Protein AF-A0A1R3S180-F1 (afdb_monomer)

pLDDT: mean 70.43, std 17.18, range [28.05, 94.25]

Nearest PDB structures (foldseek):
  7a0g-assembly1_EEE  TM=6.124E-01  e=9.458E-06  Serratia marcescens
  7a0g-assembly1_GGG  TM=5.508E-01  e=1.408E-05  Serratia marcescens
  6grj-assembly1_E  TM=5.014E-01  e=1.226E-04  Aeromonas hydrophila
  6grj-assembly1_C  TM=5.129E-01  e=2.486E-04  Aeromonas hydrophila
  5nnv-assembly4_D  TM=2.803E-01  e=6.187E-01  Bacillus subtilis subsp. subtilis str. 168

Solvent-accessible surface area (backbone atoms only — not comparable to full-atom values): 34962 Å² total; per-residue (Å²): 113,78,68,57,56,55,50,51,54,50,49,51,54,49,52,55,48,56,52,49,52,58,48,51,60,72,50,44,40,82,42,82,39,64,67,33,96,86,46,73,86,72,43,68,42,78,45,75,38,27,62,73,67,42,72,40,52,51,38,44,54,50,34,35,54,56,28,59,71,38,36,85,36,71,64,51,33,41,73,66,52,42,60,87,65,44,54,91,54,39,55,73,69,58,47,54,48,46,45,52,50,44,26,48,45,13,50,56,25,45,52,42,53,77,67,41,54,62,49,56,40,48,46,28,42,46,45,15,52,34,21,43,47,40,19,54,43,34,54,53,38,46,54,27,48,50,63,65,51,60,70,80,92,77,67,57,76,65,60,42,54,49,30,47,53,50,39,46,52,44,48,54,48,45,40,55,41,39,50,53,44,31,54,54,39,50,54,52,36,52,52,51,54,49,49,49,53,52,49,54,52,44,49,62,53,44,52,58,45,48,60,52,44,70,72,46,53,76,51,74,68,53,49,42,51,50,51,41,54,52,38,50,48,48,48,51,54,51,52,50,52,51,55,50,50,52,50,52,49,53,48,48,54,48,52,53,57,45,69,79,62,60,84,83,69,58,69,70,63,50,56,59,46,45,73,66,49,44,59,57,54,54,48,50,51,52,46,54,54,46,51,53,49,54,50,48,54,50,51,48,50,52,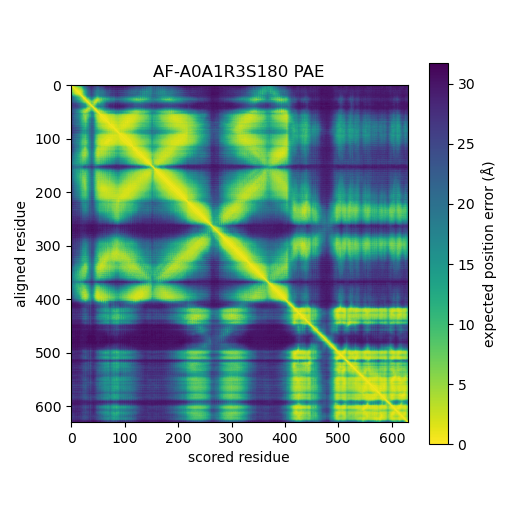47,38,56,49,51,52,51,52,50,52,39,50,52,43,49,51,54,50,50,49,51,51,49,54,48,62,70,26,55,64,54,28,50,61,20,46,54,52,49,45,50,50,39,51,49,46,34,51,51,35,54,49,46,43,55,44,50,58,54,54,56,65,51,76,78,66,91,59,65,75,55,51,57,54,52,44,61,45,37,55,50,28,19,56,43,22,44,55,46,18,55,34,17,42,50,35,45,77,63,65,68,86,64,80,90,77,61,83,79,84,72,73,86,69,34,62,42,77,56,37,27,37,44,77,54,40,85,39,35,55,59,52,50,50,66,22,59,59,68,51,30,38,45,44,74,33,51,74,78,73,55,67,65,48,59,74,65,73,66,64,74,100,71,78,94,78,80,80,85,85,89,85,86,76,83,90,83,86,80,93,68,80,84,68,70,76,75,77,76,73,61,99,58,74,28,48,36,34,37,29,30,47,74,95,45,40,37,33,40,35,44,77,63,77,65,59,71,45,75,36,39,72,90,50,35,85,75,37,93,49,38,44,79,50,75,49,74,92,73,68,95,84,45,70,54,49,66,49,46,38,34,49,40,62,40,77,53,83,55,66,65,28,53,50,50,60,50,54,28,65,70,39,96,81,19,54,42,70,36,41,55,75,65,46,66,51,76,80,40,93,85,78,49,82,52,60,28,32,38,35,34,29,25,45,64,96,54,89,59,53,43,79,48,50,39,36,59,82,40,73,40,67,62,91,73,79,85,125

Sequence (630 aa):
MATNEATDDTVTRIEELLGSLDLADGFRTAVTVPVSLTDPDQGTEQKFYFILKSVEFVFLQSYVRTGLLLPTSKEAFEDTYPRKVLEKYVDELLYNRMRDVLVDIQNHCHELHSKTLNHIILLGGSIGNFARTASQTSQELLDDLQIISSPSTSRSSEELESAIKDAQMLIDEIKRHAVKANDECLQVTSQLSKFQSDTTVDDNQFQKVKTKLEGVLPTSGQIQQTTYATMQKYQEEMKALLQSYEMERMQSEAREAKRWRGGGFDQICADTMMEVAHPFVTLATKQVLKDLKDDYQSQLKEGADTLSSLQLLRQHLECLTSAITNINSTITRVHDALDTLVKRFNSLKTNLDGLKTNLEDARGWTEGETASFRSRAKTRLERASTNWSNIKDLAFEFQETGMITPETAPLVRPSRRLEILAATFNTEDVTDHVGIMFYKGASLEVETSPFIFPTIWKSILPNPVDDDDDASIFTYLPGFNRLIPKMPAQKLHRFDALSFIFADGDKRGLFVSRCPGRNATLGPDDWQSCENVSECIPPKQPDDAPIHIQAIVYGTLVISDPEAFEYAYETSKTPSKELKWDPDLFKCPQGSAGRDYGFACIYYIIEGEKRVRNLTGKSGTTTKWPLLGL

Foldseek 3Di:
DVVVVVVVVVVVVVVVLLVLLVCLVLQKDWDWAQPDPVDNVNGTDTDIFGPLLDVLLVLLQLLLVLLLVFQQALVSNCVLFPCVLCVVQAPPVLSVLLSVLSNLSNVLSVCCVVPANLLVLVLLVLLLVLLLLLLVLLVVLLVLLVQCQDDPVPDDPVSLVVSLVSNLVSLVVSLVSLVVSLVSLVVNLVSLVVSLVSLVVSVVSLVVSVVSCVVRPDDLVRLLVVLQVLLVVLLVVLVVLQVVLVVLVVVVVVVVVCLVVVPDDDPVVSVVCCVPVVVVVVVVSVVVNVVSLVVSVVSLVVNLVVNVSSVSSSQSVLVVVVSSVSNVVSSVSNNVSSVSVSVSSVSSSVSSVSNSVSSVVVSVPSPDDDNVSSVVSSVSSNVSSVSSNVSSVSSVVCSVPVDDDPVPDDDPDRDWAKDWQWKDWLFDTCRSVLRSNQDDRRKGKDQLAPPPPPVRPVPSDDDPDPPPDDDDPDDDDDDDDDDDPPDPPPPPPLQTKMKTWIDGDVWIKIFIDNGRDDIDMAHSVCNCVTPRMDTFDAPDDDPPFQKAWRWKDFGRDTQRDVQLVVLLRVLCVDPQQKDAQACVSSVNPQPDPNDGSFKIKIWIAGPPGPGIDIDMDTHRDMDHDPPPDD

Radius of gyration: 42.11 Å; Cα contacts (8 Å, |Δi|>4): 731; chains: 1; bounding box: 110×57×133 Å

Mean predicted aligned error: 17.23 Å

Secondary structure (DSSP, 8-state):
-HHHHHHHHHHHHHHHHHHGGGGGGGGEEEEEEES-SS-GGG-EEEEEEETTSSHHHHHHHHHHHHHHTS-SSHHHHHHHS-HHHHTTTS-HHHHHHHHHHHHHHHHHHHHHIIIIIHHHHHHHHHHHHHHHHHHHHHHHHHHHHHHHHS-GGG--HHHHHHHHHHHHHHHHHHHHHHHHHHHHHHHHHHHHHHHHHHHHHHHHHHHHHHHHHHHHSPPHHHHHHHHHHHHHHHHHHHHHHHHHHHHHHHHHHHHHHHHTT-TTS-HHHHHHHHHHHHHHHHHHHHHHHHHHHHHHHHHHHHHHHHHHHHHHHHHHHHHHHHHHHHHHHHHHHHHHHHHHHHHHHHHHHHHHHHHHHHHHHHHHGGGS--HHHHHHHHHHHHHHHHHHHHHHHHHHHHHHH-SPPGGGS--------EEEEEEEETTEE-HHHHHHHTEETTEEEE---TTTSHHHHHHH-S-S--------S--------------------TT--EEEEEEETTEEEEEE--STT--EEE-TTTGGG-TTEEE--PPPPPTT-SEEEEEEEETTEEE--HHHHHHHHHHHHSTT-EEE--TTTTTPPPPTTS-----EEEEEEETT---EEEEEE-TT-EEE------

Organism: Aspergillus carbonarius (strain ITEM 5010) (NCBI:txid602072)

Structure (mmCIF, N/CA/C/O backbone):
data_AF-A0A1R3S180-F1
#
_entry.id   AF-A0A1R3S180-F1
#
loop_
_atom_site.group_PDB
_atom_site.id
_atom_site.type_symbol
_atom_site.label_atom_id
_atom_site.label_alt_id
_atom_site.label_comp_id
_atom_site.label_asym_id
_atom_site.label_entity_id
_atom_site.label_seq_id
_atom_site.pdbx_PDB_ins_code
_atom_site.Cartn_x
_atom_site.Cartn_y
_atom_site.Cartn_z
_atom_site.occupancy
_atom_site.B_iso_or_equiv
_atom_site.auth_seq_id
_atom_site.auth_comp_id
_atom_site.auth_asym_id
_atom_site.auth_atom_id
_atom_site.pdbx_PDB_model_num
ATOM 1 N N . MET A 1 1 ? 40.066 17.088 -62.219 1.00 37.88 1 MET A N 1
ATOM 2 C CA . MET A 1 1 ? 39.102 17.843 -61.388 1.00 37.88 1 MET A CA 1
ATOM 3 C C . MET A 1 1 ? 37.949 16.952 -60.938 1.00 37.88 1 MET A C 1
ATOM 5 O O . MET A 1 1 ? 37.805 16.822 -59.737 1.00 37.88 1 MET A O 1
ATOM 9 N N . ALA A 1 2 ? 37.263 16.221 -61.828 1.00 31.69 2 ALA A N 1
ATOM 10 C CA . ALA A 1 2 ? 36.207 15.262 -61.446 1.00 31.69 2 ALA A CA 1
ATOM 11 C C . ALA A 1 2 ? 36.654 14.090 -60.536 1.00 31.69 2 ALA A C 1
ATOM 13 O O . ALA A 1 2 ? 35.847 13.546 -59.796 1.00 31.69 2 ALA A O 1
ATOM 14 N N . THR A 1 3 ? 37.935 13.704 -60.558 1.00 35.00 3 THR A N 1
ATOM 15 C CA . THR A 1 3 ? 38.467 12.668 -59.661 1.00 35.00 3 THR A CA 1
ATOM 16 C C . THR A 1 3 ? 38.674 13.149 -58.230 1.00 35.00 3 THR A C 1
ATOM 18 O O . THR A 1 3 ? 38.547 12.325 -57.348 1.00 35.00 3 THR A O 1
ATOM 21 N N . ASN A 1 4 ? 38.945 14.438 -57.982 1.00 33.44 4 ASN A N 1
ATOM 22 C CA . ASN A 1 4 ? 39.206 14.942 -56.625 1.00 33.44 4 ASN A CA 1
ATOM 23 C C . ASN A 1 4 ? 37.917 15.219 -55.835 1.00 33.44 4 ASN A C 1
ATOM 25 O O . ASN A 1 4 ? 37.915 15.007 -54.632 1.00 33.44 4 ASN A O 1
ATOM 29 N N . GLU A 1 5 ? 36.826 15.627 -56.495 1.00 37.19 5 GLU A N 1
ATOM 30 C CA . GLU A 1 5 ? 35.509 15.774 -55.844 1.00 37.19 5 GLU A CA 1
ATOM 31 C C . GLU A 1 5 ? 34.942 14.427 -55.385 1.00 37.19 5 GLU A C 1
ATOM 33 O O . GLU A 1 5 ? 34.396 14.336 -54.293 1.00 37.19 5 GLU A O 1
ATOM 38 N N . ALA A 1 6 ? 35.118 13.363 -56.178 1.00 38.44 6 ALA A N 1
ATOM 39 C CA . ALA A 1 6 ? 34.703 12.019 -55.785 1.00 38.44 6 ALA A CA 1
ATOM 40 C C . ALA A 1 6 ? 35.524 11.494 -54.596 1.00 38.44 6 ALA A C 1
ATOM 42 O O . ALA A 1 6 ? 34.965 10.859 -53.704 1.00 38.44 6 ALA A O 1
ATOM 43 N N . THR A 1 7 ? 36.832 11.781 -54.542 1.00 39.75 7 THR A N 1
ATOM 44 C CA . THR A 1 7 ? 37.659 11.435 -53.378 1.00 39.75 7 THR A CA 1
ATOM 45 C C . THR A 1 7 ? 37.262 12.244 -52.146 1.00 39.75 7 THR A C 1
ATOM 47 O O . THR A 1 7 ? 37.151 11.650 -51.083 1.00 39.75 7 THR A O 1
ATOM 50 N N . ASP A 1 8 ? 36.999 13.549 -52.266 1.00 39.22 8 ASP A N 1
ATOM 51 C CA . ASP A 1 8 ? 36.609 14.403 -51.130 1.00 39.22 8 ASP A CA 1
ATOM 52 C C . ASP A 1 8 ? 35.206 14.071 -50.584 1.00 39.22 8 ASP A C 1
ATOM 54 O O . ASP A 1 8 ? 35.015 14.045 -49.367 1.00 39.22 8 ASP A O 1
ATOM 58 N N . ASP A 1 9 ? 34.237 13.733 -51.440 1.00 42.09 9 ASP A N 1
ATOM 59 C CA . ASP A 1 9 ? 32.896 13.283 -51.017 1.00 42.09 9 ASP A CA 1
ATOM 60 C C . ASP A 1 9 ? 32.956 11.907 -50.321 1.00 42.09 9 ASP A C 1
ATOM 62 O O . ASP A 1 9 ? 32.307 11.663 -49.301 1.00 42.09 9 ASP A O 1
ATOM 66 N N . THR A 1 10 ? 33.840 11.026 -50.803 1.00 40.56 10 THR A N 1
ATOM 67 C CA . THR A 1 10 ? 34.123 9.728 -50.170 1.00 40.56 10 THR A CA 1
ATOM 68 C C . THR A 1 10 ? 34.853 9.901 -48.829 1.00 40.56 10 THR A C 1
ATOM 70 O O . THR A 1 10 ? 34.506 9.234 -47.858 1.00 40.56 10 THR A O 1
ATOM 73 N N . VAL A 1 11 ? 35.814 10.831 -48.727 1.00 39.75 11 VAL A N 1
ATOM 74 C CA . VAL A 1 11 ? 36.500 11.198 -47.469 1.00 39.75 11 VAL A CA 1
ATOM 75 C C . VAL A 1 11 ? 35.508 11.748 -46.448 1.00 39.75 11 VAL A C 1
ATOM 77 O O . VAL A 1 11 ? 35.538 11.322 -45.298 1.00 39.75 11 VAL A O 1
ATOM 80 N N . THR A 1 12 ? 34.604 12.636 -46.864 1.00 43.00 12 THR A N 1
ATOM 81 C CA . THR A 1 12 ? 33.604 13.265 -45.985 1.00 43.00 12 THR A CA 1
ATOM 82 C C . THR A 1 12 ? 32.622 12.231 -45.431 1.00 43.00 12 THR A C 1
ATOM 84 O O . THR A 1 12 ? 32.428 12.162 -44.217 1.00 43.00 12 THR A O 1
ATOM 87 N N . ARG A 1 13 ? 32.096 11.338 -46.285 1.00 44.31 13 ARG A N 1
ATOM 88 C CA . ARG A 1 13 ? 31.222 10.230 -45.854 1.00 44.31 13 ARG A CA 1
ATOM 89 C C . ARG A 1 13 ? 31.927 9.262 -44.909 1.00 44.31 13 ARG A C 1
ATOM 91 O O . ARG A 1 13 ? 31.361 8.869 -43.898 1.00 44.31 13 ARG A O 1
ATOM 98 N N . ILE A 1 14 ? 33.182 8.909 -45.184 1.00 42.44 14 ILE A N 1
ATOM 99 C CA . ILE A 1 14 ? 33.978 8.028 -44.316 1.00 42.44 14 ILE A CA 1
ATOM 100 C C . ILE A 1 14 ? 34.319 8.715 -42.982 1.00 42.44 14 ILE A C 1
ATOM 102 O O . ILE A 1 14 ? 34.363 8.056 -41.943 1.00 42.44 14 ILE A O 1
ATOM 106 N N . GLU A 1 15 ? 34.537 10.032 -42.968 1.00 42.44 15 GLU A N 1
ATOM 107 C CA . GLU A 1 15 ? 34.763 10.795 -41.738 1.00 42.44 15 GLU A CA 1
ATOM 108 C C . GLU A 1 15 ? 33.502 10.911 -40.872 1.00 42.44 15 GLU A C 1
ATOM 110 O O . GLU A 1 15 ? 33.629 10.811 -39.647 1.00 42.44 15 GLU A O 1
ATOM 115 N N . GLU A 1 16 ? 32.319 11.026 -41.481 1.00 47.16 16 GLU A N 1
ATOM 116 C CA . GLU A 1 16 ? 31.011 10.934 -40.815 1.00 47.16 16 GLU A CA 1
ATOM 117 C C . GLU A 1 16 ? 30.750 9.514 -40.270 1.00 47.16 16 GLU A C 1
ATOM 119 O O . GLU A 1 16 ? 30.403 9.345 -39.099 1.00 47.16 16 GLU A O 1
ATOM 124 N N . LEU A 1 17 ? 31.026 8.475 -41.065 1.00 46.22 17 LEU A N 1
ATOM 125 C CA . LEU A 1 17 ? 30.868 7.064 -40.689 1.00 46.22 17 LEU A CA 1
ATOM 126 C C . LEU A 1 17 ? 31.828 6.623 -39.576 1.00 46.22 17 LEU A C 1
ATOM 128 O O . LEU A 1 17 ? 31.414 5.988 -38.611 1.00 46.22 17 LEU A O 1
ATOM 132 N N . LEU A 1 18 ? 33.111 6.977 -39.642 1.00 44.97 18 LEU A N 1
ATOM 133 C CA . LEU A 1 18 ? 34.068 6.650 -38.582 1.00 44.97 18 LEU A CA 1
ATOM 134 C C . LEU A 1 18 ? 33.886 7.542 -37.338 1.00 44.97 18 LEU A C 1
ATOM 136 O O . LEU A 1 18 ? 34.355 7.181 -36.263 1.00 44.97 18 LEU A O 1
ATOM 140 N N . GLY A 1 19 ? 33.239 8.707 -37.470 1.00 45.94 19 GLY A N 1
ATOM 141 C CA . GLY A 1 19 ? 32.788 9.527 -36.339 1.00 45.94 19 GLY A CA 1
ATOM 142 C C . GLY A 1 19 ? 31.623 8.884 -35.578 1.00 45.94 19 GLY A C 1
ATOM 143 O O . GLY A 1 19 ? 31.453 9.122 -34.389 1.00 45.94 19 GLY A O 1
ATOM 144 N N . SER A 1 20 ? 30.878 7.987 -36.227 1.00 44.12 20 SER A N 1
ATOM 145 C CA . SER A 1 20 ? 29.804 7.216 -35.596 1.00 44.12 20 SER A CA 1
ATOM 146 C C . SER A 1 20 ? 30.295 6.038 -34.737 1.00 44.12 20 SER A C 1
ATOM 148 O O . SER A 1 20 ? 29.571 5.553 -33.881 1.00 44.12 20 SER A O 1
ATOM 150 N N . LEU A 1 21 ? 31.538 5.573 -34.886 1.00 46.00 21 LEU A N 1
ATOM 151 C CA . LEU A 1 21 ? 32.122 4.607 -33.939 1.00 46.00 21 LEU A CA 1
ATOM 152 C C . LEU A 1 21 ? 32.399 5.247 -32.559 1.00 46.00 21 LEU A C 1
ATOM 154 O O . LEU A 1 21 ? 32.523 4.529 -31.568 1.00 46.00 21 LEU A O 1
ATOM 158 N N . ASP A 1 22 ? 32.402 6.586 -32.481 1.00 49.72 22 ASP A N 1
ATOM 159 C CA . ASP A 1 22 ? 32.355 7.379 -31.240 1.00 49.72 22 ASP A CA 1
ATOM 160 C C . ASP A 1 22 ? 30.912 7.521 -30.675 1.00 49.72 22 ASP A C 1
ATOM 162 O O . ASP A 1 22 ? 30.716 8.158 -29.641 1.00 49.72 22 ASP A O 1
ATOM 166 N N . LEU A 1 23 ? 29.891 6.849 -31.251 1.00 55.47 23 LEU A N 1
ATOM 167 C CA . LEU A 1 23 ? 28.522 6.743 -30.684 1.00 55.47 23 LEU A CA 1
ATOM 168 C C . LEU A 1 23 ? 28.480 6.097 -29.289 1.00 55.47 23 LEU A C 1
ATOM 170 O O . LEU A 1 23 ? 27.436 6.091 -28.635 1.00 55.47 23 LEU A O 1
ATOM 174 N N . ALA A 1 24 ? 29.612 5.578 -28.818 1.00 55.81 24 ALA A N 1
ATOM 175 C CA . ALA A 1 24 ? 29.828 5.145 -27.450 1.00 55.81 24 ALA A CA 1
ATOM 176 C C . ALA A 1 24 ? 29.432 6.201 -26.397 1.00 55.81 24 ALA A C 1
ATOM 178 O O . ALA A 1 24 ? 28.934 5.846 -25.326 1.00 55.81 24 ALA A O 1
ATOM 179 N N . ASP A 1 25 ? 29.577 7.491 -26.706 1.00 59.38 25 ASP A N 1
ATOM 180 C CA . ASP A 1 25 ? 29.129 8.563 -25.810 1.00 59.38 25 ASP A CA 1
ATOM 181 C C . ASP A 1 25 ? 27.608 8.536 -25.588 1.00 59.38 25 ASP A C 1
ATOM 183 O O . ASP A 1 25 ? 27.135 8.858 -24.499 1.00 59.38 25 ASP A O 1
ATOM 187 N N . GLY A 1 26 ? 26.836 8.032 -26.557 1.00 58.94 26 GLY A N 1
ATOM 188 C CA . GLY A 1 26 ? 25.392 7.821 -26.435 1.00 58.94 26 GLY A CA 1
ATOM 189 C C . GLY A 1 26 ? 24.984 6.715 -25.453 1.00 58.94 26 GLY A C 1
ATOM 190 O O . GLY A 1 26 ? 23.800 6.587 -25.155 1.00 58.94 26 GLY A O 1
ATOM 191 N N . PHE A 1 27 ? 25.932 5.925 -24.935 1.00 60.81 27 PHE A N 1
ATOM 192 C CA . PHE A 1 27 ? 25.696 4.874 -23.930 1.00 60.81 27 PHE A CA 1
ATOM 193 C C . PHE A 1 27 ? 26.114 5.295 -22.515 1.00 60.81 27 PHE A C 1
ATOM 195 O O . PHE A 1 27 ? 25.911 4.540 -21.556 1.00 60.81 27 PHE A O 1
ATOM 202 N N . ARG A 1 28 ? 26.692 6.493 -22.364 1.00 70.94 28 ARG A N 1
ATOM 203 C CA . ARG A 1 28 ? 27.176 7.021 -21.088 1.00 70.94 28 ARG A CA 1
ATOM 204 C C . ARG A 1 28 ? 26.431 8.293 -20.708 1.00 70.94 28 ARG A C 1
ATOM 206 O O . ARG A 1 28 ? 25.936 9.039 -21.543 1.00 70.94 28 ARG A O 1
ATOM 213 N N . THR A 1 29 ? 26.357 8.562 -19.415 1.00 60.72 29 THR A N 1
ATOM 214 C CA . THR A 1 29 ? 25.887 9.841 -18.883 1.00 60.72 29 THR A CA 1
ATOM 215 C C . THR A 1 29 ? 26.945 10.382 -17.941 1.00 60.72 29 THR A C 1
ATOM 217 O O . THR A 1 29 ? 27.374 9.692 -17.017 1.00 60.72 29 THR A O 1
ATOM 220 N N . ALA A 1 30 ? 27.390 11.606 -18.205 1.00 60.66 30 ALA A N 1
ATOM 221 C CA . ALA A 1 30 ? 28.371 12.282 -17.378 1.00 60.66 30 ALA A CA 1
ATOM 222 C C . ALA A 1 30 ? 27.681 12.952 -16.186 1.00 60.66 30 ALA A C 1
ATOM 224 O O . ALA A 1 30 ? 26.737 13.721 -16.362 1.00 60.66 30 ALA A O 1
ATOM 225 N N . VAL A 1 31 ? 28.167 12.677 -14.979 1.00 53.19 31 VAL A N 1
ATOM 226 C CA . VAL A 1 31 ? 27.688 13.293 -13.742 1.00 53.19 31 VAL A CA 1
ATOM 227 C C . VAL A 1 31 ? 28.866 13.934 -13.033 1.00 53.19 31 VAL A C 1
ATOM 229 O O . VAL A 1 31 ? 29.885 13.297 -12.777 1.00 53.19 31 VAL A O 1
ATOM 232 N N . THR A 1 32 ? 28.712 15.209 -12.709 1.00 51.88 32 THR A N 1
ATOM 233 C CA . THR A 1 32 ? 29.695 15.970 -11.945 1.00 51.88 32 THR A CA 1
ATOM 234 C C . THR A 1 32 ? 29.536 15.634 -10.465 1.00 51.88 32 THR A C 1
ATOM 236 O O . THR A 1 32 ? 28.485 15.897 -9.880 1.00 51.88 32 THR A O 1
ATOM 239 N N . VAL A 1 33 ? 30.560 15.036 -9.863 1.00 41.41 33 VAL A N 1
ATOM 240 C CA . VAL A 1 33 ? 30.579 14.619 -8.454 1.00 41.41 33 VAL A CA 1
ATOM 241 C C . VAL A 1 33 ? 31.690 15.387 -7.733 1.00 41.41 33 VAL A C 1
ATOM 243 O O . VAL A 1 33 ? 32.777 15.526 -8.291 1.00 41.41 33 VAL A O 1
ATOM 246 N N . PRO A 1 34 ? 31.466 15.920 -6.521 1.00 35.47 34 PRO A N 1
ATOM 247 C CA . PRO A 1 34 ? 32.546 16.525 -5.748 1.00 35.47 34 PRO A CA 1
ATOM 248 C C . PRO A 1 34 ? 33.644 15.490 -5.466 1.00 35.47 34 PRO A C 1
ATOM 250 O O . PRO A 1 34 ? 33.343 14.356 -5.092 1.00 35.47 34 PRO A O 1
ATOM 253 N N . VAL A 1 35 ? 34.910 15.890 -5.645 1.00 45.53 35 VAL A N 1
ATOM 254 C CA . VAL A 1 35 ? 36.101 15.035 -5.443 1.00 45.53 35 VAL A CA 1
ATOM 255 C C . VAL A 1 35 ? 36.174 14.520 -3.999 1.00 45.53 35 VAL A C 1
ATOM 257 O O . VAL A 1 35 ? 36.682 13.432 -3.738 1.00 45.53 35 VAL A O 1
ATOM 260 N N . SER A 1 36 ? 35.602 15.273 -3.058 1.00 32.28 36 SER A N 1
ATOM 261 C CA . SER A 1 36 ? 35.462 14.891 -1.659 1.00 32.28 36 SER A CA 1
ATOM 262 C C . SER A 1 36 ? 34.122 15.370 -1.103 1.00 32.28 36 SER A C 1
ATOM 264 O O . SER A 1 36 ? 33.735 16.522 -1.288 1.00 32.28 36 SER A O 1
ATOM 266 N N . LEU A 1 37 ? 33.415 14.492 -0.383 1.00 37.66 37 LEU A N 1
ATOM 267 C CA . LEU A 1 37 ? 32.194 14.851 0.354 1.00 37.66 37 LEU A CA 1
ATOM 268 C C . LEU A 1 37 ? 32.495 15.661 1.627 1.00 37.66 37 LEU A C 1
ATOM 270 O O . LEU A 1 37 ? 31.584 16.266 2.188 1.00 37.66 37 LEU A O 1
ATOM 274 N N . THR A 1 38 ? 33.748 15.662 2.090 1.00 33.38 38 THR A N 1
ATOM 275 C CA . THR A 1 38 ? 34.178 16.332 3.326 1.00 33.38 38 THR A CA 1
ATOM 276 C C . THR A 1 38 ? 34.973 17.614 3.086 1.00 33.38 38 THR A C 1
ATOM 278 O O . THR A 1 38 ? 35.050 18.424 3.999 1.00 33.38 38 THR A O 1
ATOM 281 N N . ASP A 1 39 ? 35.504 17.826 1.877 1.00 37.19 39 ASP A N 1
ATOM 282 C CA . ASP A 1 39 ? 36.214 19.050 1.477 1.00 37.19 39 ASP A CA 1
ATOM 283 C C . ASP A 1 39 ? 35.727 19.524 0.090 1.00 37.19 39 ASP A C 1
ATOM 285 O O . ASP A 1 39 ? 36.289 19.127 -0.936 1.00 37.19 39 ASP A O 1
ATOM 289 N N . PRO A 1 40 ? 34.675 20.365 0.028 1.00 41.00 40 PRO A N 1
ATOM 290 C CA . PRO A 1 40 ? 34.048 20.790 -1.230 1.00 41.00 40 PRO A CA 1
ATOM 291 C C . PRO A 1 40 ? 34.944 21.669 -2.124 1.00 41.00 40 PRO A C 1
ATOM 293 O O . PRO A 1 40 ? 34.638 21.846 -3.302 1.00 41.00 40 PRO A O 1
ATOM 296 N N . ASP A 1 41 ? 36.071 22.166 -1.606 1.00 45.91 41 ASP A N 1
ATOM 297 C CA . ASP A 1 41 ? 37.021 23.011 -2.341 1.00 45.91 41 ASP A CA 1
ATOM 298 C C . ASP A 1 41 ? 38.013 22.214 -3.215 1.00 45.91 41 ASP A C 1
ATOM 300 O O . ASP A 1 41 ? 38.752 22.806 -4.002 1.00 45.91 41 ASP A O 1
ATOM 304 N N . GLN A 1 42 ? 38.026 20.873 -3.141 1.00 45.78 42 GLN A N 1
ATOM 305 C CA . GLN A 1 42 ? 38.903 20.030 -3.978 1.00 45.78 42 GLN A CA 1
ATOM 306 C C . GLN A 1 42 ? 38.421 19.855 -5.428 1.00 45.78 42 GLN A C 1
ATOM 308 O O . GLN A 1 42 ? 39.011 19.101 -6.202 1.00 45.78 42 GLN A O 1
ATOM 313 N N . GLY A 1 43 ? 37.378 20.585 -5.819 1.00 45.91 43 GLY A N 1
ATOM 314 C CA . GLY A 1 43 ? 36.832 20.560 -7.167 1.00 45.91 43 GLY A CA 1
ATOM 315 C C . GLY A 1 43 ? 35.859 19.407 -7.395 1.00 45.91 43 GLY A C 1
ATOM 316 O O . GLY A 1 43 ? 35.465 18.672 -6.487 1.00 45.91 43 GLY A O 1
ATOM 317 N N . THR A 1 44 ? 35.426 19.278 -8.644 1.00 46.84 44 THR A N 1
ATOM 318 C CA . THR A 1 44 ? 34.466 18.262 -9.074 1.00 46.84 44 THR A CA 1
ATOM 319 C C . THR A 1 44 ? 35.087 17.358 -10.127 1.00 46.84 44 THR A C 1
ATOM 321 O O . THR A 1 44 ? 35.654 17.856 -11.099 1.00 46.84 44 THR A O 1
ATOM 324 N N . GLU A 1 45 ? 34.929 16.048 -9.976 1.00 56.00 45 GLU A N 1
ATOM 325 C CA . GLU A 1 45 ? 35.302 15.063 -10.984 1.00 56.00 45 GLU A CA 1
ATOM 326 C C . GLU A 1 45 ? 34.075 14.677 -11.814 1.00 56.00 45 GLU A C 1
ATOM 328 O O . GLU A 1 45 ? 32.959 14.552 -11.302 1.00 56.00 45 GLU A O 1
ATOM 333 N N . GLN A 1 46 ? 34.267 14.499 -13.118 1.00 59.88 46 GLN A N 1
ATOM 334 C CA . GLN A 1 46 ? 33.211 14.038 -14.006 1.00 59.88 46 GLN A CA 1
ATOM 335 C C . GLN A 1 46 ? 33.248 12.510 -14.063 1.00 59.88 46 GLN A C 1
ATOM 337 O O . GLN A 1 46 ? 34.169 11.920 -14.624 1.00 59.88 46 GLN A O 1
ATOM 342 N N . LYS A 1 47 ? 32.246 11.863 -13.468 1.00 68.38 47 LYS A N 1
ATOM 343 C CA . LYS A 1 47 ? 32.123 10.404 -13.438 1.00 68.38 47 LYS A CA 1
ATOM 344 C C . LYS A 1 47 ? 31.092 9.957 -14.469 1.00 68.38 47 LYS A C 1
ATOM 346 O O . LYS A 1 47 ? 30.031 10.570 -14.596 1.00 68.38 47 LYS A O 1
ATOM 351 N N . PHE A 1 48 ? 31.396 8.902 -15.216 1.00 67.62 48 PHE A N 1
ATOM 352 C CA . PHE A 1 48 ? 30.489 8.358 -16.224 1.00 67.62 48 PHE A CA 1
ATOM 353 C C . PHE A 1 48 ? 29.704 7.186 -15.650 1.00 67.62 48 PHE A C 1
ATOM 355 O O . PHE A 1 48 ? 30.283 6.287 -15.048 1.00 67.62 48 PHE A O 1
ATOM 362 N N . TYR A 1 49 ? 28.395 7.191 -15.872 1.00 70.81 49 TYR A N 1
ATOM 363 C CA . TYR A 1 49 ? 27.512 6.074 -15.561 1.00 70.81 49 TYR A CA 1
ATOM 364 C C . TYR A 1 49 ? 26.896 5.522 -16.840 1.00 70.81 49 TYR A C 1
ATOM 366 O O . TYR A 1 49 ? 26.809 6.218 -17.855 1.00 70.81 49 TYR A O 1
ATOM 374 N N . PHE A 1 50 ? 26.444 4.272 -16.789 1.00 73.56 50 PHE A N 1
ATOM 375 C CA . PHE A 1 50 ? 25.639 3.707 -17.864 1.00 73.56 50 PHE A CA 1
ATOM 376 C C . PHE A 1 50 ? 24.344 4.509 -18.042 1.00 73.56 50 PHE A C 1
ATOM 378 O O . PHE A 1 50 ? 23.726 4.902 -17.052 1.00 73.56 50 PHE A O 1
ATOM 385 N N . ILE A 1 51 ? 23.898 4.713 -19.284 1.00 69.75 51 ILE A N 1
ATOM 386 C CA . ILE A 1 51 ? 22.722 5.544 -19.614 1.00 69.75 51 ILE A CA 1
ATOM 387 C C . ILE A 1 51 ? 21.431 5.147 -18.867 1.00 69.75 51 ILE A C 1
ATOM 389 O O . ILE A 1 51 ? 20.554 5.992 -18.663 1.00 69.75 51 ILE A O 1
ATOM 393 N N . LEU A 1 52 ? 21.318 3.890 -18.419 1.00 70.38 52 LEU A N 1
ATOM 394 C CA . LEU A 1 52 ? 20.170 3.384 -17.653 1.00 70.38 52 LEU A CA 1
ATOM 395 C C . LEU A 1 52 ? 20.330 3.491 -16.125 1.00 70.38 52 LEU A C 1
ATOM 397 O O . LEU A 1 52 ? 19.328 3.437 -15.409 1.00 70.38 52 LEU A O 1
ATOM 401 N N . LYS A 1 53 ? 21.550 3.710 -15.609 1.00 70.31 53 LYS A N 1
ATOM 402 C CA . LYS A 1 53 ? 21.819 3.950 -14.181 1.00 70.31 53 LYS A CA 1
ATOM 403 C C . LYS A 1 53 ? 21.433 5.388 -13.830 1.00 70.31 53 LYS A C 1
ATOM 405 O O . LYS A 1 53 ? 22.263 6.290 -13.776 1.00 70.31 53 LYS A O 1
ATOM 410 N N . SER A 1 54 ? 20.131 5.598 -13.671 1.00 70.00 54 SER A N 1
ATOM 411 C CA . SER A 1 54 ? 19.504 6.917 -13.687 1.00 70.00 54 SER A CA 1
ATOM 412 C C . SER A 1 54 ? 18.469 7.077 -12.574 1.00 70.00 54 SER A C 1
ATOM 414 O O . SER A 1 54 ? 17.859 6.102 -12.128 1.00 70.00 54 SER A O 1
ATOM 416 N N . VAL A 1 55 ? 18.260 8.318 -12.128 1.00 67.81 55 VAL A N 1
ATOM 417 C CA . VAL A 1 55 ? 17.236 8.645 -11.120 1.00 67.81 55 VAL A CA 1
ATOM 418 C C . VAL A 1 55 ? 15.836 8.336 -11.664 1.00 67.81 55 VAL A C 1
ATOM 420 O O . VAL A 1 55 ? 14.955 7.899 -10.926 1.00 67.81 55 VAL A O 1
ATOM 423 N N . GLU A 1 56 ? 15.643 8.465 -12.974 1.00 75.44 56 GLU A N 1
ATOM 424 C CA . GLU A 1 56 ? 14.401 8.130 -13.664 1.00 75.44 56 GLU A CA 1
ATOM 425 C C . GLU A 1 56 ? 14.056 6.641 -13.528 1.00 75.44 56 GLU A C 1
ATOM 427 O O . GLU A 1 56 ? 12.921 6.284 -13.209 1.00 75.44 56 GLU A O 1
ATOM 432 N N . PHE A 1 57 ? 15.043 5.755 -13.688 1.00 75.75 57 PHE A N 1
ATOM 433 C CA . PHE A 1 57 ? 14.829 4.319 -13.502 1.00 75.75 57 PHE A CA 1
ATOM 434 C C . PHE A 1 57 ? 14.508 3.963 -12.041 1.00 75.75 57 PHE A C 1
ATOM 436 O O . PHE A 1 57 ? 13.703 3.067 -11.782 1.00 75.75 57 PHE A O 1
ATOM 443 N N . VAL A 1 58 ? 15.061 4.711 -11.080 1.00 73.62 58 VAL A N 1
ATOM 444 C CA . VAL A 1 58 ? 14.712 4.590 -9.655 1.00 73.62 58 VAL A CA 1
ATOM 445 C C . VAL A 1 58 ? 13.259 5.004 -9.401 1.00 73.62 58 VAL A C 1
ATOM 447 O O . VAL A 1 58 ? 12.532 4.306 -8.690 1.00 73.62 58 VAL A O 1
ATOM 450 N N . PHE A 1 59 ? 12.796 6.101 -10.007 1.00 74.38 59 PHE A N 1
ATOM 451 C CA . PHE A 1 59 ? 11.400 6.532 -9.897 1.00 74.38 59 PHE A CA 1
ATOM 452 C C . PHE A 1 59 ? 10.425 5.527 -10.512 1.00 74.38 59 PHE A C 1
ATOM 454 O O . PHE A 1 59 ? 9.397 5.245 -9.895 1.00 74.38 59 PHE A O 1
ATOM 461 N N . LEU A 1 60 ? 10.774 4.924 -11.652 1.00 81.50 60 LEU A N 1
ATOM 462 C CA . LEU A 1 60 ? 9.989 3.845 -12.252 1.00 81.50 60 LEU A CA 1
ATOM 463 C C . LEU A 1 60 ? 9.843 2.651 -11.303 1.00 81.50 60 LEU A C 1
ATOM 465 O O . LEU A 1 60 ? 8.730 2.196 -11.050 1.00 81.50 60 LEU A O 1
ATOM 469 N N . GLN A 1 61 ? 10.948 2.179 -10.722 1.00 81.44 61 GLN A N 1
ATOM 470 C CA . GLN A 1 61 ? 10.918 1.071 -9.764 1.00 81.44 61 GLN A CA 1
ATOM 471 C C . GLN A 1 61 ? 10.097 1.404 -8.507 1.00 81.44 61 GLN A C 1
ATOM 473 O O . GLN A 1 61 ? 9.367 0.549 -8.004 1.00 81.44 61 GLN A O 1
ATOM 478 N N . SER A 1 62 ? 10.182 2.642 -8.011 1.00 76.00 62 SER A N 1
ATOM 479 C CA . SER A 1 62 ? 9.412 3.102 -6.848 1.00 76.00 62 SER A CA 1
ATOM 480 C C . SER A 1 62 ? 7.902 3.134 -7.115 1.00 76.00 62 SER A C 1
ATOM 482 O O . SER A 1 62 ? 7.114 2.643 -6.300 1.00 76.00 62 SER A O 1
ATOM 484 N N . TYR A 1 63 ? 7.496 3.651 -8.281 1.00 80.88 63 TYR A N 1
ATOM 485 C CA . TYR A 1 63 ? 6.096 3.658 -8.709 1.00 80.88 63 TYR A CA 1
ATOM 486 C C . TYR A 1 63 ? 5.545 2.237 -8.828 1.00 80.88 63 TYR A C 1
ATOM 488 O O . TYR A 1 63 ? 4.526 1.927 -8.218 1.00 80.88 63 TYR A O 1
ATOM 496 N N . VAL A 1 64 ? 6.266 1.343 -9.513 1.00 85.25 64 VAL A N 1
ATOM 497 C CA . VAL A 1 64 ? 5.857 -0.061 -9.675 1.00 85.25 64 VAL A CA 1
ATOM 498 C C . VAL A 1 64 ? 5.697 -0.751 -8.324 1.00 85.25 64 VAL A C 1
ATOM 500 O O . VAL A 1 64 ? 4.703 -1.431 -8.100 1.00 85.25 64 VAL A O 1
ATOM 503 N N . ARG A 1 65 ? 6.630 -0.546 -7.387 1.00 82.00 65 ARG A N 1
ATOM 504 C CA . ARG A 1 65 ? 6.516 -1.093 -6.026 1.00 82.00 65 ARG A CA 1
ATOM 505 C C . ARG A 1 65 ? 5.281 -0.592 -5.298 1.00 82.00 65 ARG A C 1
ATOM 507 O O . ARG A 1 65 ? 4.608 -1.380 -4.648 1.00 82.00 65 ARG A O 1
ATOM 514 N N . THR A 1 66 ? 4.985 0.696 -5.419 1.00 76.81 66 THR A N 1
ATOM 515 C CA . THR A 1 66 ? 3.802 1.299 -4.799 1.00 76.81 66 THR A CA 1
ATOM 516 C C . THR A 1 66 ? 2.520 0.759 -5.431 1.00 76.81 66 THR A C 1
ATOM 518 O O . THR A 1 66 ? 1.601 0.390 -4.707 1.00 76.81 66 THR A O 1
ATOM 521 N N . GLY A 1 67 ? 2.473 0.639 -6.760 1.00 79.81 67 GLY A N 1
ATOM 522 C CA . GLY A 1 67 ? 1.348 0.044 -7.480 1.00 79.81 67 GLY A CA 1
ATOM 523 C C . GLY A 1 67 ? 1.119 -1.424 -7.120 1.00 79.81 67 GLY A C 1
ATOM 524 O O . GLY A 1 67 ? -0.020 -1.849 -6.987 1.00 79.81 67 GLY A O 1
ATOM 525 N N . LEU A 1 68 ? 2.184 -2.192 -6.870 1.00 83.75 68 LEU A N 1
ATOM 526 C CA . LEU A 1 68 ? 2.091 -3.593 -6.443 1.00 83.75 68 LEU A CA 1
ATOM 527 C C . LEU A 1 68 ? 1.521 -3.787 -5.027 1.00 83.75 68 LEU A C 1
ATOM 529 O O . LEU A 1 68 ? 1.107 -4.899 -4.712 1.00 83.75 68 LEU A O 1
ATOM 533 N N . LEU A 1 69 ? 1.490 -2.745 -4.186 1.00 79.56 69 LEU A N 1
ATOM 534 C CA . LEU A 1 69 ? 0.840 -2.785 -2.867 1.00 79.56 69 LEU A CA 1
ATOM 535 C C . LEU A 1 69 ? -0.683 -2.600 -2.947 1.00 79.56 69 LEU A C 1
ATOM 537 O O . LEU A 1 69 ? -1.369 -2.745 -1.936 1.00 79.56 69 LEU A O 1
ATOM 541 N N . LEU A 1 70 ? -1.211 -2.240 -4.118 1.00 81.75 70 LEU A N 1
ATOM 542 C CA . LEU A 1 70 ? -2.644 -2.082 -4.331 1.00 81.75 70 LEU A CA 1
ATOM 543 C C . LEU A 1 70 ? -3.340 -3.446 -4.460 1.00 81.75 70 LEU A C 1
ATOM 545 O O . LEU A 1 70 ? -2.679 -4.462 -4.693 1.00 81.75 70 LEU A O 1
ATOM 549 N N . PRO A 1 71 ? -4.676 -3.494 -4.318 1.00 80.69 71 PRO A N 1
ATOM 550 C CA . PRO A 1 71 ? -5.419 -4.739 -4.453 1.00 80.69 71 PRO A CA 1
ATOM 551 C C . PRO A 1 71 ? -5.264 -5.368 -5.840 1.00 80.69 71 PRO A C 1
ATOM 553 O O . PRO A 1 71 ? -5.435 -4.704 -6.859 1.00 80.69 71 PRO A O 1
ATOM 556 N N . THR A 1 72 ? -4.974 -6.668 -5.866 1.00 83.81 72 THR A N 1
ATOM 557 C CA . THR A 1 72 ? -4.711 -7.446 -7.090 1.00 83.81 72 THR A CA 1
ATOM 558 C C . THR A 1 72 ? -5.972 -7.809 -7.871 1.00 83.81 72 THR A C 1
ATOM 560 O O . THR A 1 72 ? -5.898 -8.210 -9.030 1.00 83.81 72 THR A O 1
ATOM 563 N N . SER A 1 73 ? -7.140 -7.718 -7.240 1.00 88.31 73 SER A N 1
ATOM 564 C CA . SER A 1 73 ? -8.421 -8.029 -7.860 1.00 88.31 73 SER A CA 1
ATOM 565 C C . SER A 1 73 ? -9.545 -7.203 -7.248 1.00 88.31 73 SER A C 1
ATOM 567 O O . SER A 1 73 ? -9.384 -6.550 -6.212 1.00 88.31 73 SER A O 1
ATOM 569 N N . LYS A 1 74 ? -10.711 -7.244 -7.897 1.00 91.50 74 LYS A N 1
ATOM 570 C CA . LYS A 1 74 ? -11.924 -6.582 -7.410 1.00 91.50 74 LYS A CA 1
ATOM 571 C C . LYS A 1 74 ? -12.366 -7.160 -6.067 1.00 91.50 74 LYS A C 1
ATOM 573 O O . LYS A 1 74 ? -12.769 -6.404 -5.193 1.00 91.50 74 LYS A O 1
ATOM 578 N N . GLU A 1 75 ? -12.217 -8.467 -5.891 1.00 86.88 75 GLU A N 1
ATOM 579 C CA . GLU A 1 75 ? -12.494 -9.176 -4.642 1.00 86.88 75 GLU A CA 1
ATOM 580 C C . GLU A 1 75 ? -11.509 -8.754 -3.547 1.00 86.88 75 GLU A C 1
ATOM 582 O O . GLU A 1 75 ? -11.934 -8.329 -2.480 1.00 86.88 75 GLU A O 1
ATOM 587 N N . ALA A 1 76 ? -10.201 -8.745 -3.837 1.00 76.94 76 ALA A N 1
ATOM 588 C CA . ALA A 1 76 ? -9.188 -8.295 -2.880 1.00 76.94 76 ALA A CA 1
ATOM 589 C C . ALA A 1 76 ? -9.388 -6.826 -2.467 1.00 76.94 76 ALA A C 1
ATOM 591 O O . ALA A 1 76 ? -9.112 -6.444 -1.327 1.00 76.94 76 ALA A O 1
ATOM 592 N N . PHE A 1 77 ? -9.881 -5.988 -3.385 1.00 85.62 77 PHE A N 1
ATOM 5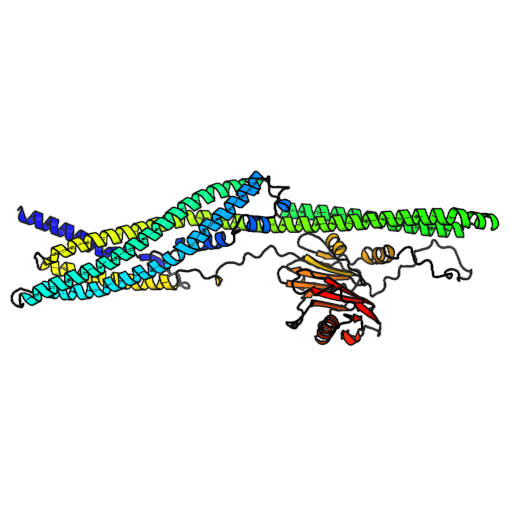93 C CA . PHE A 1 77 ? -10.264 -4.617 -3.072 1.00 85.62 77 PHE A CA 1
ATOM 594 C C . PHE A 1 77 ? -11.464 -4.578 -2.127 1.00 85.62 77 PHE A C 1
ATOM 596 O O . PHE A 1 77 ? -11.442 -3.813 -1.171 1.00 85.62 77 PHE A O 1
ATOM 603 N N . GLU A 1 78 ? -12.504 -5.373 -2.379 1.00 84.06 78 GLU A N 1
ATOM 604 C CA . GLU A 1 78 ? -13.703 -5.419 -1.536 1.00 84.06 78 GLU A CA 1
ATOM 605 C C . GLU A 1 78 ? -13.406 -5.992 -0.142 1.00 84.06 78 GLU A C 1
ATOM 607 O O . GLU A 1 78 ? -13.979 -5.515 0.836 1.00 84.06 78 GLU A O 1
ATOM 612 N N . ASP A 1 79 ? -12.446 -6.911 -0.028 1.00 75.00 79 ASP A N 1
ATOM 613 C CA . ASP A 1 79 ? -11.932 -7.398 1.257 1.00 75.00 79 ASP A CA 1
ATOM 614 C C . ASP A 1 79 ? -11.145 -6.310 2.006 1.00 75.00 79 ASP A C 1
ATOM 616 O O . ASP A 1 79 ? -11.284 -6.142 3.219 1.00 75.00 79 ASP A O 1
ATOM 620 N N . THR A 1 80 ? -10.329 -5.537 1.279 1.00 73.25 80 THR A N 1
ATOM 621 C CA . THR A 1 80 ? -9.489 -4.472 1.853 1.00 73.25 80 THR A CA 1
ATOM 622 C C . THR A 1 80 ? -10.280 -3.202 2.158 1.00 73.25 80 THR A C 1
ATOM 624 O O . THR A 1 80 ? -9.920 -2.468 3.074 1.00 73.25 80 THR A O 1
ATOM 627 N N . TYR A 1 81 ? -11.348 -2.918 1.412 1.00 81.38 81 TYR A N 1
ATOM 628 C CA . TYR A 1 81 ? -12.186 -1.722 1.528 1.00 81.38 81 TYR A CA 1
ATOM 629 C C . TYR A 1 81 ? -13.673 -2.094 1.407 1.00 81.38 81 TYR A C 1
ATOM 631 O O . TYR A 1 81 ? -14.309 -1.792 0.390 1.00 81.38 81 TYR A O 1
ATOM 639 N N . PRO A 1 82 ? -14.272 -2.732 2.428 1.00 79.94 82 PRO A N 1
ATOM 640 C CA . PRO A 1 82 ? -15.632 -3.249 2.328 1.00 79.94 82 PRO A CA 1
ATOM 641 C C . PRO A 1 82 ? -16.661 -2.155 2.046 1.00 79.94 82 PRO A C 1
ATOM 643 O O . PRO A 1 82 ? -16.701 -1.121 2.716 1.00 79.94 82 PRO A O 1
ATOM 646 N N . ARG A 1 83 ? -17.560 -2.403 1.084 1.00 83.94 83 ARG A N 1
ATOM 647 C CA . ARG A 1 83 ? -18.586 -1.430 0.668 1.00 83.94 83 ARG A CA 1
ATOM 648 C C . ARG A 1 83 ? -19.425 -0.918 1.839 1.00 83.94 83 ARG A C 1
ATOM 650 O O . ARG A 1 83 ? -19.620 0.285 1.959 1.00 83.94 83 ARG A O 1
ATOM 657 N N . LYS A 1 84 ? -19.836 -1.819 2.737 1.00 80.81 84 LYS A N 1
ATOM 658 C CA . LYS A 1 84 ? -20.630 -1.496 3.938 1.00 80.81 84 LYS A CA 1
ATOM 659 C C . LYS A 1 84 ? -19.974 -0.447 4.840 1.00 80.81 84 LYS A C 1
ATOM 661 O O . LYS A 1 84 ? -20.657 0.242 5.585 1.00 80.81 84 LYS A O 1
ATOM 666 N N . VAL A 1 85 ? -18.646 -0.341 4.798 1.00 75.62 85 VAL A N 1
ATOM 667 C CA . VAL A 1 85 ? -17.897 0.634 5.592 1.00 75.62 85 VAL A CA 1
ATOM 668 C C . VAL A 1 85 ? -17.927 2.011 4.922 1.00 75.62 85 VAL A C 1
ATOM 670 O O . VAL A 1 85 ? -18.084 3.023 5.598 1.00 75.62 85 VAL A O 1
ATOM 673 N N . LEU A 1 86 ? -17.815 2.064 3.592 1.00 82.06 86 LEU A N 1
ATOM 674 C CA . LEU A 1 86 ? -17.671 3.314 2.835 1.00 82.06 86 LEU A CA 1
ATOM 675 C C . LEU A 1 86 ? -18.990 3.889 2.297 1.00 82.06 86 LEU A C 1
ATOM 677 O O . LEU A 1 86 ? -19.019 5.061 1.925 1.00 82.06 86 LEU A O 1
ATOM 681 N N . GLU A 1 87 ? -20.080 3.118 2.290 1.00 84.00 87 GLU A N 1
ATOM 682 C CA . GLU A 1 87 ? -21.372 3.489 1.681 1.00 84.00 87 GLU A CA 1
ATOM 683 C C . GLU A 1 87 ? -21.991 4.786 2.228 1.00 84.00 87 GLU A C 1
ATOM 685 O O . GLU A 1 87 ? -22.764 5.443 1.535 1.00 84.00 87 GLU A O 1
ATOM 690 N N . LYS A 1 88 ? -21.629 5.197 3.452 1.00 81.06 88 LYS A N 1
ATOM 691 C CA . LYS A 1 88 ? -22.080 6.466 4.050 1.00 81.06 88 LYS A CA 1
ATOM 692 C C . LYS A 1 88 ? -21.446 7.706 3.411 1.00 81.06 88 LYS A C 1
ATOM 694 O O . LYS A 1 88 ? -21.990 8.797 3.553 1.00 81.06 88 LYS A O 1
ATOM 699 N N . TYR A 1 89 ? -20.302 7.548 2.751 1.00 81.69 89 TYR A N 1
ATOM 700 C CA . TYR A 1 89 ? -19.500 8.651 2.207 1.00 81.69 89 TYR A CA 1
ATOM 701 C C . TYR A 1 89 ? -19.329 8.553 0.695 1.00 81.69 89 TYR A C 1
ATOM 703 O O . TYR A 1 89 ? -19.181 9.564 0.016 1.00 81.69 89 TYR A O 1
ATOM 711 N N . VAL A 1 90 ? -19.334 7.335 0.162 1.00 85.25 90 VAL A N 1
ATOM 712 C CA . VAL A 1 90 ? -19.019 7.051 -1.231 1.00 85.25 90 VAL A CA 1
ATOM 713 C C . VAL A 1 90 ? -20.236 6.408 -1.880 1.00 85.25 90 VAL A C 1
ATOM 715 O O . VAL A 1 90 ? -20.666 5.330 -1.470 1.00 85.25 90 VAL A O 1
ATOM 718 N N . ASP A 1 91 ? -20.784 7.065 -2.903 1.00 89.12 91 ASP A N 1
ATOM 719 C CA . ASP A 1 91 ? -21.854 6.479 -3.707 1.00 89.12 91 ASP A CA 1
ATOM 720 C C . ASP A 1 91 ? -21.366 5.240 -4.482 1.00 89.12 91 ASP A C 1
ATOM 722 O O . ASP A 1 91 ? -20.167 5.017 -4.677 1.00 89.12 91 ASP A O 1
ATOM 726 N N . GLU A 1 92 ? -22.305 4.409 -4.941 1.00 89.56 92 GLU A N 1
ATOM 727 C CA . GLU A 1 92 ? -21.974 3.159 -5.632 1.00 89.56 92 GLU A CA 1
ATOM 728 C C . GLU A 1 92 ? -21.104 3.381 -6.881 1.00 89.56 92 GLU A C 1
ATOM 730 O O . GLU A 1 92 ? -20.219 2.577 -7.189 1.00 89.56 92 GLU A O 1
ATOM 735 N N . LEU A 1 93 ? -21.318 4.485 -7.595 1.00 91.50 93 LEU A N 1
ATOM 736 C CA . LEU A 1 93 ? -20.600 4.780 -8.827 1.00 91.50 93 LEU A CA 1
ATOM 737 C C . LEU A 1 93 ? -19.142 5.163 -8.544 1.00 91.50 93 LEU A C 1
ATOM 739 O O . LEU A 1 93 ? -18.240 4.707 -9.249 1.00 91.50 93 LEU A O 1
ATOM 743 N N . LEU A 1 94 ? -18.894 5.967 -7.511 1.00 90.50 94 LEU A N 1
ATOM 744 C CA . LEU A 1 94 ? -17.560 6.350 -7.066 1.00 90.50 94 LEU A CA 1
ATOM 745 C C . LEU A 1 94 ? -16.822 5.163 -6.439 1.00 90.50 94 LEU A C 1
ATOM 747 O O . LEU A 1 94 ? -15.639 4.990 -6.725 1.00 90.50 94 LEU A O 1
ATOM 751 N N . TYR A 1 95 ? -17.513 4.315 -5.671 1.00 92.12 95 TYR A N 1
ATOM 752 C CA . TYR A 1 95 ? -16.932 3.107 -5.081 1.00 92.12 95 TYR A CA 1
ATOM 753 C C . TYR A 1 95 ? -16.449 2.134 -6.161 1.00 92.12 95 TYR A C 1
ATOM 755 O O . TYR A 1 95 ? -15.288 1.726 -6.160 1.00 92.12 95 TYR A O 1
ATOM 763 N N . ASN A 1 96 ? -17.310 1.818 -7.134 1.00 93.06 96 ASN A N 1
ATOM 764 C CA . ASN A 1 96 ? -16.954 0.929 -8.241 1.00 93.06 96 ASN A CA 1
ATOM 765 C C . ASN A 1 96 ? -15.813 1.506 -9.084 1.00 93.06 96 ASN A C 1
ATOM 767 O O . ASN A 1 96 ? -14.904 0.777 -9.470 1.00 93.06 96 ASN A O 1
ATOM 771 N N . ARG A 1 97 ? -15.820 2.822 -9.325 1.00 92.31 97 ARG A N 1
ATOM 772 C CA . ARG A 1 97 ? -14.751 3.480 -10.081 1.00 92.31 97 ARG A CA 1
ATOM 773 C C . ARG A 1 97 ? -13.423 3.480 -9.332 1.00 92.31 97 ARG A C 1
ATOM 775 O O . ARG A 1 97 ? -12.391 3.283 -9.955 1.00 92.31 97 ARG A O 1
ATOM 782 N N . MET A 1 98 ? -13.442 3.688 -8.018 1.00 91.62 98 MET A N 1
ATOM 783 C CA . MET A 1 98 ? -12.253 3.582 -7.172 1.00 91.62 98 MET A CA 1
ATOM 784 C C . MET A 1 98 ? -11.668 2.169 -7.219 1.00 91.62 98 MET A C 1
ATOM 786 O O . MET A 1 98 ? -10.470 2.025 -7.445 1.00 91.62 98 MET A O 1
ATOM 790 N N . ARG A 1 99 ? -12.518 1.146 -7.069 1.00 93.75 99 ARG A N 1
ATOM 791 C CA . ARG A 1 99 ? -12.125 -0.263 -7.190 1.00 93.75 99 ARG A CA 1
ATOM 792 C C . ARG A 1 99 ? -11.442 -0.537 -8.518 1.00 93.75 99 ARG A C 1
ATOM 794 O O . ARG A 1 99 ? -10.335 -1.059 -8.536 1.00 93.75 99 ARG A O 1
ATOM 801 N N . ASP A 1 100 ? -12.108 -0.181 -9.610 1.00 94.25 100 ASP A N 1
ATOM 802 C CA . ASP A 1 100 ? -11.621 -0.488 -10.949 1.00 94.25 100 ASP A CA 1
ATOM 803 C C . ASP A 1 100 ? -10.281 0.230 -11.213 1.00 94.25 100 ASP A C 1
ATOM 805 O O . ASP A 1 100 ? -9.320 -0.418 -11.601 1.00 94.25 100 ASP A O 1
ATOM 809 N N . VAL A 1 101 ? -10.153 1.517 -10.860 1.00 92.75 101 VAL A N 1
ATOM 810 C CA . VAL A 1 101 ? -8.908 2.284 -11.067 1.00 92.75 101 VAL A CA 1
ATOM 811 C C . VAL A 1 101 ? -7.724 1.743 -10.263 1.00 92.75 101 VAL A C 1
ATOM 813 O O . VAL A 1 101 ? -6.627 1.638 -10.804 1.00 92.75 101 VAL A O 1
ATOM 816 N N . LEU A 1 102 ? -7.899 1.416 -8.976 1.00 89.75 102 LEU A N 1
ATOM 817 C CA . LEU A 1 102 ? -6.775 0.910 -8.174 1.00 89.75 102 LEU A CA 1
ATOM 818 C C . LEU A 1 102 ? -6.325 -0.482 -8.633 1.00 89.75 102 LEU A C 1
ATOM 820 O O . LEU A 1 102 ? -5.126 -0.758 -8.630 1.00 89.75 102 LEU A O 1
ATOM 824 N N . VAL A 1 103 ? -7.270 -1.330 -9.045 1.00 92.31 103 VAL A N 1
ATOM 825 C CA . VAL A 1 103 ? -6.977 -2.660 -9.595 1.00 92.31 103 VAL A CA 1
ATOM 826 C C . VAL A 1 103 ? -6.300 -2.547 -10.964 1.00 92.31 103 VAL A C 1
ATOM 828 O O . VAL A 1 103 ? -5.341 -3.269 -11.226 1.00 92.31 103 VAL A O 1
ATOM 831 N N . ASP A 1 104 ? -6.727 -1.620 -11.822 1.00 93.62 104 ASP A N 1
ATOM 832 C CA . ASP A 1 104 ? -6.103 -1.392 -13.132 1.00 93.62 104 ASP A CA 1
ATOM 833 C C . ASP A 1 104 ? -4.644 -0.919 -12.984 1.00 93.62 104 ASP A C 1
ATOM 835 O O . ASP A 1 104 ? -3.748 -1.515 -13.586 1.00 93.62 104 ASP A O 1
ATOM 839 N N . ILE A 1 105 ? -4.373 0.042 -12.088 1.00 90.62 105 ILE A N 1
ATOM 840 C CA . ILE A 1 105 ? -3.001 0.485 -11.765 1.00 90.62 105 ILE A CA 1
ATOM 841 C C . ILE A 1 105 ? -2.144 -0.692 -11.289 1.00 90.62 105 ILE A C 1
ATOM 843 O O . ILE A 1 105 ? -0.994 -0.847 -11.717 1.00 90.62 105 ILE A O 1
ATOM 847 N N . GLN A 1 106 ? -2.688 -1.528 -10.399 1.00 93.25 106 GLN A N 1
ATOM 848 C CA . GLN A 1 106 ? -1.999 -2.715 -9.897 1.00 93.25 106 GLN A CA 1
ATOM 849 C C . GLN A 1 106 ? -1.644 -3.665 -11.044 1.00 93.25 106 GLN A C 1
ATOM 851 O O . GLN A 1 106 ? -0.491 -4.092 -11.147 1.00 93.25 106 GLN A O 1
ATOM 856 N N . ASN A 1 107 ? -2.602 -3.945 -11.931 1.00 93.56 107 ASN A N 1
ATOM 857 C CA . ASN A 1 107 ? -2.434 -4.848 -13.065 1.00 93.56 107 ASN A CA 1
ATOM 858 C C . ASN A 1 107 ? -1.369 -4.343 -14.043 1.00 93.56 107 ASN A C 1
ATOM 860 O O . ASN A 1 107 ? -0.485 -5.110 -14.436 1.00 93.56 107 ASN A O 1
ATOM 864 N N . HIS A 1 108 ? -1.400 -3.056 -14.404 1.00 93.06 108 HIS A N 1
ATOM 865 C CA . HIS A 1 108 ? -0.384 -2.454 -15.267 1.00 93.06 108 HIS A CA 1
ATOM 866 C C . HIS A 1 108 ? 1.005 -2.516 -14.613 1.00 93.06 108 HIS A C 1
ATOM 868 O O . HIS A 1 108 ? 1.983 -2.908 -15.258 1.00 93.06 108 HIS A O 1
ATOM 874 N N . CYS A 1 109 ? 1.108 -2.204 -13.314 1.00 89.62 109 CYS A N 1
ATOM 875 C CA . CYS A 1 109 ? 2.365 -2.298 -12.563 1.00 89.62 109 CYS A CA 1
ATOM 876 C C . CYS A 1 109 ? 2.882 -3.744 -12.480 1.00 89.62 109 CYS A C 1
ATOM 878 O O . CYS A 1 109 ? 4.083 -3.983 -12.625 1.00 89.62 109 CYS A O 1
ATOM 880 N N . HIS A 1 110 ? 1.989 -4.717 -12.292 1.00 90.94 110 HIS A N 1
ATOM 881 C CA . HIS A 1 110 ? 2.323 -6.138 -12.279 1.00 90.94 110 HIS A CA 1
ATOM 882 C C . HIS A 1 110 ? 2.810 -6.630 -13.645 1.00 90.94 110 HIS A C 1
ATOM 884 O O . HIS A 1 110 ? 3.813 -7.348 -13.722 1.00 90.94 110 HIS A O 1
ATOM 890 N N . GLU A 1 111 ? 2.155 -6.217 -14.731 1.00 90.69 111 GLU A N 1
ATOM 891 C CA . GLU A 1 111 ? 2.582 -6.551 -16.089 1.00 90.69 111 GLU A CA 1
ATOM 892 C C . GLU A 1 111 ? 3.982 -5.989 -16.381 1.00 90.69 111 GLU A C 1
ATOM 894 O O . GLU A 1 111 ? 4.852 -6.720 -16.866 1.00 90.69 111 GLU A O 1
ATOM 899 N N . LEU A 1 112 ? 4.246 -4.728 -16.023 1.00 89.38 112 LEU A N 1
ATOM 900 C CA . LEU A 1 112 ? 5.569 -4.134 -16.210 1.00 89.38 112 LEU A CA 1
ATOM 901 C C . LEU A 1 112 ? 6.634 -4.835 -15.355 1.00 89.38 112 LEU A C 1
ATOM 903 O O . LEU A 1 112 ? 7.723 -5.135 -15.855 1.00 89.38 112 LEU A O 1
ATOM 907 N N . HIS A 1 113 ? 6.332 -5.125 -14.086 1.00 88.12 113 HIS A N 1
ATOM 908 C CA . HIS A 1 113 ? 7.262 -5.801 -13.184 1.00 88.12 113 HIS A CA 1
ATOM 909 C C . HIS A 1 113 ? 7.651 -7.188 -13.700 1.00 88.12 113 HIS A C 1
ATOM 911 O O . HIS A 1 113 ? 8.837 -7.499 -13.802 1.00 88.12 113 HIS A O 1
ATOM 917 N N . SER A 1 114 ? 6.655 -7.996 -14.066 1.00 85.50 114 SER A N 1
ATOM 918 C CA . SER A 1 114 ? 6.856 -9.382 -14.496 1.00 85.50 114 SER A CA 1
ATOM 919 C C . SER A 1 114 ? 7.515 -9.498 -15.871 1.00 85.50 114 SER A C 1
ATOM 921 O O . SER A 1 114 ? 8.316 -10.409 -16.080 1.00 85.50 114 SER A O 1
ATOM 923 N N . LYS A 1 115 ? 7.208 -8.587 -16.808 1.00 83.94 115 LYS A N 1
ATOM 924 C CA . LYS A 1 115 ? 7.636 -8.716 -18.213 1.00 83.94 115 LYS A CA 1
ATOM 925 C C . LYS A 1 115 ? 8.770 -7.784 -18.633 1.00 83.94 115 LYS A C 1
ATOM 927 O O . LYS A 1 115 ? 9.477 -8.123 -19.576 1.00 83.94 115 LYS A O 1
ATOM 932 N N . THR A 1 116 ? 8.939 -6.631 -17.979 1.00 85.25 116 THR A N 1
ATOM 933 C CA . THR A 1 116 ? 9.745 -5.519 -18.526 1.00 85.25 116 THR A CA 1
ATOM 934 C C . THR A 1 116 ? 10.904 -5.110 -17.620 1.00 85.25 116 THR A C 1
ATOM 936 O O . THR A 1 116 ? 12.017 -4.953 -18.113 1.00 85.25 116 THR A O 1
ATOM 939 N N . LEU A 1 117 ? 10.707 -4.980 -16.299 1.00 84.69 117 LEU A N 1
ATOM 940 C CA . LEU A 1 117 ? 11.776 -4.507 -15.397 1.00 84.69 117 LEU A CA 1
ATOM 941 C C . LEU A 1 117 ? 13.010 -5.418 -15.414 1.00 84.69 117 LEU A C 1
ATOM 943 O O . LEU A 1 117 ? 14.125 -4.936 -15.601 1.00 84.69 117 LEU A O 1
ATOM 947 N N . ASN A 1 118 ? 12.812 -6.734 -15.309 1.00 80.69 118 ASN A N 1
ATOM 948 C CA . ASN A 1 118 ? 13.911 -7.694 -15.442 1.00 80.69 118 ASN A CA 1
ATOM 949 C C . ASN A 1 118 ? 14.550 -7.631 -16.836 1.00 80.69 118 ASN A C 1
ATOM 951 O O . ASN A 1 118 ? 15.763 -7.757 -16.965 1.00 80.69 118 ASN A O 1
ATOM 955 N N . HIS A 1 119 ? 13.750 -7.388 -17.874 1.00 83.06 119 HIS A N 1
ATOM 956 C CA . HIS A 1 119 ? 14.241 -7.284 -19.245 1.00 83.06 119 HIS A CA 1
ATOM 957 C C . HIS A 1 119 ? 15.140 -6.053 -19.445 1.00 83.06 119 HIS A C 1
ATOM 959 O O . HIS A 1 119 ? 16.138 -6.143 -20.148 1.00 83.06 119 HIS A O 1
ATOM 965 N N . ILE A 1 120 ? 14.858 -4.933 -18.770 1.00 83.56 120 ILE A N 1
ATOM 966 C CA . ILE A 1 120 ? 15.714 -3.733 -18.772 1.00 83.56 120 ILE A CA 1
ATOM 967 C C . ILE A 1 120 ? 17.088 -4.026 -18.149 1.00 83.56 120 ILE A C 1
ATOM 969 O O . ILE A 1 120 ? 18.113 -3.606 -18.686 1.00 83.56 120 ILE A O 1
ATOM 973 N N . ILE A 1 121 ? 17.126 -4.769 -17.038 1.00 83.50 121 ILE A N 1
ATOM 974 C CA . ILE A 1 121 ? 18.382 -5.184 -16.391 1.00 83.50 121 ILE A CA 1
ATOM 975 C C . ILE A 1 121 ? 19.174 -6.130 -17.302 1.00 83.50 121 ILE A C 1
ATOM 977 O O . ILE A 1 121 ? 20.375 -5.943 -17.506 1.00 83.50 121 ILE A O 1
ATOM 981 N N . LEU A 1 122 ? 18.496 -7.118 -17.894 1.00 83.44 122 LEU A N 1
ATOM 982 C CA . LEU A 1 122 ? 19.110 -8.070 -18.820 1.00 83.44 122 LEU A CA 1
ATOM 983 C C . LEU A 1 122 ? 19.629 -7.392 -20.093 1.00 83.44 122 LEU A C 1
ATOM 985 O O . LEU A 1 122 ? 20.710 -7.747 -20.555 1.00 83.44 122 LEU A O 1
ATOM 989 N N . LEU A 1 123 ? 18.929 -6.375 -20.605 1.00 82.62 123 LEU A N 1
ATOM 990 C CA . LEU A 1 123 ? 19.380 -5.559 -21.732 1.00 82.62 123 LEU A CA 1
ATOM 991 C C . LEU A 1 123 ? 20.699 -4.837 -21.416 1.00 82.62 123 LEU A C 1
ATOM 993 O O . LEU A 1 123 ? 21.568 -4.757 -22.280 1.00 82.62 123 LEU A O 1
ATOM 997 N N . GLY A 1 124 ? 20.900 -4.387 -20.171 1.00 81.50 124 GLY A N 1
ATOM 998 C CA . GLY A 1 124 ? 22.208 -3.915 -19.702 1.00 81.50 124 GLY A CA 1
ATOM 999 C C . GLY A 1 124 ? 23.306 -4.963 -19.917 1.00 81.50 124 GLY A C 1
ATOM 1000 O O . GLY A 1 124 ? 24.335 -4.669 -20.522 1.00 81.50 124 GLY A O 1
ATOM 1001 N N . GLY A 1 125 ? 23.048 -6.216 -19.539 1.00 82.50 125 GLY A N 1
ATOM 1002 C CA . GLY A 1 125 ? 23.957 -7.339 -19.792 1.00 82.50 125 GLY A CA 1
ATOM 1003 C C . GLY A 1 125 ? 24.159 -7.655 -21.281 1.00 82.50 125 GLY A C 1
ATOM 1004 O O . GLY A 1 125 ? 25.280 -7.939 -21.707 1.00 82.50 125 GLY A O 1
ATOM 1005 N N . SER A 1 126 ? 23.112 -7.578 -22.105 1.00 82.12 126 SER A N 1
ATOM 1006 C CA . SER A 1 126 ? 23.212 -7.760 -23.562 1.00 82.12 126 SER A CA 1
ATOM 1007 C C . SER A 1 126 ? 24.056 -6.675 -24.226 1.00 82.12 126 SER A C 1
ATOM 1009 O O . SER A 1 126 ? 24.914 -6.992 -25.051 1.00 82.12 126 SER A O 1
ATOM 1011 N N . ILE A 1 127 ? 23.885 -5.414 -23.820 1.00 80.88 127 ILE A N 1
ATOM 1012 C CA . ILE A 1 127 ? 24.710 -4.287 -24.274 1.00 80.88 127 ILE A CA 1
ATOM 1013 C C . ILE A 1 127 ? 26.151 -4.458 -23.788 1.00 80.88 127 ILE A C 1
ATOM 1015 O O . ILE A 1 127 ? 27.073 -4.250 -24.570 1.00 80.88 127 ILE A O 1
ATOM 1019 N N . GLY A 1 128 ? 26.364 -4.909 -22.548 1.00 84.06 128 GLY A N 1
ATOM 1020 C CA . GLY A 1 128 ? 27.695 -5.237 -22.030 1.00 84.06 128 GLY A CA 1
ATOM 1021 C C . GLY A 1 128 ? 28.384 -6.347 -22.830 1.00 84.06 128 GLY A C 1
ATOM 1022 O O . GLY A 1 128 ? 29.557 -6.233 -23.183 1.00 84.06 128 GLY A O 1
ATOM 1023 N N . ASN A 1 129 ? 27.647 -7.395 -23.206 1.00 82.88 129 ASN A N 1
ATOM 1024 C CA . ASN A 1 129 ? 28.148 -8.472 -24.064 1.00 82.88 129 ASN A CA 1
ATOM 1025 C C . ASN A 1 129 ? 28.470 -8.001 -25.484 1.00 82.88 129 ASN A C 1
ATOM 1027 O O . ASN A 1 129 ? 29.506 -8.383 -26.033 1.00 82.88 129 ASN A O 1
ATOM 1031 N N . PHE A 1 130 ? 27.610 -7.169 -26.068 1.00 82.75 130 PHE A N 1
ATOM 1032 C CA . PHE A 1 130 ? 27.883 -6.523 -27.346 1.00 82.75 130 PHE A CA 1
ATOM 1033 C C . PHE A 1 130 ? 29.140 -5.651 -27.256 1.00 82.75 130 PHE A C 1
ATOM 1035 O O . PHE A 1 130 ? 30.041 -5.825 -28.063 1.00 82.75 130 PHE A O 1
ATOM 1042 N N . ALA A 1 131 ? 29.257 -4.799 -26.238 1.00 82.06 131 ALA A N 1
ATOM 1043 C CA . ALA A 1 131 ? 30.400 -3.915 -26.036 1.00 82.06 131 ALA A CA 1
ATOM 1044 C C . ALA A 1 131 ? 31.713 -4.693 -25.811 1.00 82.06 131 ALA A C 1
ATOM 1046 O O . ALA A 1 131 ? 32.757 -4.322 -26.345 1.00 82.06 131 ALA A O 1
ATOM 1047 N N . ARG A 1 132 ? 31.665 -5.825 -25.095 1.00 85.88 132 ARG A N 1
ATOM 1048 C CA . ARG A 1 132 ? 32.799 -6.758 -24.982 1.00 85.88 132 ARG A CA 1
ATOM 1049 C C . ARG A 1 132 ? 33.230 -7.286 -26.348 1.00 85.88 132 ARG A C 1
ATOM 1051 O O . ARG A 1 132 ? 34.408 -7.201 -26.673 1.00 85.88 132 ARG A O 1
ATOM 1058 N N . THR A 1 133 ? 32.273 -7.802 -27.119 1.00 80.62 133 THR A N 1
ATOM 1059 C CA . THR A 1 133 ? 32.519 -8.371 -28.453 1.00 80.62 133 THR A CA 1
ATOM 1060 C C . THR A 1 133 ? 33.062 -7.289 -29.382 1.00 80.62 133 THR A C 1
ATOM 1062 O O . THR A 1 133 ? 34.134 -7.443 -29.940 1.00 80.62 133 THR A O 1
ATOM 1065 N N . ALA A 1 134 ? 32.414 -6.125 -29.440 1.00 77.50 134 ALA A N 1
ATOM 1066 C CA . ALA A 1 134 ? 32.859 -4.983 -30.228 1.00 77.50 134 ALA A CA 1
ATOM 1067 C C . ALA A 1 134 ? 34.281 -4.535 -29.863 1.00 77.50 134 ALA A C 1
ATOM 1069 O O . ALA A 1 134 ? 35.063 -4.253 -30.763 1.00 77.50 134 ALA A O 1
ATOM 1070 N N . SER A 1 135 ? 34.648 -4.500 -28.578 1.00 79.56 135 SER A N 1
ATOM 1071 C CA . SER A 1 135 ? 36.007 -4.143 -28.148 1.00 79.56 135 SER A CA 1
ATOM 1072 C C . SER A 1 135 ? 37.053 -5.182 -28.577 1.00 79.56 135 SER A C 1
ATOM 1074 O O . SER A 1 135 ? 38.069 -4.809 -29.165 1.00 79.56 135 SER A O 1
ATOM 1076 N N . GLN A 1 136 ? 36.788 -6.472 -28.341 1.00 82.44 136 GLN A N 1
ATOM 1077 C CA . GLN A 1 136 ? 37.694 -7.572 -28.701 1.00 82.44 136 GLN A CA 1
ATOM 1078 C C . GLN A 1 136 ? 37.858 -7.685 -30.220 1.00 82.44 136 GLN A C 1
ATOM 1080 O O . GLN A 1 136 ? 38.967 -7.603 -30.738 1.00 82.44 136 GLN A O 1
ATOM 1085 N N . THR A 1 137 ? 36.741 -7.742 -30.939 1.00 77.12 137 THR A N 1
ATOM 1086 C CA . THR A 1 137 ? 36.696 -7.852 -32.396 1.00 77.12 137 THR A CA 1
ATOM 1087 C C . THR A 1 137 ? 37.252 -6.605 -33.090 1.00 77.12 137 THR A C 1
ATOM 1089 O O . THR A 1 137 ? 37.867 -6.723 -34.143 1.00 77.12 137 THR A O 1
ATOM 1092 N N . SER A 1 138 ? 37.124 -5.404 -32.504 1.00 73.31 138 SER A N 1
ATOM 1093 C CA . SER A 1 138 ? 37.796 -4.204 -33.038 1.00 7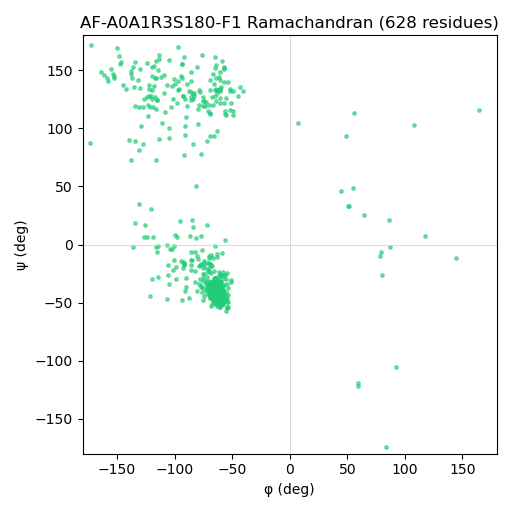3.31 138 SER A CA 1
ATOM 1094 C C . SER A 1 138 ? 39.319 -4.296 -32.932 1.00 73.31 138 SER A C 1
ATOM 1096 O O . SER A 1 138 ? 40.009 -3.742 -33.782 1.00 73.31 138 SER A O 1
ATOM 1098 N N . GLN A 1 139 ? 39.851 -4.974 -31.909 1.00 75.19 139 GLN A N 1
ATOM 1099 C CA . GLN A 1 139 ? 41.293 -5.181 -31.759 1.00 75.19 139 GLN A CA 1
ATOM 1100 C C . GLN A 1 139 ? 41.829 -6.202 -32.769 1.00 75.19 139 GLN A C 1
ATOM 1102 O O . GLN A 1 139 ? 42.886 -5.980 -33.346 1.00 75.19 139 GLN A O 1
ATOM 1107 N N . GLU A 1 140 ? 41.078 -7.268 -33.034 1.00 77.62 140 GLU A N 1
ATOM 1108 C CA . GLU A 1 140 ? 41.412 -8.256 -34.071 1.00 77.62 140 GLU A CA 1
ATOM 1109 C C . GLU A 1 140 ? 41.310 -7.637 -35.477 1.00 77.62 140 GLU A C 1
ATOM 1111 O O . GLU A 1 140 ? 42.217 -7.768 -36.296 1.00 77.62 140 GLU A O 1
ATOM 1116 N N . LEU A 1 141 ? 40.274 -6.826 -35.720 1.00 73.88 141 LEU A N 1
ATOM 1117 C CA . LEU A 1 141 ? 40.101 -6.085 -36.971 1.00 73.88 141 LEU A CA 1
ATOM 1118 C C . LEU A 1 141 ? 41.251 -5.095 -37.224 1.00 73.88 141 LEU A C 1
ATOM 1120 O O . LEU A 1 141 ? 41.612 -4.839 -38.372 1.00 73.88 141 LEU A O 1
ATOM 1124 N N . LEU A 1 142 ? 41.836 -4.522 -36.168 1.00 72.81 142 LEU A N 1
ATOM 1125 C CA . LEU A 1 142 ? 43.015 -3.661 -36.274 1.00 72.81 142 LEU A CA 1
ATOM 1126 C C . LEU A 1 142 ? 44.242 -4.415 -36.796 1.00 72.81 142 LEU A C 1
ATOM 1128 O O . LEU A 1 142 ? 44.991 -3.855 -37.605 1.00 72.81 142 LEU A O 1
ATOM 1132 N N . ASP A 1 143 ? 44.430 -5.661 -36.362 1.00 76.94 143 ASP A N 1
ATOM 1133 C CA . ASP A 1 143 ? 45.535 -6.517 -36.797 1.00 76.94 143 ASP A CA 1
ATOM 1134 C C . ASP A 1 143 ? 45.361 -6.906 -38.276 1.00 76.94 143 ASP A C 1
ATOM 1136 O O . ASP A 1 143 ? 46.286 -6.727 -39.079 1.00 76.94 143 ASP A O 1
ATOM 1140 N N . ASP A 1 144 ? 44.146 -7.285 -38.684 1.00 72.25 144 ASP A N 1
ATOM 1141 C CA . ASP A 1 144 ? 43.824 -7.593 -40.085 1.00 72.25 144 ASP A CA 1
ATOM 1142 C C . ASP A 1 144 ? 43.939 -6.360 -40.990 1.00 72.25 144 ASP A C 1
ATOM 1144 O O . ASP A 1 144 ? 44.520 -6.419 -42.075 1.00 72.25 144 ASP A O 1
ATOM 1148 N N . LEU A 1 145 ? 43.492 -5.185 -40.536 1.00 68.88 145 LEU A N 1
ATOM 1149 C CA . LEU A 1 145 ? 43.671 -3.931 -41.275 1.00 68.88 145 LEU A CA 1
ATOM 1150 C C . LEU A 1 145 ? 45.148 -3.538 -41.404 1.00 68.88 145 LEU A C 1
ATOM 1152 O O . LEU A 1 145 ? 45.540 -2.912 -42.396 1.00 68.88 145 LEU A O 1
ATOM 1156 N N . GLN A 1 146 ? 46.005 -3.926 -40.458 1.00 71.88 146 GLN A N 1
ATOM 1157 C CA . GLN A 1 146 ? 47.454 -3.773 -40.580 1.00 71.88 146 GLN A CA 1
ATOM 1158 C C . GLN A 1 146 ? 48.019 -4.694 -41.682 1.00 71.88 146 GLN A C 1
ATOM 1160 O O . GLN A 1 146 ? 48.837 -4.254 -42.504 1.00 71.88 146 GLN A O 1
ATOM 1165 N N . ILE A 1 147 ? 47.498 -5.924 -41.786 1.00 71.69 147 ILE A N 1
ATOM 1166 C CA . ILE A 1 147 ? 47.774 -6.908 -42.854 1.00 71.69 147 ILE A CA 1
ATOM 1167 C C . ILE A 1 147 ? 47.084 -6.558 -44.181 1.00 71.69 147 ILE A C 1
ATOM 1169 O O . ILE A 1 147 ? 47.521 -7.005 -45.228 1.00 71.69 147 ILE A O 1
ATOM 1173 N N . ILE A 1 148 ? 46.126 -5.642 -44.215 1.00 66.56 148 ILE A N 1
ATOM 1174 C CA . ILE A 1 148 ? 45.598 -5.088 -45.472 1.00 66.56 148 ILE A CA 1
ATOM 1175 C C . ILE A 1 148 ? 46.399 -3.840 -45.880 1.00 66.56 148 ILE A C 1
ATOM 1177 O O . ILE A 1 148 ? 46.614 -3.577 -47.062 1.00 66.56 148 ILE A O 1
ATOM 1181 N N . SER A 1 149 ? 46.970 -3.103 -44.920 1.00 62.09 149 SER A N 1
ATOM 1182 C CA . SER A 1 149 ? 47.540 -1.765 -45.154 1.00 62.09 149 SER A CA 1
ATOM 1183 C C . SER A 1 149 ? 49.027 -1.642 -45.493 1.00 62.09 149 SER A C 1
ATOM 1185 O O . SER A 1 149 ? 49.406 -0.622 -46.067 1.00 62.09 149 SER A O 1
ATOM 1187 N N . SER A 1 150 ? 49.860 -2.634 -45.187 1.00 64.62 150 SER A N 1
ATOM 1188 C CA . SER A 1 150 ? 51.297 -2.649 -45.522 1.00 64.62 150 SER A CA 1
ATOM 1189 C C . SER A 1 150 ? 51.549 -2.691 -47.047 1.00 64.62 150 SER A C 1
ATOM 1191 O O . SER A 1 150 ? 50.713 -3.190 -47.803 1.00 64.62 150 SER A O 1
ATOM 1193 N N . PRO A 1 151 ? 52.685 -2.148 -47.525 1.00 59.69 151 PRO A N 1
ATOM 1194 C CA . PRO A 1 151 ? 52.986 -2.023 -48.952 1.00 59.69 151 PRO A CA 1
ATOM 1195 C C . PRO A 1 151 ? 53.059 -3.371 -49.692 1.00 59.69 151 PRO A C 1
ATOM 1197 O O . PRO A 1 151 ? 53.549 -4.370 -49.174 1.00 59.69 151 PRO A O 1
ATOM 1200 N N . SER A 1 152 ? 52.601 -3.372 -50.945 1.00 57.56 152 SER A N 1
ATOM 1201 C CA . SER A 1 152 ? 52.407 -4.541 -51.820 1.00 57.56 152 SER A CA 1
ATOM 1202 C C . SER A 1 152 ? 53.676 -5.325 -52.184 1.00 57.56 152 SER A C 1
ATOM 1204 O O . SER A 1 152 ? 53.583 -6.431 -52.706 1.00 57.56 152 SER A O 1
ATOM 1206 N N . THR A 1 153 ? 54.867 -4.806 -51.887 1.00 51.22 153 THR A N 1
ATOM 1207 C CA . THR A 1 153 ? 56.153 -5.474 -52.144 1.00 51.22 153 THR A CA 1
ATOM 1208 C C . THR A 1 153 ? 56.495 -6.598 -51.157 1.00 51.22 153 THR A C 1
ATOM 1210 O O . THR A 1 153 ? 57.505 -7.268 -51.357 1.00 51.22 153 THR A O 1
ATOM 1213 N N . SER A 1 154 ? 55.688 -6.831 -50.114 1.00 53.25 154 SER A N 1
ATOM 1214 C CA . SER A 1 154 ? 56.003 -7.776 -49.030 1.00 53.25 154 SER A CA 1
ATOM 1215 C C . SER A 1 154 ? 54.945 -8.858 -48.751 1.00 53.25 154 SER A C 1
ATOM 1217 O O . SER A 1 154 ? 54.976 -9.418 -47.659 1.00 53.25 154 SER A O 1
ATOM 1219 N N . ARG A 1 155 ? 53.993 -9.137 -49.658 1.00 59.19 155 ARG A N 1
ATOM 1220 C CA . ARG A 1 155 ? 52.868 -10.065 -49.385 1.00 59.19 155 ARG A CA 1
ATOM 1221 C C . ARG A 1 155 ? 52.533 -11.016 -50.523 1.00 59.19 155 ARG A C 1
ATOM 1223 O O . ARG A 1 155 ? 52.654 -10.659 -51.694 1.00 59.19 155 ARG A O 1
ATOM 1230 N N . SER A 1 156 ? 52.040 -12.195 -50.157 1.00 66.19 156 SER A N 1
ATOM 1231 C CA . SER A 1 156 ? 51.366 -13.104 -51.084 1.00 66.19 156 SER A CA 1
ATOM 1232 C C . SER A 1 156 ? 49.904 -12.684 -51.317 1.00 66.19 156 SER A C 1
ATOM 1234 O O . SER A 1 156 ? 49.277 -12.065 -50.458 1.00 66.19 156 SER A O 1
ATOM 1236 N N . SER A 1 157 ? 49.348 -13.017 -52.488 1.00 67.50 157 SER A N 1
ATOM 1237 C CA . SER A 1 157 ? 47.931 -12.762 -52.810 1.00 67.50 157 SER A CA 1
ATOM 1238 C C . SER A 1 157 ? 46.979 -13.484 -51.844 1.00 67.50 157 SER A C 1
ATOM 1240 O O . SER A 1 157 ? 45.923 -12.952 -51.522 1.00 67.50 157 SER A O 1
ATOM 1242 N N . GLU A 1 158 ? 47.374 -14.662 -51.348 1.00 75.56 158 GLU A N 1
ATOM 1243 C CA . GLU A 1 158 ? 46.587 -15.473 -50.408 1.00 75.56 158 GLU A CA 1
ATOM 1244 C C . GLU A 1 158 ? 46.494 -14.839 -49.010 1.00 75.56 158 GLU A C 1
ATOM 1246 O O . GLU A 1 158 ? 45.423 -14.844 -48.409 1.00 75.56 158 GLU A O 1
ATOM 1251 N N . GLU A 1 159 ? 47.577 -14.242 -48.497 1.00 74.75 159 GLU A N 1
ATOM 1252 C CA . GLU A 1 159 ? 47.567 -13.547 -47.195 1.00 74.75 159 GLU A CA 1
ATOM 1253 C C . GLU A 1 159 ? 46.647 -12.320 -47.205 1.00 74.75 159 GLU A C 1
ATOM 1255 O O . GLU A 1 159 ? 45.959 -12.048 -46.222 1.00 74.75 159 GLU A O 1
ATOM 1260 N N . LEU A 1 160 ? 46.616 -11.585 -48.322 1.00 71.12 160 LEU A N 1
ATOM 1261 C CA . LEU A 1 160 ? 45.740 -10.426 -48.480 1.00 71.12 160 LEU A CA 1
ATOM 1262 C C . LEU A 1 160 ? 44.265 -10.841 -48.565 1.00 71.12 160 LEU A C 1
ATOM 1264 O O . LEU A 1 160 ? 43.423 -10.234 -47.906 1.00 71.12 160 LEU A O 1
ATOM 1268 N N . GLU A 1 161 ? 43.950 -11.875 -49.351 1.00 71.69 161 GLU A N 1
ATOM 1269 C CA . GLU A 1 161 ? 42.584 -12.401 -49.462 1.00 71.69 161 GLU A CA 1
ATOM 1270 C C . GLU A 1 161 ? 42.078 -12.992 -48.138 1.00 71.69 161 GLU A C 1
ATOM 1272 O O . GLU A 1 161 ? 40.914 -12.779 -47.788 1.00 71.69 161 GLU A O 1
ATOM 1277 N N . SER A 1 162 ? 42.939 -13.676 -47.372 1.00 79.38 162 SER A N 1
ATOM 1278 C CA . SER A 1 162 ? 42.584 -14.182 -46.039 1.00 79.38 162 SER A CA 1
ATOM 1279 C C . SER A 1 162 ? 42.255 -13.039 -45.083 1.00 79.38 162 SER A C 1
ATOM 1281 O O . SER A 1 162 ? 41.165 -13.029 -44.524 1.00 79.38 162 SER A O 1
ATOM 1283 N N . ALA A 1 163 ? 43.126 -12.029 -44.971 1.00 74.25 163 ALA A N 1
ATOM 1284 C CA . ALA A 1 163 ? 42.909 -10.898 -44.065 1.00 74.25 163 ALA A CA 1
ATOM 1285 C C . ALA A 1 163 ? 41.645 -10.090 -44.411 1.00 74.25 163 ALA A C 1
ATOM 1287 O O . ALA A 1 163 ? 40.944 -9.615 -43.521 1.00 74.25 163 ALA A O 1
ATOM 1288 N N . ILE A 1 164 ? 41.311 -9.953 -45.702 1.00 70.12 164 ILE A N 1
ATOM 1289 C CA . ILE A 1 164 ? 40.047 -9.335 -46.138 1.00 70.12 164 ILE A CA 1
ATOM 1290 C C . ILE A 1 164 ? 38.846 -10.161 -45.668 1.00 70.12 164 ILE A C 1
ATOM 1292 O O . ILE A 1 164 ? 37.882 -9.607 -45.138 1.00 70.12 164 ILE A O 1
ATOM 1296 N N .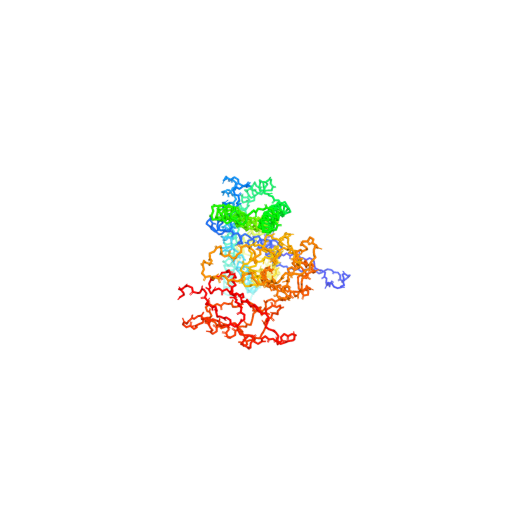 LYS A 1 165 ? 38.892 -11.483 -45.852 1.00 76.75 165 LYS A N 1
ATOM 1297 C CA . LYS A 1 165 ? 37.808 -12.383 -45.449 1.00 76.75 165 LYS A CA 1
ATOM 1298 C C . LYS A 1 165 ? 37.630 -12.415 -43.929 1.00 76.75 165 LYS A C 1
ATOM 1300 O O . LYS A 1 165 ? 36.492 -12.390 -43.461 1.00 76.75 165 LYS A O 1
ATOM 1305 N N . ASP A 1 166 ? 38.726 -12.432 -43.181 1.00 76.31 166 ASP A N 1
ATOM 1306 C CA . ASP A 1 166 ? 38.730 -12.429 -41.718 1.00 76.31 166 ASP A CA 1
ATOM 1307 C C . ASP A 1 166 ? 38.153 -11.107 -41.182 1.00 76.31 166 ASP A C 1
ATOM 1309 O O . ASP A 1 166 ? 37.164 -11.126 -40.444 1.00 76.31 166 ASP A O 1
ATOM 1313 N N . ALA A 1 167 ? 38.603 -9.961 -41.707 1.00 69.00 167 ALA A N 1
ATOM 1314 C CA . ALA A 1 167 ? 38.030 -8.650 -41.397 1.00 69.00 167 ALA A CA 1
ATOM 1315 C C . ALA A 1 167 ? 36.513 -8.570 -41.676 1.00 69.00 167 ALA A C 1
ATOM 1317 O O . ALA A 1 167 ? 35.755 -8.011 -40.879 1.00 69.00 167 ALA A O 1
ATOM 1318 N N . GLN A 1 168 ? 36.038 -9.150 -42.785 1.00 70.94 168 GLN A N 1
ATOM 1319 C CA . GLN A 1 168 ? 34.605 -9.202 -43.106 1.00 70.94 168 GLN A CA 1
ATOM 1320 C C . GLN A 1 168 ? 33.810 -10.070 -42.119 1.00 70.94 168 GLN A C 1
ATOM 1322 O O . GLN A 1 168 ? 32.702 -9.690 -41.733 1.00 70.94 168 GLN A O 1
ATOM 1327 N N . MET A 1 169 ? 34.359 -11.209 -41.681 1.00 78.12 169 MET A N 1
ATOM 1328 C CA . MET A 1 169 ? 33.717 -12.062 -40.672 1.00 78.12 169 MET A CA 1
ATOM 1329 C C . MET A 1 169 ? 33.597 -11.352 -39.320 1.00 78.12 169 MET A C 1
ATOM 1331 O O . MET A 1 169 ? 32.537 -11.419 -38.692 1.00 78.12 169 MET A O 1
ATOM 1335 N N . LEU A 1 170 ? 34.642 -10.629 -38.909 1.00 75.50 170 LEU A N 1
ATOM 1336 C CA . LEU A 1 170 ? 34.671 -9.834 -37.678 1.00 75.50 170 LEU A CA 1
ATOM 1337 C C . LEU A 1 170 ? 33.626 -8.701 -37.713 1.00 75.50 170 LEU A C 1
ATOM 1339 O O . LEU A 1 170 ? 32.867 -8.512 -36.761 1.00 75.50 170 LEU A O 1
ATOM 1343 N N . ILE A 1 171 ? 33.497 -7.997 -38.843 1.00 71.06 171 ILE A N 1
ATOM 1344 C CA . ILE A 1 171 ? 32.451 -6.977 -39.047 1.00 71.06 171 ILE A CA 1
ATOM 1345 C C . ILE A 1 171 ? 31.041 -7.594 -38.967 1.00 71.06 171 ILE A C 1
ATOM 1347 O O . ILE A 1 171 ? 30.163 -7.050 -38.288 1.00 71.06 171 ILE A O 1
ATOM 1351 N N . ASP A 1 172 ? 30.815 -8.747 -39.608 1.00 76.25 172 ASP A N 1
ATOM 1352 C CA . ASP A 1 172 ? 29.527 -9.457 -39.572 1.00 76.25 172 ASP A CA 1
ATOM 1353 C C . ASP A 1 172 ? 29.187 -9.982 -38.158 1.00 76.25 172 ASP A C 1
ATOM 1355 O O . ASP A 1 172 ? 28.011 -10.087 -37.790 1.00 76.25 172 ASP A O 1
ATOM 1359 N N . GLU A 1 173 ? 30.186 -10.297 -37.331 1.00 78.94 173 GLU A N 1
ATOM 1360 C CA . GLU A 1 173 ? 30.001 -10.646 -35.921 1.00 78.94 173 GLU A CA 1
ATOM 1361 C C . GLU A 1 173 ? 29.540 -9.452 -35.080 1.00 78.94 173 GLU A C 1
ATOM 1363 O O . GLU A 1 173 ? 28.474 -9.534 -34.459 1.00 78.94 173 GLU A O 1
ATOM 1368 N N . ILE A 1 174 ? 30.250 -8.318 -35.130 1.00 74.62 174 ILE A N 1
ATOM 1369 C CA . ILE A 1 174 ? 29.849 -7.087 -34.418 1.00 74.62 174 ILE A CA 1
ATOM 1370 C C . ILE A 1 174 ? 28.421 -6.693 -34.817 1.00 74.62 174 ILE A C 1
ATOM 1372 O O . ILE A 1 174 ? 27.585 -6.386 -33.961 1.00 74.62 174 ILE A O 1
ATOM 1376 N N . LYS A 1 175 ? 28.107 -6.775 -36.115 1.00 75.25 175 LYS A N 1
ATOM 1377 C CA . LYS A 1 175 ? 26.779 -6.471 -36.654 1.00 75.25 175 LYS A CA 1
ATOM 1378 C C . LYS A 1 175 ? 25.689 -7.376 -36.079 1.00 75.25 175 LYS A C 1
ATOM 1380 O O . LYS A 1 175 ? 24.641 -6.875 -35.675 1.00 75.25 175 LYS A O 1
ATOM 1385 N N . ARG A 1 176 ? 25.905 -8.696 -36.019 1.00 79.94 176 ARG A N 1
ATOM 1386 C CA . ARG A 1 176 ? 24.922 -9.639 -35.445 1.00 79.94 176 ARG A CA 1
ATOM 1387 C C . ARG A 1 176 ? 24.610 -9.312 -33.986 1.00 79.94 176 ARG A C 1
ATOM 1389 O O . ARG A 1 176 ? 23.443 -9.335 -33.595 1.00 79.94 176 ARG A O 1
ATOM 1396 N N . HIS A 1 177 ? 25.628 -8.974 -33.198 1.00 77.12 177 HIS A N 1
ATOM 1397 C CA . HIS A 1 177 ? 25.441 -8.592 -31.798 1.00 77.12 177 HIS A CA 1
ATOM 1398 C C . HIS A 1 177 ? 24.724 -7.241 -31.645 1.00 77.12 177 HIS A C 1
ATOM 1400 O O . HIS A 1 177 ? 23.848 -7.124 -30.787 1.00 77.12 177 HIS A O 1
ATOM 1406 N N . ALA A 1 178 ? 25.024 -6.261 -32.504 1.00 72.81 178 ALA A N 1
ATOM 1407 C CA . ALA A 1 178 ? 24.321 -4.978 -32.531 1.00 72.81 178 ALA A CA 1
ATOM 1408 C C . ALA A 1 178 ? 22.832 -5.140 -32.888 1.00 72.81 178 ALA A C 1
ATOM 1410 O O . ALA A 1 178 ? 21.982 -4.557 -32.220 1.00 72.81 178 ALA A O 1
ATOM 1411 N N . VAL A 1 179 ? 22.502 -5.981 -33.881 1.00 78.88 179 VAL A N 1
ATOM 1412 C CA . VAL A 1 179 ? 21.108 -6.290 -34.259 1.00 78.88 179 VAL A CA 1
ATOM 1413 C C . VAL A 1 179 ? 20.347 -6.905 -33.086 1.00 78.88 179 VAL A C 1
ATOM 1415 O O . VAL A 1 179 ? 19.263 -6.437 -32.757 1.00 78.88 179 VAL A O 1
ATOM 1418 N N . LYS A 1 180 ? 20.937 -7.890 -32.398 1.00 82.50 180 LYS A N 1
ATOM 1419 C CA . LYS A 1 180 ? 20.299 -8.521 -31.237 1.00 82.50 180 LYS A CA 1
ATOM 1420 C C . LYS A 1 180 ? 20.013 -7.515 -30.113 1.00 82.50 180 LYS A C 1
ATOM 1422 O O . LYS A 1 180 ? 18.907 -7.491 -29.583 1.00 82.50 180 LYS A O 1
ATOM 1427 N N . ALA A 1 181 ? 20.990 -6.673 -29.768 1.00 77.44 181 ALA A N 1
ATOM 1428 C CA . ALA A 1 181 ? 20.806 -5.638 -28.748 1.00 77.44 181 ALA A CA 1
ATOM 1429 C C . ALA A 1 181 ? 19.747 -4.598 -29.164 1.00 77.44 181 ALA A C 1
ATOM 1431 O O . ALA A 1 181 ? 19.002 -4.099 -28.321 1.00 77.44 181 ALA A O 1
ATOM 1432 N N . ASN A 1 182 ? 19.655 -4.291 -30.461 1.00 77.94 182 ASN A N 1
ATOM 1433 C CA . ASN A 1 182 ? 18.657 -3.377 -31.006 1.00 77.94 182 ASN A CA 1
ATOM 1434 C C . ASN A 1 182 ? 17.234 -3.951 -30.934 1.00 77.94 182 ASN A C 1
ATOM 1436 O O . ASN A 1 182 ? 16.313 -3.242 -30.535 1.00 77.94 182 ASN A O 1
ATOM 1440 N N . ASP A 1 183 ? 17.057 -5.235 -31.252 1.00 83.06 183 ASP A N 1
ATOM 1441 C CA . ASP A 1 183 ? 15.762 -5.922 -31.154 1.00 83.06 183 ASP A CA 1
ATOM 1442 C C . ASP A 1 183 ? 15.257 -5.972 -29.699 1.00 83.06 183 ASP A C 1
ATOM 1444 O O . ASP A 1 183 ? 14.087 -5.691 -29.428 1.00 83.06 183 ASP A O 1
ATOM 1448 N N . GLU A 1 184 ? 16.147 -6.245 -28.739 1.00 82.12 184 GLU A N 1
ATOM 1449 C CA . GLU A 1 184 ? 15.823 -6.205 -27.304 1.00 82.12 184 GLU A CA 1
ATOM 1450 C C . GLU A 1 184 ? 15.485 -4.772 -26.836 1.00 82.12 184 GLU A C 1
ATOM 1452 O O . GLU A 1 184 ? 14.519 -4.557 -26.098 1.00 82.12 184 GLU A O 1
ATOM 1457 N N . CYS A 1 185 ? 16.216 -3.762 -27.323 1.00 78.56 185 CYS A N 1
ATOM 1458 C CA . CYS A 1 185 ? 15.919 -2.349 -27.070 1.00 78.56 185 CYS A CA 1
ATOM 1459 C C . CYS A 1 185 ? 14.543 -1.936 -27.625 1.00 78.56 185 CYS A C 1
ATOM 1461 O O . CYS A 1 185 ? 13.778 -1.237 -26.952 1.00 78.56 185 CYS A O 1
ATOM 1463 N N . LEU A 1 186 ? 14.186 -2.400 -28.826 1.00 81.00 186 LEU A N 1
ATOM 1464 C CA . LEU A 1 186 ? 12.876 -2.182 -29.443 1.00 81.00 186 LEU A CA 1
ATOM 1465 C C . LEU A 1 186 ? 11.745 -2.782 -28.606 1.00 81.00 186 LEU A C 1
ATOM 1467 O O . LEU A 1 186 ? 10.723 -2.124 -28.391 1.00 81.00 186 LEU A O 1
ATOM 1471 N N . GLN A 1 187 ? 11.936 -4.001 -28.101 1.00 85.25 187 GLN A N 1
ATOM 1472 C CA . GLN A 1 187 ? 10.959 -4.664 -27.244 1.00 85.25 187 GLN A CA 1
ATOM 1473 C C . GLN A 1 187 ? 10.723 -3.876 -25.948 1.00 85.25 187 GLN A C 1
ATOM 1475 O O . GLN A 1 187 ? 9.573 -3.584 -25.610 1.00 85.25 187 GLN A O 1
ATOM 1480 N N . VAL A 1 188 ? 11.799 -3.473 -25.264 1.00 84.62 188 VAL A N 1
ATOM 1481 C CA . VAL A 1 188 ? 11.724 -2.656 -24.041 1.00 84.62 188 VAL A CA 1
ATOM 1482 C C . VAL A 1 188 ? 11.063 -1.309 -24.319 1.00 84.62 188 VAL A C 1
ATOM 1484 O O . VAL A 1 188 ? 10.175 -0.897 -23.574 1.00 84.62 188 VAL A O 1
ATOM 1487 N N . THR A 1 189 ? 11.433 -0.641 -25.415 1.00 81.56 189 THR A N 1
ATOM 1488 C CA . THR A 1 189 ? 10.836 0.644 -25.809 1.00 81.56 189 THR A CA 1
ATOM 1489 C C . THR A 1 189 ? 9.333 0.504 -26.015 1.00 81.56 189 THR A C 1
ATOM 1491 O O . THR A 1 189 ? 8.563 1.284 -25.462 1.00 81.56 189 THR A O 1
ATOM 1494 N N . SER A 1 190 ? 8.894 -0.524 -26.750 1.00 86.00 190 SER A N 1
ATOM 1495 C CA . SER A 1 190 ? 7.469 -0.772 -26.991 1.00 86.00 190 SER A CA 1
ATOM 1496 C C . SER A 1 190 ? 6.702 -1.041 -25.696 1.00 86.00 190 SER A C 1
ATOM 1498 O O . SER A 1 190 ? 5.575 -0.568 -25.549 1.00 86.00 190 SER A O 1
ATOM 1500 N N . GLN A 1 191 ? 7.288 -1.796 -24.762 1.00 87.25 191 GLN A N 1
ATOM 1501 C CA . GLN A 1 191 ? 6.674 -2.083 -23.464 1.00 87.25 191 GLN A CA 1
ATOM 1502 C C . GLN A 1 191 ? 6.581 -0.828 -22.590 1.00 87.25 191 GLN A C 1
ATOM 1504 O O . GLN A 1 191 ? 5.533 -0.578 -21.997 1.00 87.25 191 GLN A O 1
ATOM 1509 N N . LEU A 1 192 ? 7.631 -0.001 -22.561 1.00 85.88 192 LEU A N 1
ATOM 1510 C CA . LEU A 1 192 ? 7.636 1.266 -21.829 1.00 85.88 192 LEU A CA 1
ATOM 1511 C C . LEU A 1 192 ? 6.659 2.283 -22.424 1.00 85.88 192 LEU A C 1
ATOM 1513 O O . LEU A 1 192 ? 5.963 2.948 -21.668 1.00 85.88 192 LEU A O 1
ATOM 1517 N N . SER A 1 193 ? 6.545 2.381 -23.752 1.00 84.81 193 SER A N 1
ATOM 1518 C CA . SER A 1 193 ? 5.565 3.263 -24.403 1.00 84.81 193 SER A CA 1
ATOM 1519 C C . SER A 1 193 ? 4.121 2.815 -24.164 1.00 84.81 193 SER A C 1
ATOM 1521 O O . SER A 1 193 ? 3.246 3.659 -23.951 1.00 84.81 193 SER A O 1
ATOM 1523 N N . LYS A 1 194 ? 3.863 1.497 -24.150 1.00 90.00 194 LYS A N 1
ATOM 1524 C CA . LYS A 1 194 ? 2.561 0.954 -23.739 1.00 90.00 194 LYS A CA 1
ATOM 1525 C C . LYS A 1 194 ? 2.268 1.352 -22.291 1.00 90.00 194 LYS A C 1
ATOM 1527 O O . LYS A 1 194 ? 1.268 2.010 -22.038 1.00 90.00 194 LYS A O 1
ATOM 1532 N N . PHE A 1 195 ? 3.191 1.057 -21.376 1.00 90.56 195 PHE A N 1
ATOM 1533 C CA . PHE A 1 195 ? 3.028 1.374 -19.959 1.00 90.56 195 PHE A CA 1
ATOM 1534 C C . PHE A 1 195 ? 2.877 2.875 -19.694 1.00 90.56 195 PHE A C 1
ATOM 1536 O O . PHE A 1 195 ? 2.092 3.267 -18.841 1.00 90.56 195 PHE A O 1
ATOM 1543 N N . GLN A 1 196 ? 3.575 3.733 -20.440 1.00 86.88 196 GLN A N 1
ATOM 1544 C CA . GLN A 1 196 ? 3.401 5.184 -20.377 1.00 86.88 196 GLN A CA 1
ATOM 1545 C C . GLN A 1 196 ? 1.976 5.595 -20.758 1.00 86.88 196 GLN A C 1
ATOM 1547 O O . GLN A 1 196 ? 1.373 6.404 -20.057 1.00 86.88 196 GLN A O 1
ATOM 1552 N N . SER A 1 197 ? 1.436 5.019 -21.836 1.00 89.00 197 SER A N 1
ATOM 1553 C CA . SER A 1 197 ? 0.064 5.281 -22.285 1.00 89.00 197 SER A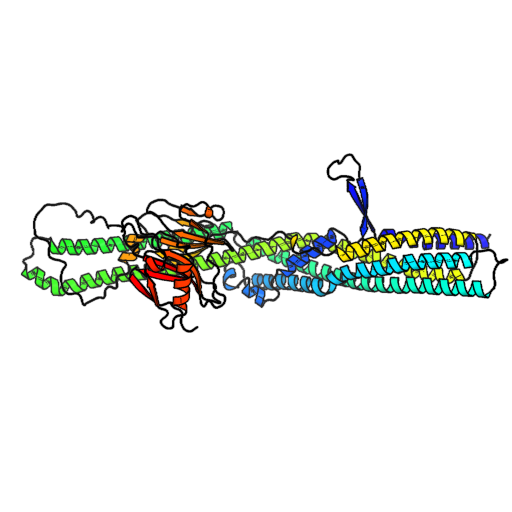 CA 1
ATOM 1554 C C . SER A 1 197 ? -0.956 4.822 -21.241 1.00 89.00 197 SER A C 1
ATOM 1556 O O . SER A 1 197 ? -1.848 5.590 -20.883 1.00 89.00 197 SER A O 1
ATOM 1558 N N . ASP A 1 198 ? -0.773 3.611 -20.709 1.00 90.38 198 ASP A N 1
ATOM 1559 C CA . ASP A 1 198 ? -1.616 3.033 -19.658 1.00 90.38 198 ASP A CA 1
ATOM 1560 C C . ASP A 1 198 ? -1.559 3.898 -18.384 1.00 90.38 198 ASP A C 1
ATOM 1562 O O . ASP A 1 198 ? -2.592 4.327 -17.879 1.00 90.38 198 ASP A O 1
ATOM 1566 N N . THR A 1 199 ? -0.359 4.304 -17.951 1.00 87.44 199 THR A N 1
ATOM 1567 C CA . THR A 1 199 ? -0.156 5.182 -16.782 1.00 87.44 199 THR A CA 1
ATOM 1568 C C . THR A 1 199 ? -0.818 6.552 -16.972 1.00 87.44 199 THR A C 1
ATOM 1570 O O . THR A 1 199 ? -1.349 7.121 -16.022 1.00 87.44 199 THR A O 1
ATOM 1573 N N . THR A 1 200 ? -0.836 7.104 -18.193 1.00 87.00 200 THR A N 1
ATOM 1574 C CA . THR A 1 200 ? -1.534 8.373 -18.472 1.00 87.00 200 THR A CA 1
ATOM 1575 C C . THR A 1 200 ? -3.045 8.211 -18.349 1.00 87.00 200 THR A C 1
ATOM 1577 O O . THR A 1 200 ? -3.733 9.119 -17.871 1.00 87.00 200 THR A O 1
ATOM 1580 N N . VAL A 1 201 ? -3.594 7.077 -18.789 1.00 90.12 201 VAL A N 1
ATOM 1581 C CA . VAL A 1 201 ? -5.013 6.768 -18.579 1.00 90.12 201 VAL A CA 1
ATOM 1582 C C . VAL A 1 201 ? -5.289 6.630 -17.085 1.00 90.12 201 VAL A C 1
ATOM 1584 O O . VAL A 1 201 ? -6.223 7.268 -16.590 1.00 90.12 201 VAL A O 1
ATOM 1587 N N . ASP A 1 202 ? -4.445 5.886 -16.376 1.00 88.62 202 ASP A N 1
ATOM 1588 C CA . ASP A 1 202 ? -4.547 5.661 -14.940 1.00 88.62 202 ASP A CA 1
ATOM 1589 C C . ASP A 1 202 ? -4.526 6.971 -14.154 1.00 88.62 202 ASP A C 1
ATOM 1591 O O . ASP A 1 202 ? -5.445 7.202 -13.374 1.00 88.62 202 ASP A O 1
ATOM 1595 N N . ASP A 1 203 ? -3.566 7.873 -14.395 1.00 87.38 203 ASP A N 1
ATOM 1596 C CA . ASP A 1 203 ? -3.492 9.173 -13.710 1.00 87.38 203 ASP A CA 1
ATOM 1597 C C . ASP A 1 203 ? -4.764 9.991 -13.942 1.00 87.38 203 ASP A C 1
ATOM 1599 O O . ASP A 1 203 ? -5.409 10.451 -13.001 1.00 87.38 203 ASP A O 1
ATOM 1603 N N . ASN A 1 204 ? -5.229 10.086 -15.188 1.00 89.00 204 ASN A N 1
ATOM 1604 C CA . ASN A 1 204 ? -6.455 10.817 -15.503 1.00 89.00 204 ASN A CA 1
ATOM 1605 C C . ASN A 1 204 ? -7.694 10.256 -14.788 1.00 89.00 204 ASN A C 1
ATOM 1607 O O . ASN A 1 204 ? -8.597 11.017 -14.418 1.00 89.00 204 ASN A O 1
ATOM 1611 N N . GLN A 1 205 ? -7.796 8.934 -14.635 1.00 89.50 205 GLN A N 1
ATOM 1612 C CA . GLN A 1 205 ? -8.901 8.310 -13.905 1.00 89.50 205 GLN A CA 1
ATOM 1613 C C . GLN A 1 205 ? -8.725 8.451 -12.393 1.00 89.50 205 GLN A C 1
ATOM 1615 O O . GLN A 1 205 ? -9.686 8.772 -11.689 1.00 89.50 205 GLN A O 1
ATOM 1620 N N . PHE A 1 206 ? -7.500 8.278 -11.912 1.00 90.81 206 PHE A N 1
ATOM 1621 C CA . PHE A 1 206 ? -7.114 8.390 -10.519 1.00 90.81 206 PHE A CA 1
ATOM 1622 C C . PHE A 1 206 ? -7.339 9.801 -9.983 1.00 90.81 206 PHE A C 1
ATOM 1624 O O . PHE A 1 206 ? -8.000 9.941 -8.960 1.00 90.81 206 PHE A O 1
ATOM 1631 N N . GLN A 1 207 ? -6.921 10.854 -10.693 1.00 88.56 207 GLN A N 1
ATOM 1632 C CA . GLN A 1 207 ? -7.176 12.239 -10.278 1.00 88.56 207 GLN A CA 1
ATOM 1633 C C . GLN A 1 207 ? -8.681 12.525 -10.170 1.00 88.56 207 GLN A C 1
ATOM 1635 O O . GLN A 1 207 ? -9.124 13.148 -9.208 1.00 88.56 207 GLN A O 1
ATOM 1640 N N . LYS A 1 208 ? -9.506 12.003 -11.093 1.00 89.31 208 LYS A N 1
ATOM 1641 C CA . LYS A 1 208 ? -10.975 12.143 -11.013 1.00 89.31 208 LYS A CA 1
ATOM 1642 C C . LYS A 1 208 ? -11.556 11.462 -9.777 1.00 89.31 208 LYS A C 1
ATOM 1644 O O . LYS A 1 208 ? -12.489 11.997 -9.179 1.00 89.31 208 LYS A O 1
ATOM 1649 N N . VAL A 1 209 ? -11.050 10.279 -9.429 1.00 88.62 209 VAL A N 1
ATOM 1650 C CA . VAL A 1 209 ? -11.453 9.556 -8.216 1.00 88.62 209 VAL A CA 1
ATOM 1651 C C . VAL A 1 209 ? -10.981 10.321 -6.982 1.00 88.62 209 VAL A C 1
ATOM 1653 O O . VAL A 1 209 ? -11.804 10.652 -6.137 1.00 88.62 209 VAL A O 1
ATOM 1656 N N . LYS A 1 210 ? -9.701 10.693 -6.922 1.00 87.19 210 LYS A N 1
ATOM 1657 C CA . LYS A 1 210 ? -9.080 11.437 -5.825 1.00 87.19 210 LYS A CA 1
ATOM 1658 C C . LYS A 1 210 ? -9.815 12.739 -5.517 1.00 87.19 210 LYS A C 1
ATOM 1660 O O . LYS A 1 210 ? -10.238 12.914 -4.385 1.00 87.19 210 LYS A O 1
ATOM 1665 N N . THR A 1 211 ? -10.043 13.611 -6.502 1.00 88.19 211 THR A N 1
ATOM 1666 C CA . THR A 1 211 ? -10.742 14.891 -6.277 1.00 88.19 211 THR A CA 1
ATOM 1667 C C . THR A 1 211 ? -12.149 14.686 -5.718 1.00 88.19 211 THR A C 1
ATOM 1669 O O . THR A 1 211 ? -12.597 15.448 -4.865 1.00 88.19 211 THR A O 1
ATOM 1672 N N . LYS A 1 212 ? -12.859 13.646 -6.173 1.00 86.88 212 LYS A N 1
ATOM 1673 C CA . LYS A 1 212 ? -14.177 13.312 -5.623 1.00 86.88 212 LYS A CA 1
ATOM 1674 C C . LYS A 1 212 ? -14.074 12.759 -4.205 1.00 86.88 212 LYS A C 1
ATOM 1676 O O . LYS A 1 212 ? -14.855 13.176 -3.359 1.00 86.88 212 LYS A O 1
ATOM 1681 N N . LEU A 1 213 ? -13.116 11.869 -3.945 1.00 85.19 213 LEU A N 1
ATOM 1682 C CA . LEU A 1 213 ? -12.870 11.290 -2.624 1.00 85.19 213 LEU A CA 1
ATOM 1683 C C . LEU A 1 213 ? -12.470 12.356 -1.600 1.00 85.19 213 LEU A C 1
ATOM 1685 O O . LEU A 1 213 ? -13.041 12.378 -0.521 1.00 85.19 213 LEU A O 1
ATOM 1689 N N . GLU A 1 214 ? -11.577 13.283 -1.943 1.00 82.38 214 GLU A N 1
ATOM 1690 C CA . GLU A 1 214 ? -11.189 14.409 -1.078 1.00 82.38 214 GLU A CA 1
ATOM 1691 C C . GLU A 1 214 ? -12.377 15.321 -0.728 1.00 82.38 214 GLU A C 1
ATOM 1693 O O . GLU A 1 214 ? -12.380 15.949 0.327 1.00 82.38 214 GLU A O 1
ATOM 1698 N N . GLY A 1 215 ? -13.400 15.378 -1.588 1.00 81.75 215 GLY A N 1
ATOM 1699 C CA . GLY A 1 215 ? -14.622 16.142 -1.340 1.00 81.75 215 GLY A CA 1
ATOM 1700 C C . GLY A 1 215 ? -15.662 15.437 -0.462 1.00 81.75 215 GLY A C 1
ATOM 1701 O O . GLY A 1 215 ? -16.503 16.120 0.120 1.00 81.75 215 GLY A O 1
ATOM 1702 N N . VAL A 1 216 ? -15.637 14.101 -0.371 1.00 83.62 216 VAL A N 1
ATOM 1703 C CA . VAL A 1 216 ? -16.670 13.315 0.339 1.00 83.62 216 VAL A CA 1
ATOM 1704 C C . VAL A 1 216 ? -16.153 12.581 1.573 1.00 83.62 216 VAL A C 1
ATOM 1706 O O . VAL A 1 216 ? -16.920 12.332 2.504 1.00 83.62 216 VAL A O 1
ATOM 1709 N N . LEU A 1 217 ? -14.870 12.216 1.596 1.00 82.56 217 LEU A N 1
ATOM 1710 C CA . LEU A 1 217 ? -14.283 11.475 2.700 1.00 82.56 217 LEU A CA 1
ATOM 1711 C C . LEU A 1 217 ? -13.984 12.414 3.873 1.00 82.56 217 LEU A C 1
ATOM 1713 O O . LEU A 1 217 ? -13.369 13.467 3.688 1.00 82.56 217 LEU A O 1
ATOM 1717 N N . PRO A 1 218 ? -14.365 12.033 5.102 1.00 79.62 218 PRO A N 1
ATOM 1718 C CA . PRO A 1 218 ? -13.997 12.791 6.279 1.00 79.62 218 PRO A CA 1
ATOM 1719 C C . PRO A 1 218 ? -12.491 12.668 6.529 1.00 79.62 218 PRO A C 1
ATOM 1721 O O . PRO A 1 218 ? -11.890 11.602 6.387 1.00 79.62 218 PRO A O 1
ATOM 1724 N N . THR A 1 219 ? -11.879 13.765 6.959 1.00 76.19 219 THR A N 1
ATOM 1725 C CA . THR A 1 219 ? -10.485 13.758 7.419 1.00 76.19 219 THR A CA 1
ATOM 1726 C C . THR A 1 219 ? -10.333 12.887 8.671 1.00 76.19 219 THR A C 1
ATOM 1728 O O . THR A 1 219 ? -11.269 12.755 9.464 1.00 76.19 219 THR A O 1
ATOM 1731 N N . SER A 1 220 ? -9.132 12.343 8.911 1.00 69.19 220 SER A N 1
ATOM 1732 C CA . SER A 1 220 ? -8.857 11.547 10.125 1.00 69.19 220 SER A CA 1
ATOM 1733 C C . SER A 1 220 ? -9.231 12.307 11.412 1.00 69.19 220 SER A C 1
ATOM 1735 O O . SER A 1 220 ? -9.847 11.741 12.316 1.00 69.19 220 SER A O 1
ATOM 1737 N N . GLY A 1 221 ? -8.998 13.627 11.447 1.00 70.00 221 GLY A N 1
ATOM 1738 C CA . GLY A 1 221 ? -9.427 14.493 12.550 1.00 70.00 221 GLY A CA 1
ATOM 1739 C C . GLY A 1 221 ? -10.949 14.566 12.731 1.00 70.00 221 GLY A C 1
ATOM 1740 O O . GLY A 1 221 ? -11.432 14.475 13.858 1.00 70.00 221 GLY A O 1
ATOM 1741 N N . GLN A 1 222 ? -11.722 14.658 11.644 1.00 77.19 222 GLN A N 1
ATOM 1742 C CA . GLN A 1 222 ? -13.192 14.661 11.700 1.00 77.19 222 GLN A CA 1
ATOM 1743 C C . GLN A 1 222 ? -13.757 13.316 12.169 1.00 77.19 222 GLN A C 1
ATOM 1745 O O . GLN A 1 222 ? -14.687 13.296 12.977 1.00 77.19 222 GLN A O 1
ATOM 1750 N N . ILE A 1 223 ? -13.191 12.192 11.716 1.00 74.06 223 ILE A N 1
ATOM 1751 C CA . ILE A 1 223 ? -13.598 10.859 12.193 1.00 74.06 223 ILE A CA 1
ATOM 1752 C C . ILE A 1 223 ? -13.270 10.720 13.676 1.00 74.06 223 ILE A C 1
ATOM 1754 O O . ILE A 1 223 ? -14.110 10.263 14.447 1.00 74.06 223 ILE A O 1
ATOM 1758 N N . GLN A 1 224 ? -12.078 11.151 14.099 1.00 71.62 224 GLN A N 1
ATOM 1759 C CA . GLN A 1 224 ? -11.681 11.114 15.504 1.00 71.62 224 GLN A CA 1
ATOM 1760 C C . GLN A 1 224 ? -12.613 11.959 16.373 1.00 71.62 224 GLN A C 1
ATOM 1762 O O . GLN A 1 224 ? -13.048 11.494 17.423 1.00 71.62 224 GLN A O 1
ATOM 1767 N N . GLN A 1 225 ? -12.971 13.160 15.923 1.00 78.94 225 GLN A N 1
ATOM 1768 C CA . GLN A 1 225 ? -13.906 14.025 16.635 1.00 78.94 225 GLN A CA 1
ATOM 1769 C C . GLN A 1 225 ? -15.315 13.422 16.694 1.00 78.94 225 GLN A C 1
ATOM 1771 O O . GLN A 1 225 ? -15.939 13.443 17.751 1.00 78.94 225 GLN A O 1
ATOM 1776 N N . THR A 1 226 ? -15.794 12.834 15.595 1.00 79.00 226 THR A N 1
ATOM 1777 C CA . THR A 1 226 ? -17.102 12.157 15.539 1.00 79.00 226 THR A CA 1
ATOM 1778 C C . THR A 1 226 ? -17.129 10.942 16.461 1.00 79.00 226 THR A C 1
ATOM 1780 O O . THR A 1 226 ? -18.083 10.756 17.213 1.00 79.00 226 THR A O 1
ATOM 1783 N N . THR A 1 227 ? -16.060 10.142 16.457 1.00 75.69 227 THR A N 1
ATOM 1784 C CA . THR A 1 227 ? -15.924 8.970 17.331 1.00 75.69 227 THR A CA 1
ATOM 1785 C C . THR A 1 227 ? -15.881 9.402 18.789 1.00 75.69 227 THR A C 1
ATOM 1787 O O . THR A 1 227 ? -16.619 8.860 19.603 1.00 75.69 227 THR A O 1
ATOM 1790 N N . TYR A 1 228 ? -15.087 10.424 19.117 1.00 76.31 228 TYR A N 1
ATOM 1791 C CA . TYR A 1 228 ? -15.019 10.978 20.467 1.00 76.31 228 TYR A CA 1
ATOM 1792 C C . TYR A 1 228 ? -16.380 11.504 20.942 1.00 76.31 228 TYR A C 1
ATOM 1794 O O . TYR A 1 228 ? -16.829 11.123 22.015 1.00 76.31 228 TYR A O 1
ATOM 1802 N N . ALA A 1 229 ? -17.071 12.312 20.132 1.00 80.00 229 ALA A N 1
ATOM 1803 C CA . ALA A 1 229 ? -18.384 12.856 20.481 1.00 80.00 229 ALA A CA 1
ATOM 1804 C C . ALA A 1 229 ? -19.441 11.754 20.665 1.00 80.00 229 ALA A C 1
ATOM 1806 O O . ALA A 1 229 ? -20.240 11.811 21.597 1.00 80.00 229 ALA A O 1
ATOM 1807 N N . THR A 1 230 ? -19.420 10.730 19.808 1.00 80.12 230 THR A N 1
ATOM 1808 C CA . THR A 1 230 ? -20.334 9.582 19.904 1.00 80.12 230 THR A CA 1
ATOM 1809 C C . THR A 1 230 ? -20.062 8.772 21.168 1.00 80.12 230 THR A C 1
ATOM 1811 O O . THR A 1 230 ? -20.993 8.440 21.895 1.00 80.12 230 THR A O 1
ATOM 1814 N N . MET A 1 231 ? -18.793 8.499 21.480 1.00 79.88 231 MET A N 1
ATOM 1815 C CA . MET A 1 231 ? -18.432 7.778 22.703 1.00 79.88 231 MET A CA 1
ATOM 1816 C C . MET A 1 231 ? -18.740 8.593 23.956 1.00 79.88 231 MET A C 1
ATOM 1818 O O . MET A 1 231 ? -19.259 8.037 24.914 1.00 79.88 231 MET A O 1
ATOM 1822 N N . GLN A 1 232 ? -18.511 9.908 23.942 1.00 78.75 232 GLN A N 1
ATOM 1823 C CA . GLN A 1 232 ? -18.896 10.782 25.048 1.00 78.75 232 GLN A CA 1
ATOM 1824 C C . GLN A 1 232 ? -20.412 10.737 25.294 1.00 78.75 232 GLN A C 1
ATOM 1826 O O . GLN A 1 232 ? -20.841 10.646 26.442 1.00 78.75 232 GLN A O 1
ATOM 1831 N N . LYS A 1 233 ? -21.221 10.726 24.229 1.00 81.88 233 LYS A N 1
ATOM 1832 C CA . LYS A 1 233 ? -22.674 10.561 24.335 1.00 81.88 233 LYS A CA 1
ATOM 1833 C C . LYS A 1 233 ? -23.042 9.233 25.016 1.00 81.88 233 LYS A C 1
ATOM 1835 O O . LYS A 1 233 ? -23.797 9.256 25.983 1.00 81.88 233 LYS A O 1
ATOM 1840 N N . TYR A 1 234 ? -22.467 8.107 24.582 1.00 76.62 234 TYR A N 1
ATOM 1841 C CA . TYR A 1 234 ? -22.703 6.811 25.238 1.00 76.62 234 TYR A CA 1
ATOM 1842 C C . TYR A 1 234 ? -22.234 6.806 26.698 1.00 76.62 234 TYR A C 1
ATOM 1844 O O . TYR A 1 234 ? -22.932 6.288 27.564 1.00 76.62 234 TYR A O 1
ATOM 1852 N N . GLN A 1 235 ? -21.093 7.428 27.007 1.00 73.56 235 GLN A N 1
ATOM 1853 C CA . GLN A 1 235 ? -20.618 7.578 28.386 1.00 73.56 235 GLN A CA 1
ATOM 1854 C C . GLN A 1 235 ? -21.623 8.357 29.250 1.00 73.56 235 GLN A C 1
ATOM 1856 O O . GLN A 1 235 ? -21.857 7.988 30.401 1.00 73.56 235 GLN A O 1
ATOM 1861 N N . GLU A 1 236 ? -22.216 9.429 28.722 1.00 78.75 236 GLU A N 1
ATOM 1862 C CA . GLU A 1 236 ? -23.234 10.231 29.411 1.00 78.75 236 GLU A CA 1
ATOM 1863 C C . GLU A 1 236 ? -24.547 9.454 29.598 1.00 78.75 236 GLU A C 1
ATOM 1865 O O . GLU A 1 236 ? -25.076 9.423 30.711 1.00 78.75 236 GLU A O 1
ATOM 1870 N N . GLU A 1 237 ? -25.037 8.769 28.560 1.00 75.31 237 GLU A N 1
ATOM 1871 C CA . GLU A 1 237 ? -26.252 7.939 28.609 1.00 75.31 237 GLU A CA 1
ATOM 1872 C C . GLU A 1 237 ? -26.097 6.770 29.589 1.00 75.31 237 GLU A C 1
ATOM 1874 O O . GLU A 1 237 ? -26.958 6.554 30.446 1.00 75.31 237 GLU A O 1
ATOM 1879 N N . MET A 1 238 ? -24.957 6.074 29.550 1.00 73.06 238 MET A N 1
ATOM 1880 C CA . MET A 1 238 ? -24.632 5.026 30.514 1.00 73.06 238 MET A CA 1
ATOM 1881 C C . MET A 1 238 ? -24.583 5.589 31.937 1.00 73.06 238 MET A C 1
ATOM 1883 O O . MET A 1 238 ? -25.220 5.030 32.826 1.00 73.06 238 MET A O 1
ATOM 1887 N N . LYS A 1 239 ? -23.895 6.716 32.177 1.00 71.25 239 LYS A N 1
ATOM 1888 C CA . LYS A 1 239 ? -23.860 7.363 33.505 1.00 71.25 239 LYS A CA 1
ATOM 1889 C C . LYS A 1 239 ? -25.261 7.739 34.001 1.00 71.25 239 LYS A C 1
ATOM 1891 O O . LYS A 1 239 ? -25.543 7.558 35.184 1.00 71.25 239 LYS A O 1
ATOM 1896 N N . ALA A 1 240 ? -26.139 8.227 33.127 1.00 72.00 240 ALA A N 1
ATOM 1897 C CA . ALA A 1 240 ? -27.512 8.586 33.480 1.00 72.00 240 ALA A CA 1
ATOM 1898 C C . ALA A 1 240 ? -28.370 7.359 33.839 1.00 72.00 240 ALA A C 1
ATOM 1900 O O . ALA A 1 240 ? -29.094 7.388 34.840 1.00 72.00 240 ALA A O 1
ATOM 1901 N N . LEU A 1 241 ? -28.260 6.263 33.076 1.00 73.44 241 LEU A N 1
ATOM 1902 C CA . LEU A 1 241 ? -28.924 4.990 33.391 1.00 73.44 241 LEU A CA 1
ATOM 1903 C C . LEU A 1 241 ? -28.458 4.443 34.743 1.00 73.44 241 LEU A C 1
ATOM 1905 O O . LEU A 1 241 ? -29.272 4.016 35.561 1.00 73.44 241 LEU A O 1
ATOM 1909 N N . LEU A 1 242 ? -27.158 4.542 35.019 1.00 65.44 242 LEU A N 1
ATOM 1910 C CA . LEU A 1 242 ? -26.561 4.107 36.280 1.00 65.44 242 LEU A CA 1
ATOM 1911 C C . LEU A 1 242 ? -27.064 4.926 37.472 1.00 65.44 242 LEU A C 1
ATOM 1913 O O . LEU A 1 242 ? -27.484 4.359 38.479 1.00 65.44 242 LEU A O 1
ATOM 1917 N N . GLN A 1 243 ? -27.097 6.252 37.345 1.00 68.38 243 GLN A N 1
ATOM 1918 C CA . GLN A 1 243 ? -27.672 7.123 38.373 1.00 68.38 243 GLN A CA 1
ATOM 1919 C C . GLN A 1 243 ? -29.156 6.821 38.607 1.00 68.38 243 GLN A C 1
ATOM 1921 O O . GLN A 1 243 ? -29.611 6.823 39.749 1.00 68.38 243 GLN A O 1
ATOM 1926 N N . SER A 1 244 ? -29.906 6.528 37.542 1.00 71.00 244 SER A N 1
ATOM 1927 C CA . SER A 1 244 ? -31.327 6.169 37.629 1.00 71.00 244 SER A CA 1
ATOM 1928 C C . SER A 1 244 ? -31.529 4.844 38.366 1.00 71.00 244 SER A C 1
ATOM 1930 O O . SER A 1 244 ? -32.368 4.765 39.265 1.00 71.00 244 SER A O 1
ATOM 1932 N N . TYR A 1 245 ? -30.705 3.837 38.061 1.00 68.69 245 TYR A N 1
ATOM 1933 C CA . TYR A 1 245 ? -30.691 2.549 38.754 1.00 68.69 245 TYR A CA 1
ATOM 1934 C C . TYR A 1 245 ? -30.389 2.705 40.251 1.00 68.69 245 TYR A C 1
ATOM 1936 O O . TYR A 1 245 ? -31.121 2.187 41.096 1.00 68.69 245 TYR A O 1
ATOM 1944 N N . GLU A 1 246 ? -29.344 3.461 40.603 1.00 63.38 246 GLU A N 1
ATOM 1945 C CA . GLU A 1 246 ? -28.977 3.707 42.003 1.00 63.38 246 GLU A CA 1
ATOM 1946 C C . GLU A 1 246 ? -30.059 4.479 42.761 1.00 63.38 246 GLU A C 1
ATOM 1948 O O . GLU A 1 246 ? -30.373 4.139 43.905 1.00 63.38 246 GLU A O 1
ATOM 1953 N N . MET A 1 247 ? -30.651 5.500 42.134 1.00 67.06 247 MET A N 1
ATOM 1954 C CA . MET A 1 247 ? -31.752 6.254 42.727 1.00 67.06 247 MET A CA 1
ATOM 1955 C C . MET A 1 247 ? -32.968 5.369 42.991 1.00 67.06 247 MET A C 1
ATOM 1957 O O . MET A 1 247 ? -33.496 5.422 44.102 1.00 67.06 247 MET A O 1
ATOM 1961 N N . GLU A 1 248 ? -33.401 4.545 42.033 1.00 69.38 248 GLU A N 1
ATOM 1962 C CA . GLU A 1 248 ? -34.567 3.677 42.240 1.00 69.38 248 GLU A CA 1
ATOM 1963 C C . GLU A 1 248 ? -34.276 2.596 43.287 1.00 69.38 248 GLU A C 1
ATOM 1965 O O . GLU A 1 248 ? -35.116 2.341 44.152 1.00 69.38 248 GLU A O 1
ATOM 1970 N N . ARG A 1 249 ? -33.057 2.038 43.309 1.00 65.44 249 ARG A N 1
ATOM 1971 C CA . ARG A 1 249 ? -32.640 1.102 44.363 1.00 65.44 249 ARG A CA 1
ATOM 1972 C C . ARG A 1 249 ? -32.692 1.752 45.745 1.00 65.44 249 ARG A C 1
ATOM 1974 O O . ARG A 1 249 ? -33.321 1.211 46.652 1.00 65.44 249 ARG A O 1
ATOM 1981 N N . MET A 1 250 ? -32.097 2.936 45.905 1.00 63.03 250 MET A N 1
ATOM 1982 C CA . MET A 1 250 ? -32.133 3.686 47.168 1.00 63.03 250 MET A CA 1
ATOM 1983 C C . MET A 1 250 ? -33.559 4.044 47.582 1.00 63.03 250 MET A C 1
ATOM 1985 O O . MET A 1 250 ? -33.902 3.975 48.763 1.00 63.03 250 MET A O 1
ATOM 1989 N N . GLN A 1 251 ? -34.405 4.435 46.628 1.00 66.50 251 GLN A N 1
ATOM 1990 C CA . GLN A 1 251 ? -35.811 4.703 46.901 1.00 66.50 251 GLN A CA 1
ATOM 1991 C C . GLN A 1 251 ? -36.545 3.436 47.336 1.00 66.50 251 GLN A C 1
ATOM 1993 O O . GLN A 1 251 ? -37.342 3.518 48.266 1.00 66.50 251 GLN A O 1
ATOM 1998 N N . SER A 1 252 ? -36.259 2.282 46.733 1.00 65.81 252 SER A N 1
ATOM 1999 C CA . SER A 1 252 ? -36.805 0.989 47.153 1.00 65.81 252 SER A CA 1
ATOM 2000 C C . SER A 1 252 ? -36.403 0.646 48.583 1.00 65.81 252 SER A C 1
ATOM 2002 O O . SER A 1 252 ? -37.270 0.442 49.431 1.00 65.81 252 SER A O 1
ATOM 2004 N N . GLU A 1 253 ? -35.103 0.691 48.886 1.00 64.44 253 GLU A N 1
ATOM 2005 C CA . GLU A 1 253 ? -34.567 0.444 50.231 1.00 64.44 253 GLU A CA 1
ATOM 2006 C C . GLU A 1 253 ? -35.175 1.416 51.260 1.00 64.44 253 GLU A C 1
ATOM 2008 O O . GLU A 1 253 ? -35.526 1.034 52.378 1.00 64.44 253 GLU A O 1
ATOM 2013 N N . ALA A 1 254 ? -35.364 2.687 50.887 1.00 61.62 254 ALA A N 1
ATOM 2014 C CA . ALA A 1 254 ? -35.989 3.692 51.742 1.00 61.62 254 ALA A CA 1
ATOM 2015 C C . ALA A 1 254 ? -37.504 3.481 51.917 1.00 61.62 254 ALA A C 1
ATOM 2017 O O . ALA A 1 254 ? -38.021 3.725 53.013 1.00 61.62 254 ALA A O 1
ATOM 2018 N N . ARG A 1 255 ? -38.226 3.050 50.869 1.00 65.69 255 ARG A N 1
ATOM 2019 C CA . ARG A 1 255 ? -39.657 2.687 50.923 1.00 65.69 255 ARG A CA 1
ATOM 2020 C C . ARG A 1 255 ? -39.848 1.498 51.863 1.00 65.69 255 ARG A C 1
ATOM 2022 O O . ARG A 1 255 ? -40.702 1.572 52.746 1.00 65.69 255 ARG A O 1
ATOM 2029 N N . GLU A 1 256 ? -39.005 0.475 51.755 1.00 61.44 256 GLU A N 1
ATOM 2030 C CA . GLU A 1 256 ? -38.980 -0.663 52.678 1.00 61.44 256 GLU A CA 1
ATOM 2031 C C . GLU A 1 256 ? -38.659 -0.202 54.106 1.00 61.44 256 GLU A C 1
ATOM 2033 O O . GLU A 1 256 ? -39.459 -0.400 55.020 1.00 61.44 256 GLU A O 1
ATOM 2038 N N . ALA A 1 257 ? -37.561 0.528 54.317 1.00 56.84 257 ALA A N 1
ATOM 2039 C CA . ALA A 1 257 ? -37.143 0.979 55.646 1.00 56.84 257 ALA A CA 1
ATOM 2040 C C . ALA A 1 257 ? -38.151 1.909 56.351 1.00 56.84 257 ALA A C 1
ATOM 2042 O O . ALA A 1 257 ? -38.209 1.907 57.585 1.00 56.84 257 ALA A O 1
ATOM 2043 N N . LYS A 1 258 ? -38.921 2.721 55.607 1.00 57.91 258 LYS A N 1
ATOM 2044 C CA . LYS A 1 258 ? -40.006 3.563 56.150 1.00 57.91 258 LYS A CA 1
ATOM 2045 C C . LYS A 1 258 ? -41.266 2.757 56.460 1.00 57.91 258 LYS A C 1
ATOM 2047 O O . LYS A 1 258 ? -41.903 3.046 57.471 1.00 57.91 258 LYS A O 1
ATOM 2052 N N . ARG A 1 259 ? -41.599 1.743 55.654 1.00 55.62 259 ARG A N 1
ATOM 2053 C CA . ARG A 1 259 ? -42.747 0.848 55.888 1.00 55.62 259 ARG A CA 1
ATOM 2054 C C . ARG A 1 259 ? -42.617 0.094 57.216 1.00 55.62 259 ARG A C 1
ATOM 2056 O O . ARG A 1 259 ? -43.607 -0.055 57.917 1.00 55.62 259 ARG A O 1
ATOM 2063 N N . TRP A 1 260 ? -41.392 -0.257 57.610 1.00 52.44 260 TRP A N 1
ATOM 2064 C CA . TRP A 1 260 ? -41.094 -0.926 58.886 1.00 52.44 260 TRP A CA 1
ATOM 2065 C C . TRP A 1 260 ? -40.929 0.011 6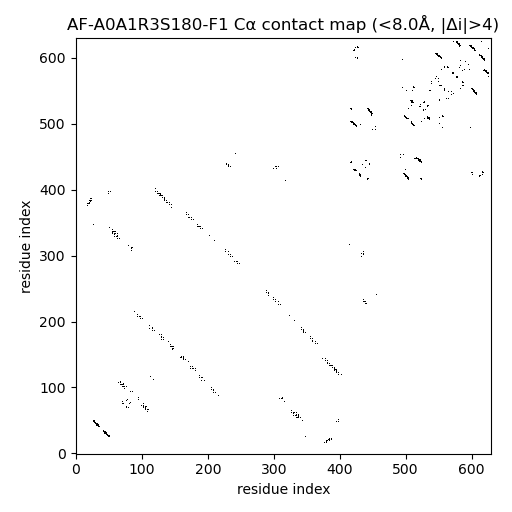0.096 1.00 52.44 260 TRP A C 1
ATOM 2067 O O . TRP A 1 260 ? -40.901 -0.453 61.232 1.00 52.44 260 TRP A O 1
ATOM 2077 N N . ARG A 1 261 ? -40.794 1.331 59.886 1.00 48.16 261 ARG A N 1
ATOM 2078 C CA . ARG A 1 261 ? -40.541 2.321 60.961 1.00 48.16 261 ARG A CA 1
ATOM 2079 C C . ARG A 1 261 ? -41.665 3.335 61.179 1.00 48.16 261 ARG A C 1
ATOM 2081 O O . ARG A 1 261 ? -41.579 4.135 62.111 1.00 48.16 261 ARG A O 1
ATOM 2088 N N . GLY A 1 262 ? -42.696 3.338 60.337 1.00 49.09 262 GLY A N 1
ATOM 2089 C CA . GLY A 1 262 ? -43.866 4.202 60.484 1.00 49.09 262 GLY A CA 1
ATOM 2090 C C . GLY A 1 262 ? -44.749 3.757 61.648 1.00 49.09 262 GLY A C 1
ATOM 2091 O O . GLY A 1 262 ? -45.657 2.955 61.465 1.00 49.09 262 GLY A O 1
ATOM 2092 N N . GLY A 1 263 ? -44.472 4.272 62.847 1.00 46.38 263 GLY A N 1
ATOM 2093 C CA . GLY A 1 263 ? -45.291 4.040 64.035 1.00 46.38 263 GLY A CA 1
ATOM 2094 C C . GLY A 1 263 ? -46.722 4.549 63.846 1.00 46.38 263 GLY A C 1
ATOM 2095 O O . GLY A 1 263 ? -46.925 5.733 63.583 1.00 46.38 263 GLY A O 1
ATOM 2096 N N . GLY A 1 264 ? -47.698 3.651 63.993 1.00 46.75 264 GLY A N 1
ATOM 2097 C CA . GLY A 1 264 ? -49.121 3.997 64.058 1.00 46.75 264 GLY A CA 1
ATOM 2098 C C . GLY A 1 264 ? -50.089 3.001 63.417 1.00 46.75 264 GLY A C 1
ATOM 2099 O O . GLY A 1 264 ? -51.286 3.127 63.646 1.00 46.75 264 GLY A O 1
ATOM 2100 N N . PHE A 1 265 ? -49.620 2.021 62.641 1.00 44.97 265 PHE A N 1
ATOM 2101 C CA . PHE A 1 265 ? -50.500 0.984 62.093 1.00 44.97 265 PHE A CA 1
ATOM 2102 C C . PHE A 1 265 ? -50.607 -0.194 63.063 1.00 44.97 265 PHE A C 1
ATOM 2104 O O . PHE A 1 265 ? -49.596 -0.820 63.378 1.00 44.97 265 PHE A O 1
ATOM 2111 N N . ASP A 1 266 ? -51.827 -0.481 63.529 1.00 47.50 266 ASP A N 1
ATOM 2112 C CA . ASP A 1 266 ? -52.134 -1.695 64.287 1.00 47.50 266 ASP A CA 1
ATOM 2113 C C . ASP A 1 266 ? -51.570 -2.915 63.552 1.00 47.50 266 ASP A C 1
ATOM 2115 O O . ASP A 1 266 ? -51.761 -3.079 62.342 1.00 47.50 266 ASP A O 1
ATOM 2119 N N . GLN A 1 267 ? -50.882 -3.769 64.307 1.00 51.62 267 GLN A N 1
ATOM 2120 C CA . GLN A 1 267 ? -50.110 -4.915 63.822 1.00 51.62 267 GLN A CA 1
ATOM 2121 C C . GLN A 1 267 ? -50.914 -5.823 62.866 1.00 51.62 267 GLN A C 1
ATOM 2123 O O . GLN A 1 267 ? -50.384 -6.326 61.885 1.00 51.62 267 GLN A O 1
ATOM 2128 N N . ILE A 1 268 ? -52.234 -5.900 63.063 1.00 46.16 268 ILE A N 1
ATOM 2129 C CA . ILE A 1 268 ? -53.180 -6.692 62.260 1.00 46.16 268 ILE A CA 1
ATOM 2130 C C . ILE A 1 268 ? -53.390 -6.119 60.838 1.00 46.16 268 ILE A C 1
ATOM 2132 O O . ILE A 1 268 ? -53.499 -6.870 59.864 1.00 46.16 268 ILE A O 1
ATOM 2136 N N . CYS A 1 269 ? -53.420 -4.791 60.677 1.00 48.97 269 CYS A N 1
ATOM 2137 C CA . CYS A 1 269 ? -53.547 -4.151 59.359 1.00 48.97 269 CYS A CA 1
ATOM 2138 C C . CYS A 1 269 ? -52.231 -4.206 58.570 1.00 48.97 269 CYS A C 1
ATOM 2140 O O . CYS A 1 269 ? -52.256 -4.289 57.340 1.00 48.97 269 CYS A O 1
ATOM 2142 N N . ALA A 1 270 ? -51.093 -4.181 59.271 1.00 49.00 270 ALA A N 1
ATOM 2143 C CA . ALA A 1 270 ? -49.778 -4.355 58.666 1.00 49.00 270 ALA A CA 1
ATOM 2144 C C . ALA A 1 270 ? -49.609 -5.775 58.099 1.00 49.00 270 ALA A C 1
ATOM 2146 O O . ALA A 1 270 ? -49.209 -5.900 56.943 1.00 49.00 270 ALA A O 1
ATOM 2147 N N . ASP A 1 271 ? -50.009 -6.811 58.845 1.00 47.03 271 ASP A N 1
ATOM 2148 C CA . ASP A 1 271 ? -49.907 -8.216 58.421 1.00 47.03 271 ASP A CA 1
ATOM 2149 C C . ASP A 1 271 ? -50.795 -8.527 57.199 1.00 47.03 271 ASP A C 1
ATOM 2151 O O . ASP A 1 271 ? -50.351 -9.155 56.238 1.00 47.03 271 ASP A O 1
ATOM 2155 N N . THR A 1 272 ? -52.015 -7.981 57.152 1.00 45.41 272 THR A N 1
ATOM 2156 C CA . THR A 1 272 ? -52.939 -8.199 56.018 1.00 45.41 272 THR A CA 1
ATOM 2157 C C . THR A 1 272 ? -52.501 -7.441 54.749 1.00 45.41 272 THR A C 1
ATOM 2159 O O . THR A 1 272 ? -52.666 -7.925 53.628 1.00 45.41 272 THR A O 1
ATOM 2162 N N . MET A 1 273 ? -51.899 -6.249 54.889 1.00 46.03 273 MET A N 1
ATOM 2163 C CA . MET A 1 273 ? -51.289 -5.529 53.758 1.00 46.03 273 MET A CA 1
ATOM 2164 C C . MET A 1 273 ? -49.907 -6.076 53.363 1.00 46.03 273 MET A C 1
ATOM 2166 O O . MET A 1 273 ? -49.448 -5.794 52.249 1.00 46.03 273 MET A O 1
ATOM 2170 N N . MET A 1 274 ? -49.229 -6.825 54.240 1.00 44.88 274 MET A N 1
ATOM 2171 C CA . MET A 1 274 ? -47.991 -7.531 53.906 1.00 44.88 274 MET A CA 1
ATOM 2172 C C . MET A 1 274 ? -48.248 -8.637 52.885 1.00 44.88 274 MET A C 1
ATOM 2174 O O . MET A 1 274 ? -47.567 -8.649 51.867 1.00 44.88 274 MET A O 1
ATOM 2178 N N . GLU A 1 275 ? -49.256 -9.489 53.074 1.00 45.19 275 GLU A N 1
ATOM 2179 C CA . GLU A 1 275 ? -49.529 -10.580 52.121 1.00 45.19 275 GLU A CA 1
ATOM 2180 C C . GLU A 1 275 ? -49.955 -10.076 50.736 1.00 45.19 275 GLU A C 1
ATOM 2182 O O . GLU A 1 275 ? -49.527 -10.618 49.719 1.00 45.19 275 GLU A O 1
ATOM 2187 N N . VAL A 1 276 ? -50.768 -9.015 50.671 1.00 45.03 276 VAL A N 1
ATOM 2188 C CA . VAL A 1 276 ? -51.370 -8.594 49.397 1.00 45.03 276 VAL A CA 1
ATOM 2189 C C . VAL A 1 276 ? -50.520 -7.572 48.647 1.00 45.03 276 VAL A C 1
ATOM 2191 O O . VAL A 1 276 ? -50.423 -7.670 47.435 1.00 45.03 276 VAL A O 1
ATOM 2194 N N . ALA A 1 277 ? -49.894 -6.591 49.309 1.00 45.16 277 ALA A N 1
ATOM 2195 C CA . ALA A 1 277 ? -49.209 -5.491 48.612 1.00 45.16 277 ALA A CA 1
ATOM 2196 C C . ALA A 1 277 ? -47.684 -5.666 48.492 1.00 45.16 277 ALA A C 1
ATOM 2198 O O . ALA A 1 277 ? -47.063 -5.000 47.662 1.00 45.16 277 ALA A O 1
ATOM 2199 N N . HIS A 1 278 ? -47.061 -6.522 49.313 1.00 47.34 278 HIS A N 1
ATOM 2200 C CA . HIS A 1 278 ? -45.617 -6.786 49.244 1.00 47.34 278 HIS A CA 1
ATOM 2201 C C . HIS A 1 278 ? -45.197 -7.408 47.903 1.00 47.34 278 HIS A C 1
ATOM 2203 O O . HIS A 1 278 ? -44.291 -6.860 47.278 1.00 47.34 278 HIS A O 1
ATOM 2209 N N . PRO A 1 279 ? -45.878 -8.447 47.377 1.00 54.16 279 PRO A N 1
ATOM 2210 C CA . PRO A 1 279 ? -45.478 -9.051 46.111 1.00 54.16 279 PRO A CA 1
ATOM 2211 C C . PRO A 1 279 ? -45.541 -8.048 44.957 1.00 54.16 279 PRO A C 1
ATOM 2213 O O . PRO A 1 279 ? -44.593 -7.960 44.190 1.00 54.16 279 PRO A O 1
ATOM 2216 N N . PHE A 1 280 ? -46.596 -7.230 44.858 1.00 49.81 280 PHE A N 1
ATOM 2217 C CA . PHE A 1 280 ? -46.760 -6.300 43.731 1.00 49.81 280 PHE A CA 1
ATOM 2218 C C . PHE A 1 280 ? -45.742 -5.161 43.717 1.00 49.81 280 PHE A C 1
ATOM 2220 O O . PHE A 1 280 ? -45.229 -4.834 42.652 1.00 49.81 280 PHE A O 1
ATOM 2227 N N . VAL A 1 281 ? -45.432 -4.556 44.869 1.00 52.66 281 VAL A N 1
ATOM 2228 C CA . VAL A 1 281 ? -44.432 -3.474 44.926 1.00 52.66 281 VAL A CA 1
ATOM 2229 C C . VAL A 1 281 ? -43.036 -4.036 44.680 1.00 52.66 281 VAL A C 1
ATOM 2231 O O . VAL A 1 281 ? -42.290 -3.467 43.890 1.00 52.66 281 VAL A O 1
ATOM 2234 N N . THR A 1 282 ? -42.699 -5.180 45.279 1.00 57.22 282 THR A N 1
ATOM 2235 C CA . THR A 1 282 ? -41.415 -5.846 45.036 1.00 57.22 282 THR A CA 1
ATOM 2236 C C . THR A 1 282 ? -41.286 -6.291 43.577 1.00 57.22 282 THR A C 1
ATOM 2238 O O . THR A 1 282 ? -40.227 -6.103 42.989 1.00 57.22 282 THR A O 1
ATOM 2241 N N . LEU A 1 283 ? -42.350 -6.809 42.956 1.00 57.81 283 LEU A N 1
ATOM 2242 C CA . LEU A 1 283 ? -42.370 -7.165 41.532 1.00 57.81 283 LEU A CA 1
ATOM 2243 C C . LEU A 1 283 ? -42.227 -5.936 40.628 1.00 57.81 283 LEU A C 1
ATOM 2245 O O . LEU A 1 283 ? -41.435 -5.978 39.692 1.00 57.81 283 LEU A O 1
ATOM 2249 N N . ALA A 1 284 ? -42.938 -4.840 40.912 1.00 57.25 284 ALA A N 1
ATOM 2250 C CA . ALA A 1 284 ? -42.857 -3.613 40.120 1.00 57.25 284 ALA A CA 1
ATOM 2251 C C . ALA A 1 284 ? -41.453 -2.993 40.173 1.00 57.25 284 ALA A C 1
ATOM 2253 O O . ALA A 1 284 ? -40.892 -2.665 39.132 1.00 57.25 284 ALA A O 1
ATOM 2254 N N . THR A 1 285 ? -40.843 -2.896 41.359 1.00 63.34 285 THR A N 1
ATOM 2255 C CA . THR A 1 285 ? -39.469 -2.389 41.483 1.00 63.34 285 THR A CA 1
ATOM 2256 C C . THR A 1 285 ? -38.457 -3.346 40.850 1.00 63.34 285 THR A C 1
ATOM 2258 O O . THR A 1 285 ? -37.546 -2.894 40.160 1.00 63.34 285 THR A O 1
ATOM 2261 N N . LYS A 1 286 ? -38.619 -4.669 41.024 1.00 66.69 286 LYS A N 1
ATOM 2262 C CA . LYS A 1 286 ? -37.774 -5.671 40.350 1.00 66.69 286 LYS A CA 1
ATOM 2263 C C . LYS A 1 286 ? -37.857 -5.535 38.829 1.00 66.69 286 LYS A C 1
ATOM 2265 O O . LYS A 1 286 ? -36.827 -5.632 38.172 1.00 66.69 286 LYS A O 1
ATOM 2270 N N . GLN A 1 287 ? -39.047 -5.283 38.282 1.00 69.31 287 GLN A N 1
ATOM 2271 C CA . GLN A 1 287 ? -39.233 -5.090 36.847 1.00 69.31 287 GLN A CA 1
ATOM 2272 C C . GLN A 1 287 ? -38.555 -3.805 36.361 1.00 69.31 287 GLN A C 1
ATOM 2274 O O . GLN A 1 287 ? -37.795 -3.874 35.410 1.00 69.31 287 GLN A O 1
ATOM 2279 N N . VAL A 1 288 ? -38.721 -2.674 37.056 1.00 68.50 288 VAL A N 1
ATOM 2280 C CA . VAL A 1 288 ? -38.042 -1.412 36.692 1.00 68.50 288 VAL A CA 1
ATOM 2281 C C . VAL A 1 288 ? -36.517 -1.553 36.743 1.00 68.50 288 VAL A C 1
ATOM 2283 O O . VAL A 1 288 ? -35.820 -1.076 35.852 1.00 68.50 288 VAL A O 1
ATOM 2286 N N . LEU A 1 289 ? -35.978 -2.232 37.761 1.00 67.25 289 LEU A N 1
ATOM 2287 C CA . LEU A 1 289 ? -34.538 -2.496 37.860 1.00 67.25 289 LEU A CA 1
ATOM 2288 C C . LEU A 1 289 ? -34.048 -3.431 36.748 1.00 67.25 289 LEU A C 1
ATOM 2290 O O . LEU A 1 289 ? -32.933 -3.258 36.256 1.00 67.25 289 LEU A O 1
ATOM 2294 N N . LYS A 1 290 ? -34.872 -4.405 36.347 1.00 71.25 290 LYS A N 1
ATOM 2295 C CA . LYS A 1 290 ? -34.590 -5.285 35.213 1.00 71.25 290 LYS A CA 1
ATOM 2296 C C . LYS A 1 290 ? -34.606 -4.512 33.893 1.00 71.25 290 LYS A C 1
ATOM 2298 O O . LYS A 1 290 ? -33.652 -4.635 33.140 1.00 71.25 290 LYS A O 1
ATOM 2303 N N . ASP A 1 291 ? -35.614 -3.678 33.658 1.00 72.44 291 ASP A N 1
ATOM 2304 C CA . ASP A 1 291 ? -35.734 -2.869 32.441 1.00 72.44 291 ASP A CA 1
ATOM 2305 C C . ASP A 1 291 ? -34.538 -1.909 32.306 1.00 72.44 291 ASP A C 1
ATOM 2307 O O . ASP A 1 291 ? -33.883 -1.880 31.271 1.00 72.44 291 ASP A O 1
ATOM 2311 N N . LEU A 1 292 ? -34.155 -1.215 33.388 1.00 69.81 292 LEU A N 1
ATOM 2312 C CA . LEU A 1 292 ? -32.965 -0.349 33.404 1.00 69.81 292 LEU A CA 1
ATOM 2313 C C . LEU A 1 292 ? -31.659 -1.117 33.142 1.00 69.81 292 LEU A C 1
ATOM 2315 O O . LEU A 1 292 ? -30.730 -0.578 32.537 1.00 69.81 292 LEU A O 1
ATOM 2319 N N . LYS A 1 293 ? -31.566 -2.367 33.609 1.00 70.00 293 LYS A N 1
ATOM 2320 C CA . LYS A 1 293 ? -30.426 -3.248 33.334 1.00 70.00 293 LYS A CA 1
ATOM 2321 C C . LYS A 1 293 ? -30.393 -3.670 31.867 1.00 70.00 293 LYS A C 1
ATOM 2323 O O . LYS A 1 293 ? -29.322 -3.629 31.262 1.00 70.00 293 LYS A O 1
ATOM 2328 N N . ASP A 1 294 ? -31.532 -4.074 31.319 1.00 74.69 294 ASP A N 1
ATOM 2329 C CA . ASP A 1 294 ? -31.654 -4.501 29.927 1.00 74.69 294 ASP A CA 1
ATOM 2330 C C . ASP A 1 294 ? -31.337 -3.319 28.984 1.00 74.69 294 ASP A C 1
ATOM 2332 O O . ASP A 1 294 ? -30.544 -3.472 28.050 1.00 74.69 294 ASP A O 1
ATOM 2336 N N . ASP A 1 295 ? -31.827 -2.113 29.299 1.00 74.44 295 ASP A N 1
ATOM 2337 C CA . ASP A 1 295 ? -31.503 -0.868 28.588 1.00 74.44 295 ASP A CA 1
ATOM 2338 C C . ASP A 1 295 ? -30.001 -0.559 28.634 1.00 74.44 295 ASP A C 1
ATOM 2340 O O . ASP A 1 295 ? -29.386 -0.248 27.612 1.00 74.44 295 ASP A O 1
ATOM 2344 N N . TYR A 1 296 ? -29.379 -0.691 29.809 1.00 74.62 296 TYR A N 1
ATOM 2345 C CA . TYR A 1 296 ? -27.942 -0.485 29.972 1.00 74.62 296 TYR A CA 1
ATOM 2346 C C . TYR A 1 296 ? -27.113 -1.472 29.140 1.00 74.62 296 TYR A C 1
ATOM 2348 O O . TYR A 1 296 ? -26.169 -1.067 28.459 1.00 74.62 296 TYR A O 1
ATOM 2356 N N . GLN A 1 297 ? -27.462 -2.762 29.164 1.00 73.88 297 GLN A N 1
ATOM 2357 C CA . GLN A 1 297 ? -26.781 -3.786 28.366 1.00 73.88 297 GLN A CA 1
ATOM 2358 C C . GLN A 1 297 ? -26.962 -3.548 26.863 1.00 73.88 297 GLN A C 1
ATOM 2360 O O . GLN A 1 297 ? -26.015 -3.733 26.096 1.00 73.88 297 GLN A O 1
ATOM 2365 N N . SER A 1 298 ? -28.147 -3.095 26.445 1.00 78.81 298 SER A N 1
ATOM 2366 C CA . SER A 1 298 ? -28.415 -2.723 25.056 1.00 78.81 298 SER A CA 1
ATOM 2367 C C . SER A 1 298 ? -27.541 -1.549 24.609 1.00 78.81 298 SER A C 1
ATOM 2369 O O . SER A 1 298 ? -26.890 -1.643 23.571 1.00 78.81 298 SER A O 1
ATOM 2371 N N . GLN A 1 299 ? -27.466 -0.478 25.408 1.00 75.56 299 GLN A N 1
ATOM 2372 C CA . GLN A 1 299 ? -26.634 0.695 25.113 1.00 75.56 299 GLN A CA 1
ATOM 2373 C C . GLN A 1 299 ? -25.140 0.359 25.083 1.00 75.56 299 GLN A C 1
ATOM 2375 O O . GLN A 1 299 ? -24.417 0.823 24.204 1.00 75.56 299 GLN A O 1
ATOM 2380 N N . LEU A 1 300 ? -24.676 -0.488 26.007 1.00 73.81 300 LEU A N 1
ATOM 2381 C CA . LEU A 1 300 ? -23.296 -0.970 26.035 1.00 73.81 300 LEU A CA 1
ATOM 2382 C C . LEU A 1 300 ? -22.936 -1.703 24.736 1.00 73.81 300 LEU A C 1
ATOM 2384 O O . LEU A 1 300 ? -21.909 -1.414 24.125 1.00 73.81 300 LEU A O 1
ATOM 2388 N N . LYS A 1 301 ? -23.800 -2.623 24.300 1.00 78.00 301 LYS A N 1
ATOM 2389 C CA . LYS A 1 301 ? -23.592 -3.381 23.066 1.00 78.00 301 LYS A CA 1
ATOM 2390 C C . LYS A 1 301 ? -23.615 -2.476 21.834 1.00 78.00 301 LYS A C 1
ATOM 2392 O O . LYS A 1 301 ? -22.724 -2.561 20.997 1.00 78.00 301 LYS A O 1
ATOM 2397 N N . GLU A 1 302 ? -24.598 -1.581 21.744 1.00 77.94 302 GLU A N 1
ATOM 2398 C CA . GLU A 1 302 ? -24.722 -0.638 20.629 1.00 77.94 302 GLU A CA 1
ATOM 2399 C C . GLU A 1 302 ? -23.512 0.305 20.542 1.00 77.94 302 GLU A C 1
ATOM 2401 O O . GLU A 1 302 ? -22.978 0.545 19.455 1.00 77.94 302 GLU A O 1
ATOM 2406 N N . GLY A 1 303 ? -23.031 0.797 21.686 1.00 72.50 303 GLY A N 1
ATOM 2407 C CA . GLY A 1 303 ? -21.834 1.626 21.769 1.00 72.50 303 GLY A CA 1
ATOM 2408 C C . GLY A 1 303 ? -20.563 0.877 21.366 1.00 72.50 303 GLY A C 1
ATOM 2409 O O . GLY A 1 303 ? -19.748 1.434 20.628 1.00 72.50 303 GLY A O 1
ATOM 2410 N N . ALA A 1 304 ? -20.409 -0.386 21.778 1.00 71.94 304 ALA A N 1
ATOM 2411 C CA . ALA A 1 304 ? -19.269 -1.227 21.408 1.00 71.94 304 ALA A CA 1
ATOM 2412 C C . ALA A 1 304 ? -19.250 -1.519 19.900 1.00 71.94 304 ALA A C 1
ATOM 2414 O O . ALA A 1 304 ? -18.248 -1.251 19.234 1.00 71.94 304 ALA A O 1
ATOM 2415 N N . ASP A 1 305 ? -20.385 -1.949 19.339 1.00 76.88 305 ASP A N 1
ATOM 2416 C CA . ASP A 1 305 ? -20.548 -2.182 17.899 1.00 76.88 305 ASP A CA 1
ATOM 2417 C C . ASP A 1 305 ? -20.262 -0.896 17.098 1.00 76.88 305 ASP A C 1
ATOM 2419 O O . ASP A 1 305 ? -19.548 -0.905 16.086 1.00 76.88 305 ASP A O 1
ATOM 2423 N N . THR A 1 306 ? -20.757 0.247 17.587 1.00 76.56 306 THR A N 1
ATOM 2424 C CA . THR A 1 306 ? -20.511 1.561 16.979 1.00 76.56 306 THR A CA 1
ATOM 2425 C C . THR A 1 306 ? -19.031 1.928 17.023 1.00 76.56 306 THR A C 1
ATOM 2427 O O . THR A 1 306 ? -18.472 2.327 15.998 1.00 76.56 306 THR A O 1
ATOM 2430 N N . LEU A 1 307 ? -18.367 1.759 18.169 1.00 76.00 307 LEU A N 1
ATOM 2431 C CA . LEU A 1 307 ? -16.942 2.033 18.330 1.00 76.00 307 LEU A CA 1
ATOM 2432 C C . LEU A 1 307 ? -16.107 1.179 17.371 1.00 76.00 307 LEU A C 1
ATOM 2434 O O . LEU A 1 307 ? -15.286 1.731 16.638 1.00 76.00 307 LEU A O 1
ATOM 2438 N N . SER A 1 308 ? -16.344 -0.132 17.320 1.00 74.00 308 SER A N 1
ATOM 2439 C CA . SER A 1 308 ? -15.655 -1.039 16.397 1.00 74.00 308 SER A CA 1
ATOM 2440 C C . SER A 1 308 ? -15.881 -0.647 14.935 1.00 74.00 308 SER A C 1
ATOM 2442 O O . SER A 1 308 ? -14.927 -0.591 14.159 1.00 74.00 308 SER A O 1
ATOM 2444 N N . SER A 1 309 ? -17.111 -0.287 14.552 1.00 74.06 309 SER A N 1
ATOM 2445 C CA . SER A 1 309 ? -17.413 0.135 13.177 1.00 74.06 309 SER A CA 1
ATOM 2446 C C . SER A 1 309 ? -16.696 1.432 12.774 1.00 74.06 309 SER A C 1
ATOM 2448 O O . SER A 1 309 ? -16.172 1.533 11.663 1.00 74.06 309 SER A O 1
ATOM 2450 N N . LEU A 1 310 ? -16.609 2.411 13.682 1.00 75.38 310 LEU A N 1
ATOM 2451 C CA . LEU A 1 310 ? -15.921 3.684 13.446 1.00 75.38 310 LEU A CA 1
ATOM 2452 C C . LEU A 1 310 ? -14.398 3.518 13.402 1.00 75.38 310 LEU A C 1
ATOM 2454 O O . LEU A 1 310 ? -13.720 4.197 12.630 1.00 75.38 310 LEU A O 1
ATOM 2458 N N . GLN A 1 311 ? -13.856 2.601 14.202 1.00 73.69 311 GLN A N 1
ATOM 2459 C CA . GLN A 1 311 ? -12.441 2.231 14.166 1.00 73.69 311 GLN A CA 1
ATOM 2460 C C . GLN A 1 311 ? -12.063 1.580 12.843 1.00 73.69 311 GLN A C 1
ATOM 2462 O O . GLN A 1 311 ? -11.101 2.008 12.204 1.00 73.69 311 GLN A O 1
ATOM 2467 N N . LEU A 1 312 ? -12.864 0.605 12.416 1.00 74.06 312 LEU A N 1
ATOM 2468 C CA . LEU A 1 312 ? -12.692 -0.078 11.145 1.00 74.06 312 LEU A CA 1
ATOM 2469 C C . LEU A 1 312 ? -12.761 0.923 9.982 1.00 74.06 312 LEU A C 1
ATOM 2471 O O . LEU A 1 312 ? -11.861 0.972 9.146 1.00 74.06 312 LEU A O 1
ATOM 2475 N N . LEU A 1 313 ? -13.769 1.803 9.981 1.00 78.12 313 LEU A N 1
ATOM 2476 C CA . LEU A 1 313 ? -13.889 2.902 9.019 1.00 78.12 313 LEU A CA 1
ATOM 2477 C C . LEU A 1 313 ? -12.631 3.769 8.967 1.00 78.12 313 LEU A C 1
ATOM 2479 O O . LEU A 1 313 ? -12.107 4.030 7.885 1.00 78.12 313 LEU A O 1
ATOM 2483 N N . ARG A 1 314 ? -12.132 4.207 10.125 1.00 75.69 314 ARG A N 1
ATOM 2484 C CA . ARG A 1 314 ? -10.923 5.028 10.201 1.00 75.69 314 ARG A CA 1
ATOM 2485 C C . ARG A 1 314 ? -9.717 4.309 9.604 1.00 75.69 314 ARG A C 1
ATOM 2487 O O . ARG A 1 314 ? -9.012 4.912 8.801 1.00 75.69 314 ARG A O 1
ATOM 2494 N N . GLN A 1 315 ? -9.495 3.047 9.968 1.00 74.69 315 GLN A N 1
ATOM 2495 C CA . GLN A 1 315 ? -8.377 2.253 9.460 1.00 74.69 315 GLN A CA 1
ATOM 2496 C C . GLN A 1 315 ? -8.430 2.140 7.934 1.00 74.69 315 GLN A C 1
ATOM 2498 O O . GLN A 1 315 ? -7.445 2.436 7.257 1.00 74.69 315 GLN A O 1
ATOM 2503 N N . HIS A 1 316 ? -9.591 1.784 7.379 1.00 73.81 316 HIS A N 1
ATOM 2504 C CA . HIS A 1 316 ? -9.760 1.691 5.931 1.00 73.81 316 HIS A CA 1
ATOM 2505 C C . HIS A 1 316 ? -9.517 3.034 5.235 1.00 73.81 316 HIS A C 1
ATOM 2507 O O . HIS A 1 316 ? -8.880 3.065 4.183 1.00 73.81 316 HIS A O 1
ATOM 2513 N N . LEU A 1 317 ? -9.958 4.147 5.829 1.00 75.12 317 LEU A N 1
ATOM 2514 C CA . LEU A 1 317 ? -9.727 5.484 5.282 1.00 75.12 317 LEU A CA 1
ATOM 2515 C C . LEU A 1 317 ? -8.264 5.929 5.380 1.00 75.12 317 LEU A C 1
ATOM 2517 O O . LEU A 1 317 ? -7.773 6.562 4.449 1.00 75.12 317 LEU A O 1
ATOM 2521 N N . GLU A 1 318 ? -7.541 5.579 6.443 1.00 73.31 318 GLU A N 1
ATOM 2522 C CA . GLU A 1 318 ? -6.100 5.842 6.561 1.00 73.31 318 GLU A CA 1
ATOM 2523 C C . GLU A 1 318 ? -5.301 5.038 5.529 1.00 73.31 318 GLU A C 1
ATOM 2525 O O . GLU A 1 318 ? -4.471 5.609 4.816 1.00 73.31 318 GLU A O 1
ATOM 2530 N N . CYS A 1 319 ? -5.602 3.743 5.374 1.00 69.75 319 CYS A N 1
ATOM 2531 C CA . CYS A 1 319 ? -5.006 2.900 4.337 1.00 69.75 319 CYS A CA 1
ATOM 2532 C C . CYS A 1 319 ? -5.295 3.447 2.934 1.00 69.75 319 CYS A C 1
ATOM 2534 O O . CYS A 1 319 ? -4.381 3.563 2.118 1.00 69.75 319 CYS A O 1
ATOM 2536 N N . LEU A 1 320 ? -6.545 3.829 2.659 1.00 74.19 320 LEU A N 1
ATOM 2537 C CA . LEU A 1 320 ? -6.951 4.401 1.376 1.00 74.19 320 LEU A CA 1
ATOM 2538 C C . LEU A 1 320 ? -6.255 5.743 1.107 1.00 74.19 320 LEU A C 1
ATOM 2540 O O . LEU A 1 320 ? -5.718 5.956 0.023 1.00 74.19 320 LEU A O 1
ATOM 2544 N N . THR A 1 321 ? -6.205 6.634 2.099 1.00 74.31 321 THR A N 1
ATOM 2545 C CA . THR A 1 321 ? -5.546 7.946 1.980 1.00 74.31 321 THR A CA 1
ATOM 2546 C C . THR A 1 321 ? -4.045 7.791 1.750 1.00 74.31 321 THR A C 1
ATOM 2548 O O . THR A 1 321 ? -3.468 8.502 0.925 1.00 74.31 321 THR A O 1
ATOM 2551 N N . SER A 1 322 ? -3.404 6.842 2.439 1.00 71.06 322 SER A N 1
ATOM 2552 C CA . SER A 1 322 ? -1.991 6.519 2.230 1.00 71.06 322 SER A CA 1
ATOM 2553 C C . SER A 1 322 ? -1.745 5.988 0.819 1.00 71.06 322 SER A C 1
ATOM 2555 O O . SER A 1 322 ? -0.871 6.509 0.127 1.00 71.06 322 SER A O 1
ATOM 2557 N N . ALA A 1 323 ? -2.560 5.037 0.348 1.00 69.19 323 ALA A N 1
ATOM 2558 C CA . ALA A 1 323 ? -2.476 4.513 -1.014 1.00 69.19 323 ALA A CA 1
ATOM 2559 C C . ALA A 1 323 ? -2.616 5.634 -2.058 1.00 69.19 323 ALA A C 1
ATOM 2561 O O . ALA A 1 323 ? -1.763 5.771 -2.934 1.00 69.19 323 ALA A O 1
ATOM 2562 N N . ILE A 1 324 ? -3.621 6.504 -1.909 1.00 76.31 324 ILE A N 1
ATOM 2563 C CA . ILE A 1 324 ? -3.841 7.663 -2.787 1.00 76.31 324 ILE A CA 1
ATOM 2564 C C . ILE A 1 324 ? -2.635 8.613 -2.762 1.00 76.31 324 ILE A C 1
ATOM 2566 O O . ILE A 1 324 ? -2.156 9.045 -3.809 1.00 76.31 324 ILE A O 1
ATOM 2570 N N . THR A 1 325 ? -2.112 8.934 -1.580 1.00 75.75 325 THR A N 1
ATOM 2571 C CA . THR A 1 325 ? -0.972 9.853 -1.436 1.00 75.75 325 THR A CA 1
ATOM 2572 C C . THR A 1 325 ? 0.286 9.279 -2.083 1.00 75.75 325 THR A C 1
ATOM 2574 O O . THR A 1 325 ? 0.973 9.979 -2.831 1.00 75.75 325 THR A O 1
ATOM 2577 N N . ASN A 1 326 ? 0.557 7.994 -1.848 1.00 71.81 326 ASN A N 1
ATOM 2578 C CA . ASN A 1 326 ? 1.724 7.305 -2.385 1.00 71.81 326 ASN A CA 1
ATOM 2579 C C . ASN A 1 326 ? 1.663 7.239 -3.917 1.00 71.81 326 ASN A C 1
ATOM 2581 O O . ASN A 1 326 ? 2.629 7.651 -4.566 1.00 71.81 326 ASN A O 1
ATOM 2585 N N . ILE A 1 327 ? 0.524 6.831 -4.499 1.00 75.44 327 ILE A N 1
ATOM 2586 C CA . ILE A 1 327 ? 0.314 6.840 -5.959 1.00 75.44 327 ILE A CA 1
ATOM 2587 C C . ILE A 1 327 ? 0.497 8.255 -6.504 1.00 75.44 327 ILE A C 1
ATOM 2589 O O . ILE A 1 327 ? 1.299 8.464 -7.406 1.00 75.44 327 ILE A O 1
ATOM 2593 N N . ASN A 1 328 ? -0.175 9.253 -5.925 1.00 75.88 328 ASN A N 1
ATOM 2594 C CA . ASN A 1 328 ? -0.107 10.630 -6.412 1.00 75.88 328 ASN A CA 1
ATOM 2595 C C . ASN A 1 328 ? 1.325 11.192 -6.394 1.00 75.88 328 ASN A C 1
ATOM 2597 O O . ASN A 1 328 ? 1.720 11.924 -7.294 1.00 75.88 328 ASN A O 1
ATOM 2601 N N . SER A 1 329 ? 2.113 10.855 -5.369 1.00 73.31 329 SER A N 1
ATOM 2602 C CA . SER A 1 329 ? 3.500 11.322 -5.241 1.00 73.31 329 SER A CA 1
ATOM 2603 C C . SER A 1 329 ? 4.463 10.680 -6.248 1.00 73.31 329 SER A C 1
ATOM 2605 O O . SER A 1 329 ? 5.515 11.252 -6.547 1.00 73.31 329 SER A O 1
ATOM 2607 N N . THR A 1 330 ? 4.115 9.499 -6.765 1.00 72.56 330 THR A N 1
ATOM 2608 C CA . THR A 1 330 ? 4.975 8.690 -7.637 1.00 72.56 330 THR A CA 1
ATOM 2609 C C . THR A 1 330 ? 4.546 8.749 -9.105 1.00 72.56 330 THR A C 1
ATOM 2611 O O . THR A 1 330 ? 5.418 8.797 -9.969 1.00 72.56 330 THR A O 1
ATOM 2614 N N . ILE A 1 331 ? 3.245 8.856 -9.401 1.00 75.25 331 ILE A N 1
ATOM 2615 C CA . ILE A 1 331 ? 2.697 8.847 -10.769 1.00 75.25 331 ILE A CA 1
ATOM 2616 C C . ILE A 1 331 ? 3.114 10.076 -11.594 1.00 75.25 331 ILE A C 1
ATOM 2618 O O . ILE A 1 331 ? 3.445 9.962 -12.769 1.00 75.25 331 ILE A O 1
ATOM 2622 N N . THR A 1 332 ? 3.224 11.258 -10.982 1.00 72.69 332 THR A N 1
ATOM 2623 C CA . THR A 1 332 ? 3.727 12.444 -11.698 1.00 72.69 332 THR A CA 1
ATOM 2624 C C . THR A 1 332 ? 5.209 12.297 -12.045 1.00 72.69 332 THR A C 1
ATOM 2626 O O . THR A 1 332 ? 5.622 12.595 -13.160 1.00 72.69 332 THR A O 1
ATOM 2629 N N . ARG A 1 333 ? 6.017 11.776 -11.111 1.00 72.56 333 ARG A N 1
ATOM 2630 C CA . ARG A 1 333 ? 7.461 11.579 -11.324 1.00 72.56 333 ARG A CA 1
ATOM 2631 C C . ARG A 1 333 ? 7.741 10.486 -12.349 1.00 72.56 333 ARG A C 1
ATOM 2633 O O . ARG A 1 333 ? 8.729 10.571 -13.074 1.00 72.56 333 ARG A O 1
ATOM 2640 N N . VAL A 1 334 ? 6.887 9.461 -12.407 1.00 75.50 334 VAL A N 1
ATOM 2641 C CA . VAL A 1 334 ? 7.065 8.366 -13.360 1.00 75.50 334 VAL A CA 1
ATOM 2642 C C . VAL A 1 334 ? 6.762 8.796 -14.793 1.00 75.50 334 VAL A C 1
ATOM 2644 O O . VAL A 1 334 ? 7.384 8.262 -15.701 1.00 75.50 334 VAL A O 1
ATOM 2647 N N . HIS A 1 335 ? 5.898 9.790 -15.022 1.00 72.50 335 HIS A N 1
ATOM 2648 C CA . HIS A 1 335 ? 5.658 10.321 -16.368 1.00 72.50 335 HIS A CA 1
ATOM 2649 C C . HIS A 1 335 ? 6.914 10.929 -16.996 1.00 72.50 335 HIS A C 1
ATOM 2651 O O . HIS A 1 335 ? 7.300 10.523 -18.094 1.00 72.50 335 HIS A O 1
ATOM 2657 N N . ASP A 1 336 ? 7.580 11.834 -16.279 1.00 72.44 336 ASP A N 1
ATOM 2658 C CA . ASP A 1 336 ? 8.820 12.468 -16.746 1.00 72.44 336 ASP A CA 1
ATOM 2659 C C . ASP A 1 336 ? 9.946 11.436 -16.899 1.00 72.44 336 ASP A C 1
ATOM 2661 O O . ASP A 1 336 ? 10.727 11.465 -17.858 1.00 72.44 336 ASP A O 1
ATOM 2665 N N . ALA A 1 337 ? 9.998 10.475 -15.970 1.00 69.31 337 ALA A N 1
ATOM 2666 C CA . ALA A 1 337 ? 10.948 9.376 -16.019 1.00 69.31 337 ALA A CA 1
ATOM 2667 C C . ALA A 1 337 ? 10.724 8.470 -17.238 1.00 69.31 337 ALA A C 1
ATOM 2669 O O . ALA A 1 337 ? 11.682 8.138 -17.931 1.00 69.31 337 ALA A O 1
ATOM 2670 N N . LEU A 1 338 ? 9.477 8.090 -17.531 1.00 73.88 338 LEU A N 1
ATOM 2671 C CA . LEU A 1 338 ? 9.127 7.244 -18.673 1.00 73.88 338 LEU A CA 1
ATOM 2672 C C . LEU A 1 338 ? 9.408 7.947 -19.996 1.00 73.88 338 LEU A C 1
ATOM 2674 O O . LEU A 1 338 ? 10.009 7.334 -20.872 1.00 73.88 338 LEU A O 1
ATOM 2678 N N . ASP A 1 339 ? 9.054 9.226 -20.130 1.00 75.00 339 ASP A N 1
ATOM 2679 C CA . ASP A 1 339 ? 9.372 10.011 -21.327 1.00 75.00 339 ASP A CA 1
ATOM 2680 C C . ASP A 1 339 ? 10.891 10.074 -21.563 1.00 75.00 339 ASP A C 1
ATOM 2682 O O . ASP A 1 339 ? 11.381 9.810 -22.665 1.00 75.00 339 ASP A O 1
ATOM 2686 N N . THR A 1 340 ? 11.658 10.322 -20.500 1.00 71.81 340 THR A N 1
ATOM 2687 C CA . THR A 1 340 ? 13.124 10.341 -20.557 1.00 71.81 340 THR A CA 1
ATOM 2688 C C . THR A 1 340 ? 13.701 8.970 -20.913 1.00 71.81 340 THR A C 1
ATOM 2690 O O . THR A 1 340 ? 14.578 8.882 -21.774 1.00 71.81 340 THR A O 1
ATOM 2693 N N . LEU A 1 341 ? 13.215 7.890 -20.297 1.00 69.75 341 LEU A N 1
ATOM 2694 C CA . LEU A 1 341 ? 13.675 6.527 -20.572 1.00 69.75 341 LEU A CA 1
ATOM 2695 C C . LEU A 1 341 ? 13.340 6.104 -22.004 1.00 69.75 341 LEU A C 1
ATOM 2697 O O . LEU A 1 341 ? 14.225 5.625 -22.706 1.00 69.75 341 LEU A O 1
ATOM 2701 N N . VAL A 1 342 ? 12.115 6.346 -22.479 1.00 72.94 342 VAL A N 1
ATOM 2702 C CA . VAL A 1 342 ? 11.703 6.066 -23.866 1.00 72.94 342 VAL A CA 1
ATOM 2703 C C . VAL A 1 342 ? 12.580 6.835 -24.854 1.00 72.94 342 VAL A C 1
ATOM 2705 O O . VAL A 1 342 ? 13.047 6.259 -25.835 1.00 72.94 342 VAL A O 1
ATOM 2708 N N . LYS A 1 343 ? 12.883 8.114 -24.597 1.00 75.06 343 LYS A N 1
ATOM 2709 C CA . LYS A 1 343 ? 13.820 8.898 -25.423 1.00 75.06 343 LYS A CA 1
ATOM 2710 C C . LYS A 1 343 ? 15.233 8.315 -25.409 1.00 75.06 343 LYS A C 1
ATOM 2712 O O . LYS A 1 343 ? 15.852 8.222 -26.467 1.00 75.06 343 LYS A O 1
ATOM 2717 N N . ARG A 1 344 ? 15.737 7.889 -24.245 1.00 69.44 344 ARG A N 1
ATOM 2718 C CA . ARG A 1 344 ? 17.061 7.254 -24.117 1.00 69.44 344 ARG A CA 1
ATOM 2719 C C . ARG A 1 344 ? 17.127 5.926 -24.864 1.00 69.44 344 ARG A C 1
ATOM 2721 O O . ARG A 1 344 ? 18.083 5.720 -25.601 1.00 69.44 344 ARG A O 1
ATOM 2728 N N . PHE A 1 345 ? 16.111 5.070 -24.754 1.00 69.00 345 PHE A N 1
ATOM 2729 C CA . PHE A 1 345 ? 16.053 3.820 -25.514 1.00 69.00 345 PHE A CA 1
ATOM 2730 C C . PHE A 1 345 ? 15.896 4.062 -27.022 1.00 69.00 345 PHE A C 1
ATOM 2732 O O . PHE A 1 345 ? 16.581 3.419 -27.810 1.00 69.00 345 PHE A O 1
ATOM 2739 N N . ASN A 1 346 ? 15.103 5.049 -27.448 1.00 70.94 346 ASN A N 1
ATOM 2740 C CA . ASN A 1 346 ? 15.026 5.438 -28.862 1.00 70.94 346 ASN A CA 1
ATOM 2741 C C . ASN A 1 346 ? 16.358 5.986 -29.401 1.00 70.94 346 ASN A C 1
ATOM 2743 O O . ASN A 1 346 ? 16.721 5.704 -30.543 1.00 70.94 346 ASN A O 1
ATOM 2747 N N . SER A 1 347 ? 17.097 6.744 -28.588 1.00 68.69 347 SER A N 1
ATOM 2748 C CA . SER A 1 347 ? 18.452 7.198 -28.919 1.00 68.69 347 SER A CA 1
ATOM 2749 C C . SER A 1 347 ? 19.406 6.009 -29.042 1.00 68.69 347 SER A C 1
ATOM 2751 O O . SER A 1 347 ? 20.070 5.857 -30.062 1.00 68.69 347 SER A O 1
ATOM 2753 N N . LEU A 1 348 ? 19.386 5.097 -28.065 1.00 66.19 348 LEU A N 1
ATOM 2754 C CA . LEU A 1 348 ? 20.173 3.863 -28.072 1.00 66.19 348 LEU A CA 1
ATOM 2755 C C . LEU A 1 348 ? 19.903 3.027 -29.329 1.00 66.19 348 LEU A C 1
ATOM 2757 O O . LEU A 1 348 ? 20.836 2.600 -30.002 1.00 66.19 348 LEU A O 1
ATOM 2761 N N . LYS A 1 349 ? 18.625 2.857 -29.675 1.00 69.56 349 LYS A N 1
ATOM 2762 C CA . LYS A 1 349 ? 18.172 2.201 -30.902 1.00 69.56 349 LYS A CA 1
ATOM 2763 C C . LYS A 1 349 ? 18.722 2.902 -32.144 1.00 69.56 349 LYS A C 1
ATOM 2765 O O . LYS A 1 349 ? 19.344 2.261 -32.979 1.00 69.56 349 LYS A O 1
ATOM 2770 N N . THR A 1 350 ? 18.539 4.218 -32.255 1.00 69.31 350 THR A N 1
ATOM 2771 C CA . THR A 1 350 ? 19.027 5.004 -33.404 1.00 69.31 350 THR A CA 1
ATOM 2772 C C . THR A 1 350 ? 20.543 4.873 -33.563 1.00 69.31 350 THR A C 1
ATOM 2774 O O . THR A 1 350 ? 21.036 4.728 -34.678 1.00 69.31 350 THR A O 1
ATOM 2777 N N . ASN A 1 351 ? 21.279 4.848 -32.450 1.00 66.94 351 ASN A N 1
ATOM 2778 C CA . ASN A 1 351 ? 22.726 4.660 -32.445 1.00 66.94 351 ASN A CA 1
ATOM 2779 C C . ASN A 1 351 ? 23.118 3.244 -32.899 1.00 66.94 351 ASN A C 1
ATOM 2781 O O . ASN A 1 351 ? 24.066 3.093 -33.666 1.00 66.94 351 ASN A O 1
ATOM 2785 N N . LEU A 1 352 ? 22.384 2.208 -32.475 1.00 65.31 352 LEU A N 1
ATOM 2786 C CA . LEU A 1 352 ? 22.610 0.824 -32.909 1.00 65.31 352 LEU A CA 1
ATOM 2787 C C . LEU A 1 352 ? 22.238 0.606 -34.389 1.00 65.31 352 LEU A C 1
ATOM 2789 O O . LEU A 1 352 ? 22.979 -0.066 -35.105 1.00 65.31 352 LEU A O 1
ATOM 2793 N N . ASP A 1 353 ? 21.147 1.208 -34.870 1.00 64.75 353 ASP A N 1
ATOM 2794 C CA . ASP A 1 353 ? 20.741 1.201 -36.286 1.00 64.75 353 ASP A CA 1
ATOM 2795 C C . ASP A 1 353 ? 21.758 1.945 -37.170 1.00 64.75 353 ASP A C 1
ATOM 2797 O O . ASP A 1 353 ? 22.127 1.469 -38.250 1.00 64.75 353 ASP A O 1
ATOM 2801 N N . GLY A 1 354 ? 22.256 3.090 -36.693 1.00 64.31 354 GLY A N 1
ATOM 2802 C CA . GLY A 1 354 ? 23.332 3.840 -37.337 1.00 64.31 354 GLY A CA 1
ATOM 2803 C C . GLY A 1 354 ? 24.609 3.011 -37.421 1.00 64.31 354 GLY A C 1
ATOM 2804 O O . GLY A 1 354 ? 25.166 2.847 -38.503 1.00 64.31 354 GLY A O 1
ATOM 2805 N N . LEU A 1 355 ? 25.020 2.389 -36.311 1.00 63.97 355 LEU A N 1
ATOM 2806 C CA . LEU A 1 355 ? 26.177 1.496 -36.285 1.00 63.97 355 LEU A CA 1
ATOM 2807 C C . LEU A 1 355 ? 26.017 0.318 -37.256 1.00 63.97 355 LEU A C 1
ATOM 2809 O O . LEU A 1 355 ? 26.956 -0.007 -37.976 1.00 63.97 355 LEU A O 1
ATOM 2813 N N . LYS A 1 356 ? 24.836 -0.306 -37.317 1.00 65.38 356 LYS A N 1
ATOM 2814 C CA . LYS A 1 356 ? 24.544 -1.396 -38.259 1.00 65.38 356 LYS A CA 1
ATOM 2815 C C . LYS A 1 356 ? 24.742 -0.959 -39.712 1.00 65.38 356 LYS A C 1
ATOM 2817 O O . LYS A 1 356 ? 25.417 -1.666 -40.456 1.00 65.38 356 LYS A O 1
ATOM 2822 N N . THR A 1 357 ? 24.155 0.173 -40.098 1.00 62.88 357 THR A N 1
ATOM 2823 C CA . THR A 1 357 ? 24.268 0.734 -41.460 1.00 62.88 357 THR A CA 1
ATOM 2824 C C . THR A 1 357 ? 25.730 1.034 -41.789 1.00 62.88 357 THR A C 1
ATOM 2826 O O . THR A 1 357 ? 26.235 0.695 -42.852 1.00 62.88 357 THR A O 1
ATOM 2829 N N . ASN A 1 358 ? 26.459 1.551 -40.805 1.00 63.38 358 ASN A N 1
ATOM 2830 C CA . ASN A 1 358 ? 27.852 1.933 -40.969 1.00 63.38 358 ASN A CA 1
ATOM 2831 C C . ASN A 1 358 ? 28.806 0.731 -41.068 1.00 63.38 358 ASN A C 1
ATOM 2833 O O . ASN A 1 358 ? 29.799 0.780 -41.792 1.00 63.38 358 ASN A O 1
ATOM 2837 N N . LEU A 1 359 ? 28.488 -0.379 -40.395 1.00 62.88 359 LEU A N 1
ATOM 2838 C CA . LEU A 1 359 ? 29.184 -1.658 -40.568 1.00 62.88 359 LEU A CA 1
ATOM 2839 C C . LEU A 1 359 ? 28.886 -2.298 -41.937 1.00 62.88 359 LEU A C 1
ATOM 2841 O O . LEU A 1 359 ? 29.752 -2.975 -42.489 1.00 62.88 359 LEU A O 1
ATOM 2845 N N . GLU A 1 360 ? 27.693 -2.078 -42.507 1.00 63.38 360 GLU A N 1
ATOM 2846 C CA . GLU A 1 360 ? 27.363 -2.501 -43.879 1.00 63.38 360 GLU A CA 1
ATOM 2847 C C . GLU A 1 360 ? 28.201 -1.749 -44.920 1.00 63.38 360 GLU A C 1
ATOM 2849 O O . GLU A 1 360 ? 28.726 -2.378 -45.840 1.00 63.38 360 GLU A O 1
ATOM 2854 N N . ASP A 1 361 ? 28.410 -0.448 -44.729 1.00 60.94 361 ASP A N 1
ATOM 2855 C CA . ASP A 1 361 ? 29.255 0.371 -45.604 1.00 60.94 361 ASP A CA 1
ATOM 2856 C C . ASP A 1 361 ? 30.747 0.017 -45.471 1.00 60.94 361 ASP A C 1
ATOM 2858 O O . ASP A 1 361 ? 31.450 -0.112 -46.477 1.00 60.94 361 ASP A O 1
ATOM 2862 N N . ALA A 1 362 ? 31.228 -0.228 -44.244 1.00 59.25 362 ALA A N 1
ATOM 2863 C CA . ALA A 1 362 ? 32.618 -0.615 -43.980 1.00 59.25 362 ALA A CA 1
ATOM 2864 C C . ALA A 1 362 ? 33.021 -1.929 -44.669 1.00 59.25 362 ALA A C 1
ATOM 2866 O O . ALA A 1 362 ? 34.169 -2.089 -45.093 1.00 59.25 362 ALA A O 1
ATOM 2867 N N . ARG A 1 363 ? 32.071 -2.855 -44.841 1.00 59.44 363 ARG A N 1
ATOM 2868 C CA . ARG A 1 363 ? 32.273 -4.107 -45.582 1.00 59.44 363 ARG A CA 1
ATOM 2869 C C . ARG A 1 363 ? 32.693 -3.852 -47.034 1.00 59.44 363 ARG A C 1
ATOM 2871 O O . ARG A 1 363 ? 33.608 -4.518 -47.517 1.00 59.44 363 ARG A O 1
ATOM 2878 N N . GLY A 1 364 ? 32.098 -2.859 -47.699 1.00 57.56 364 GLY A N 1
ATOM 2879 C CA . GLY A 1 364 ? 32.419 -2.494 -49.086 1.00 57.56 364 GLY A CA 1
ATOM 2880 C C . GLY A 1 364 ? 33.805 -1.860 -49.271 1.00 57.56 364 GLY A C 1
ATOM 2881 O O . GLY A 1 364 ? 34.324 -1.821 -50.382 1.00 57.56 364 GLY A O 1
ATOM 2882 N N . TRP A 1 365 ? 34.448 -1.385 -48.200 1.00 54.84 365 TRP A N 1
ATOM 2883 C CA . TRP A 1 365 ? 35.756 -0.710 -48.274 1.00 54.84 365 TRP A CA 1
ATOM 2884 C C . TRP A 1 365 ? 36.952 -1.654 -48.254 1.00 54.84 365 TRP A C 1
ATOM 2886 O O . TRP A 1 365 ? 38.062 -1.249 -48.599 1.00 54.84 365 TRP A O 1
ATOM 2896 N N . THR A 1 366 ? 36.739 -2.920 -47.904 1.00 55.53 366 THR A N 1
ATOM 2897 C CA . THR A 1 366 ? 37.769 -3.958 -48.047 1.00 55.53 366 THR A CA 1
ATOM 2898 C C . THR A 1 366 ? 38.167 -4.203 -49.515 1.00 55.53 366 THR A C 1
ATOM 2900 O O . THR A 1 366 ? 39.170 -4.862 -49.772 1.00 55.53 366 THR A O 1
ATOM 2903 N N . GLU A 1 367 ? 37.445 -3.600 -50.471 1.00 54.06 367 GLU A N 1
ATOM 2904 C CA . GLU A 1 367 ? 37.592 -3.794 -51.917 1.00 54.06 367 GLU A CA 1
ATOM 2905 C C . GLU A 1 367 ? 38.308 -2.631 -52.669 1.00 54.06 367 GLU A C 1
ATOM 2907 O O . GLU A 1 367 ? 38.572 -2.773 -53.862 1.00 54.06 367 GLU A O 1
ATOM 2912 N N . GLY A 1 368 ? 38.689 -1.498 -52.035 1.00 52.25 368 GLY A N 1
ATOM 2913 C CA . GLY A 1 368 ? 39.292 -0.335 -52.742 1.00 52.25 368 GLY A CA 1
ATOM 2914 C C . GLY A 1 368 ? 40.243 0.575 -51.928 1.00 52.25 368 GLY A C 1
ATOM 2915 O O . GLY A 1 368 ? 40.042 0.804 -50.740 1.00 52.25 368 GLY A O 1
ATOM 2916 N N . GLU A 1 369 ? 41.318 1.091 -52.554 1.00 55.06 369 GLU A N 1
ATOM 2917 C CA . GLU A 1 369 ? 42.516 1.646 -51.877 1.00 55.06 369 GLU A CA 1
ATOM 2918 C C . GLU A 1 369 ? 42.573 3.166 -51.593 1.00 55.06 369 GLU A C 1
ATOM 2920 O O . GLU A 1 369 ? 42.326 3.998 -52.462 1.00 55.06 369 GLU A O 1
ATOM 2925 N N . THR A 1 370 ? 43.156 3.527 -50.435 1.00 54.81 370 THR A N 1
ATOM 2926 C CA . THR A 1 370 ? 44.435 4.288 -50.333 1.00 54.81 370 THR A CA 1
ATOM 2927 C C . THR A 1 370 ? 45.036 4.193 -48.913 1.00 54.81 370 THR A C 1
ATOM 2929 O O . THR A 1 370 ? 44.319 4.090 -47.920 1.00 54.81 370 THR A O 1
ATOM 2932 N N . ALA A 1 371 ? 46.371 4.224 -48.777 1.00 56.22 371 ALA A N 1
ATOM 2933 C CA . ALA A 1 371 ? 47.089 3.974 -47.511 1.00 56.22 371 ALA A CA 1
ATOM 2934 C C . ALA A 1 371 ? 46.834 5.006 -46.384 1.00 56.22 371 ALA A C 1
ATOM 2936 O O . ALA A 1 371 ? 46.882 4.657 -45.203 1.00 56.22 371 ALA A O 1
ATOM 2937 N N . SER A 1 372 ? 46.520 6.262 -46.721 1.00 56.03 372 SER A N 1
ATOM 2938 C CA . SER A 1 372 ? 46.182 7.322 -45.752 1.00 56.03 372 SER A CA 1
ATOM 2939 C C . SER A 1 372 ? 44.869 7.055 -45.004 1.00 56.03 372 SER A C 1
ATOM 2941 O O . SER A 1 372 ? 44.749 7.402 -43.828 1.00 56.03 372 SER A O 1
ATOM 2943 N N . PHE A 1 373 ? 43.910 6.389 -45.650 1.00 56.34 373 PHE A N 1
ATOM 2944 C CA . PHE A 1 373 ? 42.633 5.998 -45.049 1.00 56.34 373 PHE A CA 1
ATOM 2945 C C . PHE A 1 373 ? 42.811 4.900 -44.007 1.00 56.34 373 PHE A C 1
ATOM 2947 O O . PHE A 1 373 ? 42.226 4.959 -42.926 1.00 56.34 373 PHE A O 1
ATOM 2954 N N . ARG A 1 374 ? 43.697 3.941 -44.293 1.00 57.44 374 ARG A N 1
ATOM 2955 C CA . ARG A 1 374 ? 43.969 2.800 -43.414 1.00 57.44 374 ARG A CA 1
ATOM 2956 C C . ARG A 1 374 ? 44.579 3.245 -42.071 1.00 57.44 374 ARG A C 1
ATOM 2958 O O . ARG A 1 374 ? 44.216 2.715 -41.026 1.00 57.44 374 ARG A O 1
ATOM 2965 N N . SER A 1 375 ? 45.413 4.294 -42.068 1.00 59.50 375 SER A N 1
ATOM 2966 C CA . SER A 1 375 ? 45.964 4.878 -40.830 1.00 59.50 375 SER A CA 1
ATOM 2967 C C . SER A 1 375 ? 44.930 5.636 -39.985 1.00 59.50 375 SER A C 1
ATOM 2969 O O . SER A 1 375 ? 45.022 5.598 -38.760 1.00 59.50 375 SER A O 1
ATOM 2971 N N . ARG A 1 376 ? 43.956 6.330 -40.597 1.00 59.34 376 ARG A N 1
ATOM 2972 C CA . ARG A 1 376 ? 42.888 7.036 -39.854 1.00 59.34 376 ARG A CA 1
ATOM 2973 C C . ARG A 1 376 ? 41.847 6.067 -39.293 1.00 59.34 376 ARG A C 1
ATOM 2975 O O . ARG A 1 376 ? 41.387 6.264 -38.169 1.00 59.34 376 ARG A O 1
ATOM 2982 N N . ALA A 1 377 ? 41.515 5.018 -40.049 1.00 59.47 377 ALA A N 1
ATOM 2983 C CA . ALA A 1 377 ? 40.648 3.932 -39.596 1.00 59.47 377 ALA A CA 1
ATOM 2984 C C . ALA A 1 377 ? 41.228 3.243 -38.351 1.00 59.47 377 ALA A C 1
ATOM 2986 O O . ALA A 1 377 ? 40.508 3.049 -37.376 1.00 59.47 377 ALA A O 1
ATOM 2987 N N . LYS A 1 378 ? 42.547 2.997 -38.335 1.00 65.25 378 LYS A N 1
ATOM 2988 C CA . LYS A 1 378 ? 43.264 2.446 -37.178 1.00 65.25 378 LYS A CA 1
ATOM 2989 C C . LYS A 1 378 ? 43.070 3.272 -35.900 1.00 65.25 378 LYS A C 1
ATOM 2991 O O . LYS A 1 378 ? 42.532 2.766 -34.923 1.00 65.25 378 LYS A O 1
ATOM 2996 N N . THR A 1 379 ? 43.408 4.563 -35.910 1.00 63.66 379 THR A N 1
ATOM 2997 C CA . THR A 1 379 ? 43.278 5.415 -34.708 1.00 63.66 379 THR A CA 1
ATOM 2998 C C . THR A 1 379 ? 41.836 5.514 -34.191 1.00 63.66 379 THR A C 1
ATOM 3000 O O . THR A 1 379 ? 41.608 5.623 -32.985 1.00 63.66 379 THR A O 1
ATOM 3003 N N . ARG A 1 380 ? 40.838 5.484 -35.082 1.00 60.97 380 ARG A N 1
ATOM 3004 C CA . ARG A 1 380 ? 39.423 5.541 -34.683 1.00 60.97 380 ARG A CA 1
ATOM 3005 C C . ARG A 1 380 ? 38.901 4.194 -34.170 1.00 60.97 380 ARG A C 1
ATOM 3007 O O . ARG A 1 380 ? 38.127 4.201 -33.220 1.00 60.97 380 ARG A O 1
ATOM 3014 N N . LEU A 1 381 ? 39.365 3.062 -34.705 1.00 66.25 381 LEU A N 1
ATOM 3015 C CA . LEU A 1 381 ? 39.071 1.727 -34.164 1.00 66.25 381 LEU A CA 1
ATOM 3016 C C . LEU A 1 381 ? 39.724 1.496 -32.794 1.00 66.25 381 LEU A C 1
ATOM 3018 O O . LEU A 1 381 ? 39.086 0.932 -31.910 1.00 66.25 381 LEU A O 1
ATOM 3022 N N . GLU A 1 382 ? 40.942 2.000 -32.571 1.00 68.44 382 GLU A N 1
ATOM 3023 C CA . GLU A 1 382 ? 41.599 1.980 -31.251 1.00 68.44 382 GLU A CA 1
ATOM 3024 C C . GLU A 1 382 ? 40.778 2.764 -30.210 1.00 68.44 382 GLU A C 1
ATOM 3026 O O . GLU A 1 382 ? 40.532 2.292 -29.092 1.00 68.44 382 GLU A O 1
ATOM 3031 N N . ARG A 1 383 ? 40.280 3.948 -30.595 1.00 66.81 383 ARG A N 1
ATOM 3032 C CA . ARG A 1 383 ? 39.387 4.752 -29.749 1.00 66.81 383 ARG A CA 1
ATOM 3033 C C . ARG A 1 383 ? 38.056 4.046 -29.496 1.00 66.81 383 ARG A C 1
ATOM 3035 O O . ARG A 1 383 ? 37.624 3.976 -28.348 1.00 66.81 383 ARG A O 1
ATOM 3042 N N . ALA A 1 384 ? 37.436 3.498 -30.539 1.00 64.69 384 ALA A N 1
ATOM 3043 C CA . ALA A 1 384 ? 36.181 2.763 -30.436 1.00 64.69 384 ALA A CA 1
ATOM 3044 C C . ALA A 1 384 ? 36.324 1.544 -29.518 1.00 64.69 384 ALA A C 1
ATOM 3046 O O . ALA A 1 384 ? 35.493 1.354 -28.636 1.00 64.69 384 ALA A O 1
ATOM 3047 N N . SER A 1 385 ? 37.404 0.767 -29.651 1.00 72.06 385 SER A N 1
ATOM 3048 C CA . SER A 1 385 ? 37.678 -0.385 -28.787 1.00 72.06 385 SER A CA 1
ATOM 3049 C C . SER A 1 385 ? 37.786 0.017 -27.315 1.00 72.06 385 SER A C 1
ATOM 3051 O O . SER A 1 385 ? 37.114 -0.568 -26.462 1.00 72.06 385 SER A O 1
ATOM 3053 N N . THR A 1 386 ? 38.547 1.077 -27.022 1.00 75.94 386 THR A N 1
ATOM 3054 C CA . THR A 1 386 ? 38.660 1.636 -25.663 1.00 75.94 386 THR A CA 1
ATOM 3055 C C . THR A 1 386 ? 37.290 2.063 -25.136 1.00 75.94 386 THR A C 1
ATOM 3057 O O . THR A 1 386 ? 36.909 1.775 -23.998 1.00 75.94 386 THR A O 1
ATOM 3060 N N . ASN A 1 387 ? 36.507 2.719 -25.989 1.00 72.81 387 ASN A N 1
ATOM 3061 C CA . ASN A 1 387 ? 35.200 3.219 -25.624 1.00 72.81 387 ASN A CA 1
ATOM 3062 C C . ASN A 1 387 ? 34.174 2.100 -25.366 1.00 72.81 387 ASN A C 1
ATOM 3064 O O . ASN A 1 387 ? 33.413 2.172 -24.395 1.00 72.81 387 ASN A O 1
ATOM 3068 N N . TRP A 1 388 ? 34.182 1.039 -26.165 1.00 78.44 388 TRP A N 1
ATOM 3069 C CA . TRP A 1 388 ? 33.346 -0.135 -25.938 1.00 78.44 388 TRP A CA 1
ATOM 3070 C C . TRP A 1 388 ? 33.769 -0.909 -24.688 1.00 78.44 388 TRP A C 1
ATOM 3072 O O . TRP A 1 388 ? 32.901 -1.331 -23.927 1.00 78.44 388 TRP A O 1
ATOM 3082 N N . SER A 1 389 ? 35.068 -1.005 -24.383 1.00 81.94 389 SER A N 1
ATOM 3083 C CA . SER A 1 389 ? 35.524 -1.611 -23.123 1.00 81.94 389 SER A CA 1
ATOM 3084 C C . SER A 1 389 ? 34.974 -0.874 -21.896 1.00 81.94 389 SER A C 1
ATOM 3086 O O . SER A 1 389 ? 34.464 -1.509 -20.975 1.00 81.94 389 SER A O 1
ATOM 3088 N N . ASN A 1 390 ? 34.987 0.460 -21.906 1.00 80.94 390 ASN A N 1
ATOM 3089 C CA . ASN A 1 390 ? 34.418 1.256 -20.814 1.00 80.94 390 ASN A CA 1
ATOM 3090 C C . ASN A 1 390 ? 32.890 1.088 -20.704 1.00 80.94 390 ASN A C 1
ATOM 3092 O O . ASN A 1 390 ? 32.350 1.027 -19.603 1.00 80.94 390 ASN A O 1
ATOM 3096 N N . ILE A 1 391 ? 32.170 0.999 -21.832 1.00 78.81 391 ILE A N 1
ATOM 3097 C CA . ILE A 1 391 ? 30.716 0.741 -21.821 1.00 78.81 391 ILE A CA 1
ATOM 3098 C C . ILE A 1 391 ? 30.416 -0.639 -21.250 1.00 78.81 391 ILE A C 1
ATOM 3100 O O . ILE A 1 391 ? 29.473 -0.775 -20.478 1.00 78.81 391 ILE A O 1
ATOM 3104 N N . LYS A 1 392 ? 31.218 -1.646 -21.606 1.00 85.88 392 LYS A N 1
ATOM 3105 C CA . LYS A 1 392 ? 31.102 -3.004 -21.074 1.00 85.88 392 LYS A CA 1
ATOM 3106 C C . LYS A 1 392 ? 31.156 -2.994 -19.544 1.00 85.88 392 LYS A C 1
ATOM 3108 O O . LYS A 1 392 ? 30.268 -3.568 -18.920 1.00 85.88 392 LYS A O 1
ATOM 3113 N N . ASP A 1 393 ? 32.144 -2.321 -18.953 1.00 82.94 393 ASP A N 1
ATOM 3114 C CA . ASP A 1 393 ? 32.284 -2.256 -17.491 1.00 82.94 393 ASP A CA 1
ATOM 3115 C C . ASP A 1 393 ? 31.076 -1.554 -16.839 1.00 82.94 393 ASP A C 1
ATOM 3117 O O . ASP A 1 393 ? 30.472 -2.091 -15.912 1.00 82.94 393 ASP A O 1
ATOM 3121 N N . LEU A 1 394 ? 30.643 -0.411 -17.387 1.00 82.88 394 LEU A N 1
ATOM 3122 C CA . LEU A 1 394 ? 29.481 0.336 -16.881 1.00 82.88 394 LEU A CA 1
ATOM 3123 C C . LEU A 1 394 ? 28.156 -0.437 -17.019 1.00 82.88 394 LEU A C 1
ATOM 3125 O O . LEU A 1 394 ? 27.285 -0.351 -16.150 1.00 82.88 394 LEU A O 1
ATOM 3129 N N . ALA A 1 395 ? 27.978 -1.177 -18.113 1.00 82.06 395 ALA A N 1
ATOM 3130 C CA . ALA A 1 395 ? 26.769 -1.947 -18.383 1.00 82.06 395 ALA A CA 1
ATOM 3131 C C . ALA A 1 395 ? 26.658 -3.176 -17.465 1.00 82.06 395 ALA A C 1
ATOM 3133 O O . ALA A 1 395 ? 25.568 -3.467 -16.969 1.00 82.06 395 ALA A O 1
ATOM 3134 N N . PHE A 1 396 ? 27.778 -3.852 -17.176 1.00 84.06 396 PHE A N 1
ATOM 3135 C CA . PHE A 1 396 ? 27.810 -4.930 -16.184 1.00 84.06 396 PHE A CA 1
ATOM 3136 C C . PHE A 1 396 ? 27.616 -4.409 -14.756 1.00 84.06 396 PHE A C 1
ATOM 3138 O O . PHE A 1 396 ? 26.835 -4.993 -14.010 1.00 84.06 396 PHE A O 1
ATOM 3145 N N . GLU A 1 397 ? 28.200 -3.260 -14.398 1.00 83.19 397 GLU A N 1
ATOM 3146 C CA . GLU A 1 397 ? 27.926 -2.615 -13.105 1.00 83.19 397 GLU A CA 1
ATOM 3147 C C . GLU A 1 397 ? 26.427 -2.304 -12.940 1.00 83.19 397 GLU A C 1
ATOM 3149 O O . GLU A 1 397 ? 25.845 -2.521 -11.875 1.00 83.19 397 GLU A O 1
ATOM 3154 N N . PHE A 1 398 ? 25.765 -1.816 -13.995 1.00 81.62 398 PHE A N 1
ATOM 3155 C CA . PHE A 1 398 ? 24.316 -1.608 -13.987 1.00 81.62 398 PHE A CA 1
ATOM 3156 C C . PHE A 1 398 ? 23.538 -2.923 -13.855 1.00 81.62 398 PHE A C 1
ATOM 3158 O O . PHE A 1 398 ? 22.559 -2.966 -13.114 1.00 81.62 398 PHE A O 1
ATOM 3165 N N . GLN A 1 399 ? 23.965 -3.994 -14.527 1.00 83.44 399 GLN A N 1
ATOM 3166 C CA . GLN A 1 399 ? 23.324 -5.303 -14.399 1.00 83.44 399 GLN A CA 1
ATOM 3167 C C . GLN A 1 399 ? 23.362 -5.818 -12.949 1.00 83.44 399 GLN A C 1
ATOM 3169 O O . GLN A 1 399 ? 22.380 -6.390 -12.478 1.00 83.44 399 GLN A O 1
ATOM 3174 N N . GLU A 1 400 ? 24.465 -5.585 -12.235 1.00 80.00 400 GLU A N 1
ATOM 3175 C CA . GLU A 1 400 ? 24.635 -5.994 -10.836 1.00 80.00 400 GLU A CA 1
ATOM 3176 C C . GLU A 1 400 ? 23.900 -5.078 -9.845 1.00 80.00 400 GLU A C 1
ATOM 3178 O O . GLU A 1 400 ? 23.362 -5.553 -8.846 1.00 80.00 400 GLU A O 1
ATOM 3183 N N . THR A 1 401 ? 23.861 -3.766 -10.106 1.00 76.19 401 THR A N 1
ATOM 3184 C CA . THR A 1 401 ? 23.432 -2.751 -9.117 1.00 76.19 401 THR A CA 1
ATOM 3185 C C . THR A 1 401 ? 22.142 -2.004 -9.470 1.00 76.19 401 THR A C 1
ATOM 3187 O O . THR A 1 401 ? 21.699 -1.144 -8.712 1.00 76.19 401 THR A O 1
ATOM 3190 N N . GLY A 1 402 ? 21.525 -2.296 -10.617 1.00 69.88 402 GLY A N 1
ATOM 3191 C CA . GLY A 1 402 ? 20.419 -1.511 -11.178 1.00 69.88 402 GLY A CA 1
ATOM 3192 C C . GLY A 1 402 ? 19.063 -1.686 -10.486 1.00 69.88 402 GLY A C 1
ATOM 3193 O O . GLY A 1 402 ? 18.192 -0.829 -10.649 1.00 69.88 402 GLY A O 1
ATOM 3194 N N . MET A 1 403 ? 18.868 -2.757 -9.710 1.00 76.44 403 MET A N 1
ATOM 3195 C CA . MET A 1 403 ? 17.630 -3.010 -8.962 1.00 76.44 403 MET A CA 1
ATOM 3196 C C . MET A 1 403 ? 17.720 -2.456 -7.539 1.00 76.44 403 MET A C 1
ATOM 3198 O O . MET A 1 403 ? 18.627 -2.796 -6.783 1.00 76.44 403 MET A O 1
ATOM 3202 N N . ILE A 1 404 ? 16.737 -1.653 -7.133 1.00 66.38 404 ILE A N 1
ATOM 3203 C CA . ILE A 1 404 ? 16.595 -1.219 -5.736 1.00 66.38 404 ILE A CA 1
ATOM 3204 C C . ILE A 1 404 ? 16.263 -2.463 -4.895 1.00 66.38 404 ILE A C 1
ATOM 3206 O O . ILE A 1 404 ? 15.430 -3.265 -5.308 1.00 66.38 404 ILE A O 1
ATOM 3210 N N . THR A 1 405 ? 16.839 -2.650 -3.707 1.00 54.62 405 THR A N 1
ATOM 3211 C CA . THR A 1 405 ? 16.467 -3.743 -2.780 1.00 54.62 405 THR A CA 1
ATOM 3212 C C . THR A 1 405 ? 15.375 -3.301 -1.787 1.00 54.62 405 THR A C 1
ATOM 3214 O O . THR A 1 405 ? 15.126 -2.101 -1.642 1.00 54.62 405 THR A O 1
ATOM 3217 N N . PRO A 1 406 ? 14.646 -4.228 -1.134 1.00 42.78 406 PRO A N 1
ATOM 3218 C CA . PRO A 1 406 ? 13.584 -3.893 -0.172 1.00 42.78 406 PRO A CA 1
ATOM 3219 C C . PRO A 1 406 ? 14.060 -3.101 1.062 1.00 42.78 406 PRO A C 1
ATOM 3221 O O . PRO A 1 406 ? 13.277 -2.369 1.655 1.00 42.78 406 PRO A O 1
ATOM 3224 N N . GLU A 1 407 ? 15.343 -3.195 1.419 1.00 35.88 407 GLU A N 1
ATOM 3225 C CA . GLU A 1 407 ? 15.938 -2.628 2.645 1.00 35.88 407 GLU A CA 1
ATOM 3226 C C . GLU A 1 407 ? 16.036 -1.088 2.660 1.00 35.88 407 GLU A C 1
ATOM 3228 O O . GLU A 1 407 ? 16.324 -0.495 3.696 1.00 35.88 407 GLU A O 1
ATOM 3233 N N . THR A 1 408 ? 15.773 -0.423 1.531 1.00 37.41 408 THR A N 1
ATOM 3234 C CA . THR A 1 408 ? 15.902 1.041 1.370 1.00 37.41 408 THR A CA 1
ATOM 3235 C C . THR A 1 408 ? 14.566 1.788 1.302 1.00 37.41 408 THR A C 1
ATOM 3237 O O . THR A 1 408 ? 14.552 3.015 1.192 1.00 37.41 408 THR A O 1
ATOM 3240 N N . ALA A 1 409 ? 13.430 1.086 1.378 1.00 34.09 409 ALA A N 1
ATOM 3241 C CA . ALA A 1 409 ? 12.114 1.718 1.360 1.00 34.09 409 ALA A CA 1
ATOM 3242 C C . ALA A 1 409 ? 11.694 2.164 2.777 1.00 34.09 409 ALA A C 1
ATOM 3244 O O . ALA A 1 409 ? 11.770 1.365 3.714 1.00 34.09 409 ALA A O 1
ATOM 3245 N N . PRO A 1 410 ? 11.225 3.411 2.973 1.00 31.75 410 PRO A N 1
ATOM 3246 C CA . PRO A 1 410 ? 10.691 3.829 4.262 1.00 31.75 410 PRO A CA 1
ATOM 3247 C C . PRO A 1 410 ? 9.435 3.011 4.590 1.00 31.75 410 PRO A C 1
ATOM 3249 O O . PRO A 1 410 ? 8.473 3.007 3.822 1.00 31.75 410 PRO A O 1
ATOM 3252 N N . LEU A 1 411 ? 9.440 2.324 5.740 1.00 29.22 411 LEU A N 1
ATOM 3253 C CA . LEU A 1 411 ? 8.248 1.667 6.276 1.00 29.22 411 LEU A CA 1
ATOM 3254 C C . LEU A 1 411 ? 7.132 2.707 6.436 1.00 29.22 411 LEU A C 1
ATOM 3256 O O . LEU A 1 411 ? 7.228 3.600 7.282 1.00 29.22 411 LEU A O 1
ATOM 3260 N N . VAL A 1 412 ? 6.050 2.553 5.673 1.00 31.61 412 VAL A N 1
ATOM 3261 C CA . VAL A 1 412 ? 4.779 3.222 5.959 1.00 31.61 412 VAL A CA 1
ATOM 3262 C C . VAL A 1 412 ? 4.228 2.572 7.223 1.00 31.61 412 VAL A C 1
ATOM 3264 O O . VAL A 1 412 ? 3.613 1.510 7.178 1.00 31.61 412 VAL A O 1
ATOM 3267 N N . ARG A 1 413 ? 4.527 3.165 8.381 1.00 31.08 413 ARG A N 1
ATOM 3268 C CA . ARG A 1 413 ? 3.942 2.724 9.648 1.00 31.08 413 ARG A CA 1
ATOM 3269 C C . ARG A 1 413 ? 2.490 3.209 9.688 1.00 31.08 413 ARG A C 1
ATOM 3271 O O . ARG A 1 413 ? 2.286 4.418 9.557 1.00 31.08 413 ARG A O 1
ATOM 3278 N N . PRO A 1 414 ? 1.494 2.324 9.861 1.00 36.97 414 PRO A N 1
ATOM 3279 C CA . PRO A 1 414 ? 0.133 2.766 10.140 1.00 36.97 414 PRO A CA 1
ATOM 3280 C C . PRO A 1 414 ? 0.113 3.633 11.409 1.00 36.97 414 PRO A C 1
ATOM 3282 O O . PRO A 1 414 ? 0.988 3.507 12.272 1.00 36.97 414 PRO A O 1
ATOM 3285 N N . SER A 1 415 ? -0.863 4.542 11.497 1.00 44.19 415 SER A N 1
ATOM 3286 C CA . SER A 1 415 ? -1.051 5.418 12.656 1.00 44.19 415 SER A CA 1
ATOM 3287 C C . SER A 1 415 ? -1.099 4.575 13.933 1.00 44.19 415 SER A C 1
ATOM 3289 O O . SER A 1 415 ? -2.003 3.762 14.106 1.00 44.19 415 SER A O 1
ATOM 3291 N N . ARG A 1 416 ? -0.119 4.763 14.823 1.00 60.06 416 ARG A N 1
ATOM 3292 C CA . ARG A 1 416 ? -0.047 4.066 16.114 1.00 60.06 416 ARG A CA 1
ATOM 3293 C C . ARG A 1 416 ? -1.252 4.423 16.972 1.00 60.06 416 ARG A C 1
ATOM 3295 O O . ARG A 1 416 ? -1.613 5.597 17.082 1.00 60.06 416 ARG A O 1
ATOM 3302 N N . ARG A 1 417 ? -1.883 3.416 17.568 1.00 65.69 417 ARG A N 1
ATOM 3303 C CA . ARG A 1 417 ? -3.030 3.599 18.451 1.00 65.69 417 ARG A CA 1
ATOM 3304 C C . ARG A 1 417 ? -3.106 2.467 19.464 1.00 65.69 417 ARG A C 1
ATOM 3306 O O . ARG A 1 417 ? -2.841 1.322 19.122 1.00 65.69 417 ARG A O 1
ATOM 3313 N N . LEU A 1 418 ? -3.559 2.821 20.666 1.00 77.62 418 LEU A N 1
ATOM 3314 C CA . LEU A 1 418 ? -3.930 1.875 21.706 1.00 77.62 418 LEU A CA 1
ATOM 3315 C C . LEU A 1 418 ? -5.327 1.285 21.453 1.00 77.62 418 LEU A C 1
ATOM 3317 O O . LEU A 1 418 ? -6.326 2.014 21.401 1.00 77.62 418 LEU A O 1
ATOM 3321 N N . GLU A 1 419 ? -5.392 -0.035 21.306 1.00 83.06 419 GLU A N 1
ATOM 3322 C CA . GLU A 1 419 ? -6.628 -0.820 21.202 1.00 83.06 419 GLU A CA 1
ATOM 3323 C C . GLU A 1 419 ? -6.745 -1.756 22.405 1.00 83.06 419 GLU A C 1
ATOM 3325 O O . GLU A 1 419 ? -5.840 -2.547 22.644 1.00 83.06 419 GLU A O 1
ATOM 3330 N N . ILE A 1 420 ? -7.843 -1.686 23.165 1.00 85.50 420 ILE A N 1
ATOM 3331 C CA . ILE A 1 420 ? -8.108 -2.631 24.261 1.00 85.50 420 ILE A CA 1
ATOM 3332 C C . ILE A 1 420 ? -8.547 -3.961 23.647 1.00 85.50 420 ILE A C 1
ATOM 3334 O O . ILE A 1 420 ? -9.571 -4.020 22.975 1.00 85.50 420 ILE A O 1
ATOM 3338 N N . LEU A 1 421 ? -7.785 -5.022 23.899 1.00 86.94 421 LEU A N 1
ATOM 3339 C CA . LEU A 1 421 ? -8.047 -6.354 23.351 1.00 86.94 421 LEU A CA 1
ATOM 3340 C C . LEU A 1 421 ? -8.945 -7.187 24.275 1.00 86.94 421 LEU A C 1
ATOM 3342 O O . LEU A 1 421 ? -9.753 -7.977 23.798 1.00 86.94 421 LEU A O 1
ATOM 3346 N N . ALA A 1 422 ? -8.768 -7.039 25.591 1.00 86.94 422 ALA A N 1
ATOM 3347 C CA . ALA A 1 422 ? -9.586 -7.682 26.617 1.00 86.94 422 ALA A CA 1
ATOM 3348 C C . ALA A 1 422 ? -9.419 -6.957 27.959 1.00 86.94 422 ALA A C 1
ATOM 3350 O O . ALA A 1 422 ? -8.319 -6.495 28.276 1.00 86.94 422 ALA A O 1
ATOM 3351 N N . ALA A 1 423 ? -10.479 -6.898 28.765 1.00 86.00 423 ALA A N 1
ATOM 3352 C CA . ALA A 1 423 ? -10.461 -6.309 30.099 1.00 86.00 423 ALA A CA 1
ATOM 3353 C C . ALA A 1 423 ? -11.231 -7.151 31.116 1.00 86.00 423 ALA A C 1
ATOM 3355 O O . ALA A 1 423 ? -12.262 -7.747 30.809 1.00 86.00 423 ALA A O 1
ATOM 3356 N N . THR A 1 424 ? -10.750 -7.137 32.355 1.00 83.00 424 THR A N 1
ATOM 3357 C CA . THR A 1 424 ? -11.328 -7.893 33.462 1.00 83.00 424 THR A CA 1
ATOM 3358 C C . THR A 1 424 ? -11.424 -7.030 34.713 1.00 83.00 424 THR A C 1
ATOM 3360 O O . THR A 1 424 ? -10.451 -6.375 35.104 1.00 83.00 424 THR A O 1
ATOM 3363 N N . PHE A 1 425 ? -12.567 -7.104 35.396 1.00 79.75 425 PHE A N 1
ATOM 3364 C CA . PHE A 1 425 ? -12.760 -6.539 36.731 1.00 79.75 425 PHE A CA 1
ATOM 3365 C C . PHE A 1 425 ? -13.314 -7.600 37.683 1.00 79.75 425 PHE A C 1
ATOM 3367 O O . PHE A 1 425 ? -14.401 -8.127 37.468 1.00 79.75 425 PHE A O 1
ATOM 3374 N N . ASN A 1 426 ? -12.562 -7.916 38.746 1.00 68.06 426 ASN A N 1
ATOM 3375 C CA . ASN A 1 426 ? -12.991 -8.803 39.838 1.00 68.06 426 ASN A CA 1
ATOM 3376 C C . ASN A 1 426 ? -13.703 -10.095 39.363 1.00 68.06 426 ASN A C 1
ATOM 3378 O O . ASN A 1 426 ? -14.739 -10.474 39.905 1.00 68.06 426 ASN A O 1
ATOM 3382 N N . THR A 1 427 ? -13.117 -10.763 38.362 1.00 72.69 427 THR A N 1
ATOM 3383 C CA . THR A 1 427 ? -13.548 -12.004 37.675 1.00 72.69 427 THR A CA 1
ATOM 3384 C C . THR A 1 427 ? -14.498 -11.902 36.492 1.00 72.69 427 THR A C 1
ATOM 3386 O O . THR A 1 427 ? -14.736 -12.926 35.859 1.00 72.69 427 THR A O 1
ATOM 3389 N N . GLU A 1 428 ? -14.975 -10.727 36.111 1.00 74.88 428 GLU A N 1
ATOM 3390 C CA . GLU A 1 428 ? -15.889 -10.655 34.972 1.00 74.88 428 GLU A CA 1
ATOM 3391 C C . GLU A 1 428 ? -15.296 -9.893 33.789 1.00 74.88 428 GLU A C 1
ATOM 3393 O O . GLU A 1 428 ? -14.460 -8.997 33.957 1.00 74.88 428 GLU A O 1
ATOM 3398 N N . ASP A 1 429 ? -15.735 -10.297 32.596 1.00 80.19 429 ASP A N 1
ATOM 3399 C CA . ASP A 1 429 ? -15.361 -9.669 31.337 1.00 80.19 429 ASP A CA 1
ATOM 3400 C C . ASP A 1 429 ? -16.064 -8.322 31.212 1.00 80.19 429 ASP A C 1
ATOM 3402 O O . ASP A 1 429 ? -17.287 -8.207 31.291 1.00 80.19 429 ASP A O 1
ATOM 3406 N N . VAL A 1 430 ? -15.248 -7.294 31.050 1.00 78.31 430 VAL A N 1
ATOM 3407 C CA . VAL A 1 430 ? -15.667 -5.902 31.133 1.00 78.31 430 VAL A CA 1
ATOM 3408 C C . VAL A 1 430 ? -15.067 -5.105 29.962 1.00 78.31 430 VAL A C 1
ATOM 3410 O O . VAL A 1 430 ? -15.001 -3.876 29.985 1.00 78.31 430 VAL A O 1
ATOM 3413 N N . THR A 1 431 ? -14.643 -5.832 28.916 1.00 81.81 431 THR A N 1
ATOM 3414 C CA . THR A 1 431 ? -13.950 -5.337 27.718 1.00 81.81 431 THR A CA 1
ATOM 3415 C C . THR A 1 431 ? -14.710 -4.212 27.030 1.00 81.81 431 THR A C 1
ATOM 3417 O O . THR A 1 431 ? -14.153 -3.129 26.866 1.00 81.81 431 THR A O 1
ATOM 3420 N N . ASP A 1 432 ? -15.986 -4.424 26.707 1.00 79.00 432 ASP A N 1
ATOM 3421 C CA . ASP A 1 432 ? -16.807 -3.430 26.003 1.00 79.00 432 ASP A CA 1
ATOM 3422 C C . ASP A 1 432 ? -16.978 -2.155 26.838 1.00 79.00 432 ASP A C 1
ATOM 3424 O O . ASP A 1 432 ? -16.859 -1.035 26.339 1.00 79.00 432 ASP A O 1
ATOM 3428 N N . HIS A 1 433 ? -17.178 -2.321 28.148 1.00 76.38 433 HIS A N 1
ATOM 3429 C CA . HIS A 1 433 ? -17.373 -1.207 29.070 1.00 76.38 433 HIS A CA 1
ATOM 3430 C C . HIS A 1 433 ? -16.107 -0.351 29.179 1.00 76.38 433 HIS A C 1
ATOM 3432 O O . HIS A 1 433 ? -16.168 0.872 29.074 1.00 76.38 433 HIS A O 1
ATOM 3438 N N . VAL A 1 434 ? -14.945 -0.989 29.341 1.00 76.94 434 VAL A N 1
ATOM 3439 C CA . VAL A 1 434 ? -13.625 -0.330 29.383 1.00 76.94 434 VAL A CA 1
ATOM 3440 C C . VAL A 1 434 ? -13.314 0.323 28.040 1.00 76.94 434 VAL A C 1
ATOM 3442 O O . VAL A 1 434 ? -12.834 1.458 28.010 1.00 76.94 434 VAL A O 1
ATOM 3445 N N . GLY A 1 435 ? -13.638 -0.360 26.940 1.00 78.25 435 GLY A N 1
ATOM 3446 C CA . GLY A 1 435 ? -13.488 0.136 25.579 1.00 78.25 435 GLY A CA 1
ATOM 3447 C C . GLY A 1 435 ? -14.200 1.467 25.366 1.00 78.25 435 GLY A C 1
ATOM 3448 O O . GLY A 1 435 ? -13.585 2.399 24.862 1.00 78.25 435 GLY A O 1
ATOM 3449 N N . ILE A 1 436 ? -15.456 1.592 25.804 1.00 77.38 436 ILE A N 1
ATOM 3450 C CA . ILE A 1 436 ? -16.233 2.836 25.679 1.00 77.38 436 ILE A CA 1
ATOM 3451 C C . ILE A 1 436 ? -15.783 3.883 26.702 1.00 77.38 436 ILE A C 1
ATOM 3453 O O . ILE A 1 436 ? -15.567 5.044 26.348 1.00 77.38 436 ILE A O 1
ATOM 3457 N N . MET A 1 437 ? -15.635 3.501 27.974 1.00 73.38 437 MET A N 1
ATOM 3458 C CA . MET A 1 437 ? -15.414 4.451 29.070 1.00 73.38 437 MET A CA 1
ATOM 3459 C C . MET A 1 437 ? -14.031 5.099 29.052 1.00 73.38 437 MET A C 1
ATOM 3461 O O . MET A 1 437 ? -13.908 6.252 29.461 1.00 73.38 437 MET A O 1
ATOM 3465 N N . PHE A 1 438 ? -12.998 4.396 28.580 1.00 77.56 438 PHE A N 1
ATOM 3466 C CA . PHE A 1 438 ? -11.629 4.928 28.561 1.00 77.56 438 PHE A CA 1
ATOM 3467 C C . PHE A 1 438 ? -11.198 5.452 27.194 1.00 77.56 438 PHE A C 1
ATOM 3469 O O . PHE A 1 438 ? -10.091 5.975 27.064 1.00 77.56 438 PHE A O 1
ATOM 3476 N N . TYR A 1 439 ? -12.053 5.359 26.174 1.00 77.31 439 TYR A N 1
ATOM 3477 C CA . TYR A 1 439 ? -11.727 5.860 24.847 1.00 77.31 439 TYR A CA 1
ATOM 3478 C C . TYR A 1 439 ? -11.599 7.391 24.812 1.00 77.31 439 TYR A C 1
ATOM 3480 O O . TYR A 1 439 ? -12.566 8.117 25.042 1.00 77.31 439 TYR A O 1
ATOM 3488 N N . LYS A 1 440 ? -10.414 7.882 24.422 1.00 76.50 440 LYS A N 1
ATOM 3489 C CA . LYS A 1 440 ? -10.123 9.305 24.164 1.00 76.50 440 LYS A CA 1
ATOM 3490 C C . LYS A 1 440 ? -9.415 9.540 22.823 1.00 76.50 440 LYS A C 1
ATOM 3492 O O . LYS A 1 440 ? -8.607 10.452 22.661 1.00 76.50 440 LYS A O 1
ATOM 3497 N N . GLY A 1 441 ? -9.747 8.745 21.806 1.00 69.62 441 GLY A N 1
ATOM 3498 C CA . GLY A 1 441 ? -9.163 8.894 20.470 1.00 69.62 441 GLY A CA 1
ATOM 3499 C C . GLY A 1 441 ? -7.928 8.019 20.273 1.00 69.62 441 GLY A C 1
ATOM 3500 O O . GLY A 1 441 ? -8.060 6.819 20.054 1.00 69.62 441 GLY A O 1
ATOM 3501 N N . ALA A 1 442 ? -6.735 8.619 20.277 1.00 64.31 442 ALA A N 1
ATOM 3502 C CA . ALA A 1 442 ? -5.471 7.880 20.151 1.00 64.31 442 ALA A CA 1
ATOM 3503 C C . ALA A 1 442 ? -4.945 7.351 21.500 1.00 64.31 442 ALA A C 1
ATOM 3505 O O . ALA A 1 442 ? -4.108 6.450 21.518 1.00 64.31 442 ALA A O 1
ATOM 3506 N N . SER A 1 443 ? -5.443 7.905 22.607 1.00 73.00 443 SER A N 1
ATOM 3507 C CA . SER A 1 443 ? -5.071 7.570 23.979 1.00 73.00 443 SER A CA 1
ATOM 3508 C C . SER A 1 443 ? -6.227 6.924 24.747 1.00 73.00 443 SER A C 1
ATOM 3510 O O . SER A 1 443 ? -7.396 7.014 24.349 1.00 73.00 443 SER A O 1
ATOM 3512 N N . LEU A 1 444 ? -5.882 6.285 25.865 1.00 77.06 444 LEU A N 1
ATOM 3513 C CA . LEU A 1 444 ? -6.821 5.776 26.861 1.00 77.06 444 LEU A CA 1
ATOM 3514 C C . LEU A 1 444 ? -6.717 6.626 28.130 1.00 77.06 444 LEU A C 1
ATOM 3516 O O . LEU A 1 444 ? -5.613 6.837 28.629 1.00 77.06 444 LEU A O 1
ATOM 3520 N N . GLU A 1 445 ? -7.840 7.101 28.665 1.00 78.81 445 GLU A N 1
ATOM 3521 C CA . GLU A 1 445 ? -7.879 7.803 29.955 1.00 78.81 445 GLU A CA 1
ATOM 3522 C C . GLU A 1 445 ? -8.603 6.929 30.981 1.00 78.81 445 GLU A C 1
ATOM 3524 O O . GLU A 1 445 ? -9.822 6.775 30.950 1.00 78.81 445 GLU A O 1
ATOM 3529 N N . VAL A 1 446 ? -7.833 6.319 31.879 1.00 72.50 446 VAL A N 1
ATOM 3530 C CA . VAL A 1 446 ? -8.336 5.417 32.912 1.00 72.50 446 VAL A CA 1
ATOM 3531 C C . VAL A 1 446 ? -8.641 6.227 34.163 1.00 72.50 446 VAL A C 1
ATOM 3533 O O . VAL A 1 446 ? -7.743 6.574 34.936 1.00 72.50 446 VAL A O 1
ATOM 3536 N N . GLU A 1 447 ? -9.920 6.516 34.383 1.00 64.62 447 GLU A N 1
ATOM 3537 C CA . GLU A 1 447 ? -10.395 7.118 35.625 1.00 64.62 447 GLU A CA 1
ATOM 3538 C C . GLU A 1 447 ? -10.512 6.028 36.702 1.00 64.62 447 GLU A C 1
ATOM 3540 O O . GLU A 1 447 ? -11.441 5.225 36.709 1.00 64.62 447 GLU A O 1
ATOM 3545 N N . THR A 1 448 ? -9.557 5.973 37.636 1.00 55.31 448 THR A N 1
ATOM 3546 C CA . THR A 1 448 ? -9.554 4.977 38.731 1.00 55.31 448 THR A CA 1
ATOM 3547 C C . THR A 1 448 ? -10.391 5.421 39.937 1.00 55.31 448 THR A C 1
ATOM 3549 O O . THR A 1 448 ? -10.184 4.950 41.061 1.00 55.31 448 THR A O 1
ATOM 3552 N N . SER A 1 449 ? -11.328 6.352 39.728 1.00 49.94 449 SER A N 1
ATOM 3553 C CA . SER A 1 449 ? -12.240 6.818 40.769 1.00 49.94 449 SER A CA 1
ATOM 3554 C C . SER A 1 449 ? -13.124 5.659 41.255 1.00 49.94 449 SER A C 1
ATOM 3556 O O . SER A 1 449 ? -13.710 4.943 40.438 1.00 49.94 449 SER A O 1
ATOM 3558 N N . PRO A 1 450 ? -13.282 5.473 42.578 1.00 42.81 450 PRO A N 1
ATOM 3559 C CA . PRO A 1 450 ? -14.052 4.373 43.162 1.00 42.81 450 PRO A CA 1
ATOM 3560 C C . PRO A 1 450 ? -15.560 4.407 42.853 1.00 42.81 450 PRO A C 1
ATOM 3562 O O . PRO A 1 450 ? -16.274 3.516 43.297 1.00 42.81 450 PRO A O 1
ATOM 3565 N N . PHE A 1 451 ? -16.056 5.407 42.118 1.00 40.47 451 PHE A N 1
ATOM 3566 C CA . PHE A 1 451 ? -17.483 5.595 41.847 1.00 40.47 451 PHE A CA 1
ATOM 3567 C C . PHE A 1 451 ? -18.002 4.927 40.564 1.00 40.47 451 PHE A C 1
ATOM 3569 O O . PHE A 1 451 ? -19.211 4.770 40.444 1.00 40.47 451 PHE A O 1
ATOM 3576 N N . ILE A 1 452 ? -17.144 4.521 39.618 1.00 49.34 452 ILE A N 1
ATOM 3577 C CA . ILE A 1 452 ? -17.617 4.040 38.300 1.00 49.34 452 ILE A CA 1
ATOM 3578 C C . ILE A 1 452 ? -17.676 2.504 38.203 1.00 49.34 452 ILE A C 1
ATOM 3580 O O . ILE A 1 452 ? -18.520 1.966 37.503 1.00 49.34 452 ILE A O 1
ATOM 3584 N N . PHE A 1 453 ? -16.826 1.768 38.919 1.00 48.69 453 PHE A N 1
ATOM 3585 C CA . PHE A 1 453 ? -16.710 0.309 38.739 1.00 48.69 453 PHE A CA 1
ATOM 3586 C C . PHE A 1 453 ? -17.317 -0.556 39.869 1.00 48.69 453 PHE A C 1
ATOM 3588 O O . PHE A 1 453 ? -18.066 -1.490 39.571 1.00 48.69 453 PHE A O 1
ATOM 3595 N N . PRO A 1 454 ? -17.072 -0.278 41.167 1.00 45.59 454 PRO A N 1
ATOM 3596 C CA . PRO A 1 454 ? -17.502 -1.163 42.257 1.00 45.59 454 PRO A CA 1
ATOM 3597 C C . PRO A 1 454 ? -19.016 -1.172 42.509 1.00 45.59 454 PRO A C 1
ATOM 3599 O O . PRO A 1 454 ? -19.569 -2.214 42.862 1.00 45.59 454 PRO A O 1
ATOM 3602 N N . THR A 1 455 ? -19.697 -0.034 42.333 1.00 46.62 455 THR A N 1
ATOM 3603 C CA . THR A 1 455 ? -21.135 0.110 42.628 1.00 46.62 455 THR A CA 1
ATOM 3604 C C . THR A 1 455 ? -22.013 -0.557 41.579 1.00 46.62 455 THR A C 1
ATOM 3606 O O . THR A 1 455 ? -23.129 -0.961 41.874 1.00 46.62 455 THR A O 1
ATOM 3609 N N . ILE A 1 456 ? -21.511 -0.696 40.359 1.00 43.66 456 ILE A N 1
ATOM 3610 C CA . ILE A 1 456 ? -22.302 -1.025 39.172 1.00 43.66 456 ILE A CA 1
ATOM 3611 C C . ILE A 1 456 ? -22.296 -2.529 38.957 1.00 43.66 456 ILE A C 1
ATOM 3613 O O . ILE A 1 456 ? -23.335 -3.174 38.862 1.00 43.66 456 ILE A O 1
ATOM 3617 N N . TRP A 1 457 ? -21.111 -3.115 39.016 1.00 44.28 457 TRP A N 1
ATOM 3618 C CA . TRP A 1 457 ? -20.905 -4.497 38.636 1.00 44.28 457 TRP A CA 1
ATOM 3619 C C . TRP A 1 457 ? -21.444 -5.498 39.673 1.00 44.28 457 TRP A C 1
ATOM 3621 O O . TRP A 1 457 ? -22.218 -6.394 39.346 1.00 44.28 457 TRP A O 1
ATOM 3631 N N . LYS A 1 458 ? -21.179 -5.252 40.966 1.00 46.22 458 LYS A N 1
ATOM 3632 C CA . LYS A 1 458 ? -21.720 -6.072 42.068 1.00 46.22 458 LYS A CA 1
ATOM 3633 C C . LYS A 1 458 ? -23.225 -5.864 42.311 1.00 46.22 458 LYS A C 1
ATOM 3635 O O . LYS A 1 458 ? -23.837 -6.690 42.980 1.00 46.22 458 LYS A O 1
ATOM 3640 N N . SER A 1 459 ? -23.827 -4.788 41.788 1.00 42.12 459 SER A N 1
ATOM 3641 C CA . SER A 1 459 ? -25.249 -4.462 42.014 1.00 42.12 459 SER A CA 1
ATOM 3642 C C . SER A 1 459 ? -26.172 -4.822 40.854 1.00 42.12 459 SER A C 1
ATOM 3644 O O . SER A 1 459 ? -27.372 -4.934 41.081 1.00 42.12 459 SER A O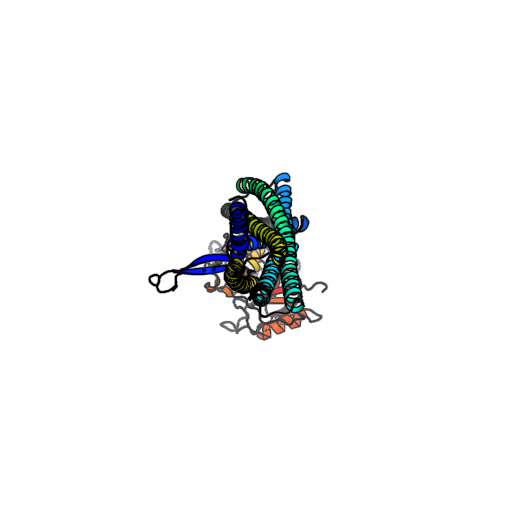 1
ATOM 3646 N N . ILE A 1 460 ? -25.654 -4.951 39.629 1.00 41.59 460 ILE A N 1
ATOM 3647 C CA . ILE A 1 460 ? -26.440 -5.267 38.421 1.00 41.59 460 ILE A CA 1
ATOM 3648 C C . ILE A 1 460 ? -26.505 -6.791 38.175 1.00 41.59 460 ILE A C 1
ATOM 3650 O O . ILE A 1 460 ? -27.393 -7.267 37.463 1.00 41.59 460 ILE A O 1
ATOM 3654 N N . LEU A 1 461 ? -25.610 -7.582 38.786 1.00 38.78 461 LEU A N 1
ATOM 3655 C CA . LEU A 1 461 ? -25.447 -9.019 38.521 1.00 38.78 461 LEU A CA 1
ATOM 3656 C C . LEU A 1 461 ? -25.651 -10.011 39.695 1.00 38.78 461 LEU A C 1
ATOM 3658 O O . LEU A 1 461 ? -25.110 -11.110 39.618 1.00 38.78 461 LEU A O 1
ATOM 3662 N N . PRO A 1 462 ? -26.494 -9.783 40.723 1.00 38.66 462 PRO A N 1
ATOM 3663 C CA . PRO A 1 462 ? -27.166 -10.915 41.352 1.00 38.66 462 PRO A CA 1
ATOM 3664 C C . PRO A 1 462 ? -28.410 -11.271 40.532 1.00 38.66 462 PRO A C 1
ATOM 3666 O O . PRO A 1 462 ? -29.224 -10.401 40.209 1.00 38.66 462 PRO A O 1
ATOM 3669 N N . ASN A 1 463 ? -28.574 -12.554 40.204 1.00 35.91 463 ASN A N 1
ATOM 3670 C CA . ASN A 1 463 ? -29.872 -13.083 39.796 1.00 35.91 463 ASN A CA 1
ATOM 3671 C C . ASN A 1 463 ? -30.916 -12.687 40.855 1.00 35.91 463 ASN A C 1
ATOM 3673 O O . ASN A 1 463 ? -30.674 -12.897 42.041 1.00 35.91 463 ASN A O 1
ATOM 3677 N N . PRO A 1 464 ? -32.102 -12.186 40.476 1.00 34.66 464 PRO A N 1
ATOM 3678 C CA . PRO A 1 464 ? -33.206 -12.011 41.417 1.00 34.66 464 PRO A CA 1
ATOM 3679 C C . PRO A 1 464 ? -33.851 -13.346 41.848 1.00 34.66 464 PRO A C 1
ATOM 3681 O O . PRO A 1 464 ? -34.976 -13.321 42.347 1.00 34.66 464 PRO A O 1
ATOM 3684 N N . VAL A 1 465 ? -33.170 -14.478 41.634 1.00 39.56 465 VAL A N 1
ATOM 3685 C CA . VAL A 1 465 ? -33.651 -15.842 41.868 1.00 39.56 465 VAL A CA 1
ATOM 3686 C C . VAL A 1 465 ? -32.508 -16.663 42.468 1.00 39.56 465 VAL A C 1
ATOM 3688 O O . VAL A 1 465 ? -31.708 -17.237 41.738 1.00 39.56 465 VAL A O 1
ATOM 3691 N N . ASP A 1 466 ? -32.425 -16.653 43.791 1.00 33.47 466 ASP A N 1
ATOM 3692 C CA . ASP A 1 466 ? -32.240 -17.875 44.571 1.00 33.47 466 ASP A CA 1
ATOM 3693 C C . ASP A 1 466 ? -33.335 -17.809 45.641 1.00 33.47 466 ASP A C 1
ATOM 3695 O O . ASP A 1 466 ? -33.276 -17.006 46.571 1.00 33.47 466 ASP A O 1
ATOM 3699 N N . ASP A 1 467 ? -34.401 -18.572 45.404 1.00 39.50 467 ASP A N 1
ATOM 3700 C CA . ASP A 1 467 ? -35.617 -18.652 46.222 1.00 39.50 467 ASP A CA 1
ATOM 3701 C C . ASP A 1 467 ? -35.468 -19.637 47.408 1.00 39.50 467 ASP A C 1
ATOM 3703 O O . ASP A 1 467 ? -36.472 -19.987 48.017 1.00 39.50 467 ASP A O 1
ATOM 3707 N N . ASP A 1 468 ? -34.252 -20.072 47.777 1.00 32.59 468 ASP A N 1
ATOM 3708 C CA . ASP A 1 468 ? -34.074 -21.221 48.692 1.00 32.59 468 ASP A CA 1
ATOM 3709 C C . ASP A 1 468 ? -33.251 -20.991 49.978 1.00 32.59 468 ASP A C 1
ATOM 3711 O O . ASP A 1 468 ? -33.067 -21.944 50.732 1.00 32.59 468 ASP A O 1
ATOM 3715 N N . ASP A 1 469 ? -32.830 -19.769 50.325 1.00 31.66 469 ASP A N 1
ATOM 3716 C CA . ASP A 1 469 ? -32.284 -19.512 51.673 1.00 31.66 469 ASP A CA 1
ATOM 3717 C C . ASP A 1 469 ? -33.283 -18.745 52.552 1.00 31.66 469 ASP A C 1
ATOM 3719 O O . ASP A 1 469 ? -33.341 -17.512 52.607 1.00 31.66 469 ASP A O 1
ATOM 3723 N N . ASP A 1 470 ? -34.070 -19.544 53.272 1.00 33.28 470 ASP A N 1
ATOM 3724 C CA . ASP A 1 470 ? -34.840 -19.163 54.446 1.00 33.28 470 ASP A CA 1
ATOM 3725 C C . ASP A 1 470 ? -34.012 -18.304 55.427 1.00 33.28 470 ASP A C 1
ATOM 3727 O O . ASP A 1 470 ? -32.953 -18.686 55.920 1.00 33.28 470 ASP A O 1
ATOM 3731 N N . ALA A 1 471 ? -34.585 -17.153 55.783 1.00 38.06 471 ALA A N 1
ATOM 3732 C CA . ALA A 1 471 ? -34.527 -16.541 57.109 1.00 38.06 471 ALA A CA 1
ATOM 3733 C C . ALA A 1 471 ? -33.157 -16.407 57.824 1.00 38.06 471 ALA A C 1
ATOM 3735 O O . ALA A 1 471 ? -32.833 -17.202 58.698 1.00 38.06 471 ALA A O 1
ATOM 3736 N N . SER A 1 472 ? -32.480 -15.256 57.668 1.00 30.27 472 SER A N 1
ATOM 3737 C CA . SER A 1 472 ? -31.949 -14.490 58.823 1.00 30.27 472 SER A CA 1
ATOM 3738 C C . SER A 1 472 ? -31.352 -13.125 58.430 1.00 30.27 472 SER A C 1
ATOM 3740 O O . SER A 1 472 ? -30.143 -12.992 58.253 1.00 30.27 472 SER A O 1
ATOM 3742 N N . ILE A 1 473 ? -32.164 -12.064 58.358 1.00 30.56 473 ILE A N 1
ATOM 3743 C CA . ILE A 1 473 ? -31.656 -10.669 58.390 1.00 30.56 473 ILE A CA 1
ATOM 3744 C C . ILE A 1 473 ? -32.133 -9.888 59.631 1.00 30.56 473 ILE A C 1
ATOM 3746 O O . ILE A 1 473 ? -31.664 -8.784 59.899 1.00 30.56 473 ILE A O 1
ATOM 3750 N N . PHE A 1 474 ? -32.953 -10.484 60.502 1.00 32.25 474 PHE A N 1
ATOM 3751 C CA . PHE A 1 474 ? -33.437 -9.812 61.712 1.00 32.25 474 PHE A CA 1
ATOM 3752 C C . PHE A 1 474 ? -32.960 -10.474 63.006 1.00 32.25 474 PHE A C 1
ATOM 3754 O O . PHE A 1 474 ? -33.737 -11.038 63.766 1.00 32.25 474 PHE A O 1
ATOM 3761 N N . THR A 1 475 ? -31.678 -10.296 63.311 1.00 28.53 475 THR A N 1
ATOM 3762 C CA . THR A 1 475 ? -31.198 -10.284 64.702 1.00 28.53 475 THR A CA 1
ATOM 3763 C C . THR A 1 475 ? -30.308 -9.068 64.912 1.00 28.53 475 THR A C 1
ATOM 3765 O O . THR A 1 475 ? -29.086 -9.158 64.875 1.00 28.53 475 THR A O 1
ATOM 3768 N N . TYR A 1 476 ? -30.933 -7.913 65.143 1.00 30.34 476 TYR A N 1
ATOM 3769 C CA . TYR A 1 476 ? -30.282 -6.784 65.802 1.00 30.34 476 TYR A CA 1
ATOM 3770 C C . TYR A 1 476 ? -31.187 -6.261 66.921 1.00 30.34 476 TYR A C 1
ATOM 3772 O O . TYR A 1 476 ? -32.322 -5.849 66.695 1.00 30.34 476 TYR A O 1
ATOM 3780 N N . LEU A 1 477 ? -30.658 -6.343 68.143 1.00 28.05 477 LEU A N 1
ATOM 3781 C CA . LEU A 1 477 ? -31.252 -5.869 69.392 1.00 28.05 477 LEU A CA 1
ATOM 3782 C C . LEU A 1 477 ? -31.596 -4.365 69.350 1.00 28.05 477 LEU A C 1
ATOM 3784 O O . LEU A 1 477 ? -30.893 -3.591 68.695 1.00 28.05 477 LEU A O 1
ATOM 3788 N N . PRO A 1 478 ? -32.620 -3.919 70.103 1.00 32.12 478 PRO A N 1
ATOM 3789 C CA . PRO A 1 478 ? -33.026 -2.524 70.147 1.00 32.12 478 PRO A CA 1
ATOM 3790 C C . PRO A 1 478 ? -32.181 -1.731 71.152 1.00 32.12 478 PRO A C 1
ATOM 3792 O O . PRO A 1 478 ? -32.130 -2.051 72.338 1.00 32.12 478 PRO A O 1
ATOM 3795 N N . GLY A 1 479 ? -31.568 -0.640 70.692 1.00 32.38 479 GLY A N 1
ATOM 3796 C CA . GLY A 1 479 ? -30.993 0.375 71.573 1.00 32.38 479 GLY A CA 1
ATOM 3797 C C . GLY A 1 479 ? -30.033 1.323 70.861 1.00 32.38 479 GLY A C 1
ATOM 3798 O O . GLY A 1 479 ? -28.957 0.903 70.464 1.00 32.38 479 GLY A O 1
ATOM 3799 N N . PHE A 1 480 ? -30.419 2.604 70.806 1.00 31.02 480 PHE A N 1
ATOM 3800 C CA . PHE A 1 480 ? -29.654 3.817 70.449 1.00 31.02 480 PHE A CA 1
ATOM 3801 C C . PHE A 1 480 ? -29.932 4.517 69.098 1.00 31.02 480 PHE A C 1
ATOM 3803 O O . PHE A 1 480 ? -29.446 4.153 68.037 1.00 31.02 480 PHE A O 1
ATOM 3810 N N . ASN A 1 481 ? -30.670 5.626 69.253 1.00 29.44 481 ASN A N 1
ATOM 3811 C CA . ASN A 1 481 ? -30.528 6.972 68.679 1.00 29.44 481 ASN A CA 1
ATOM 3812 C C . ASN A 1 481 ? -30.456 7.216 67.158 1.00 29.44 481 ASN A C 1
ATOM 3814 O O . ASN A 1 481 ? -29.451 6.996 66.494 1.00 29.44 481 ASN A O 1
ATOM 3818 N N . ARG A 1 482 ? -31.528 7.891 66.701 1.00 43.50 482 ARG A N 1
ATOM 3819 C CA . ARG A 1 482 ? -31.587 9.017 65.747 1.00 43.50 482 ARG A CA 1
ATOM 3820 C C . ARG A 1 482 ? -30.260 9.375 65.071 1.00 43.50 482 ARG A C 1
ATOM 3822 O O . ARG A 1 482 ? -29.472 10.112 65.648 1.00 43.50 482 ARG A O 1
ATOM 3829 N N . LEU A 1 483 ? -30.127 8.993 63.807 1.00 30.69 483 LEU A N 1
ATOM 3830 C CA . LEU A 1 483 ? -29.382 9.692 62.760 1.00 30.69 483 LEU A CA 1
ATOM 3831 C C . LEU A 1 483 ? -29.967 9.208 61.426 1.00 30.69 483 LEU A C 1
ATOM 3833 O O . LEU A 1 483 ? -30.330 8.040 61.292 1.00 30.69 483 LEU A O 1
ATOM 3837 N N . ILE A 1 484 ? -30.106 10.115 60.459 1.00 34.41 484 ILE A N 1
ATOM 3838 C CA . ILE A 1 484 ? -30.338 9.781 59.044 1.00 34.41 484 ILE A CA 1
ATOM 3839 C C . ILE A 1 484 ? -29.388 8.623 58.689 1.00 34.41 484 ILE A C 1
ATOM 3841 O O . ILE A 1 484 ? -28.225 8.718 59.096 1.00 34.41 484 ILE A O 1
ATOM 3845 N N . PRO A 1 485 ? -29.807 7.554 57.978 1.00 33.44 485 PRO A N 1
ATOM 3846 C CA . PRO A 1 485 ? -28.866 6.527 57.566 1.00 33.44 485 PRO A CA 1
ATOM 3847 C C . PRO A 1 485 ? -27.866 7.194 56.621 1.00 33.44 485 PRO A C 1
ATOM 3849 O O . PRO A 1 485 ? -28.135 7.393 55.440 1.00 33.44 485 PRO A O 1
ATOM 3852 N N . LYS A 1 486 ? -26.703 7.591 57.148 1.00 32.47 486 LYS A N 1
ATOM 3853 C CA . LYS A 1 486 ? -25.500 7.631 56.330 1.00 32.47 486 LYS A CA 1
ATOM 3854 C C . LYS A 1 486 ? -25.392 6.222 55.779 1.00 32.47 486 LYS A C 1
ATOM 3856 O O . LYS A 1 486 ? -25.461 5.278 56.571 1.00 32.47 486 LYS A O 1
ATOM 3861 N N . MET A 1 487 ? -25.285 6.099 54.455 1.00 31.89 487 MET A N 1
ATOM 3862 C CA . MET A 1 487 ? -24.978 4.820 53.827 1.00 31.89 487 MET A CA 1
ATOM 3863 C C . MET A 1 487 ? -23.912 4.127 54.685 1.00 31.89 487 MET A C 1
ATOM 3865 O O . MET A 1 487 ? -22.942 4.803 55.065 1.00 31.89 487 MET A O 1
ATOM 3869 N N . PRO A 1 488 ? -24.050 2.836 55.040 1.00 32.34 488 PRO A N 1
ATOM 3870 C CA . PRO A 1 488 ? -22.865 2.110 55.456 1.00 32.34 488 PRO A CA 1
ATOM 3871 C C . PRO A 1 488 ? -21.857 2.352 54.339 1.00 32.34 488 PRO A C 1
ATOM 3873 O O . PRO A 1 488 ? -22.187 2.133 53.174 1.00 32.34 488 PRO A O 1
ATOM 3876 N N . ALA A 1 489 ? -20.696 2.927 54.669 1.00 33.22 489 ALA A N 1
ATOM 3877 C CA . ALA A 1 489 ? -19.647 3.120 53.685 1.00 33.22 489 ALA A CA 1
ATOM 3878 C C . ALA A 1 489 ? -19.481 1.766 53.000 1.00 33.22 489 ALA A C 1
ATOM 3880 O O . ALA A 1 489 ? -19.124 0.796 53.678 1.00 33.22 489 ALA A O 1
ATOM 3881 N N . GLN A 1 490 ? -19.854 1.671 51.718 1.00 37.12 490 GLN A N 1
ATOM 3882 C CA . GLN A 1 490 ? -19.638 0.449 50.970 1.00 37.12 490 GLN A CA 1
ATOM 3883 C C . GLN A 1 490 ? -18.146 0.200 51.098 1.00 37.12 490 GLN A C 1
ATOM 3885 O O . GLN A 1 490 ? -17.328 1.024 50.682 1.00 37.12 490 GLN A O 1
ATOM 3890 N N . LYS A 1 491 ? -17.788 -0.868 51.814 1.00 37.75 491 LYS A N 1
ATOM 3891 C CA . LYS A 1 491 ? -16.398 -1.263 51.954 1.00 37.75 491 LYS A CA 1
ATOM 3892 C C . LYS A 1 491 ? -15.970 -1.664 50.551 1.00 37.75 491 LYS A C 1
ATOM 3894 O O . LYS A 1 491 ? -16.177 -2.809 50.164 1.00 37.75 491 LYS A O 1
ATOM 3899 N N . LEU A 1 492 ? -15.396 -0.727 49.792 1.00 40.31 492 LEU A N 1
ATOM 3900 C CA . LEU A 1 492 ? -14.526 -1.085 48.684 1.00 40.31 492 LEU A CA 1
ATOM 3901 C C . LEU A 1 492 ? -13.540 -2.087 49.268 1.00 40.31 492 LEU A C 1
ATOM 3903 O O . LEU A 1 492 ? -12.787 -1.773 50.200 1.00 40.31 492 LEU A O 1
ATOM 3907 N N . HIS A 1 493 ? -13.603 -3.322 48.784 1.00 49.72 493 HIS A N 1
ATOM 3908 C CA . HIS A 1 493 ? -12.584 -4.279 49.144 1.00 49.72 493 HIS A CA 1
ATOM 3909 C C . HIS A 1 493 ? -11.281 -3.724 48.570 1.00 49.72 493 HIS A C 1
ATOM 3911 O O . HIS A 1 493 ? -11.228 -3.350 47.402 1.00 49.72 493 HIS A O 1
ATOM 3917 N N . ARG A 1 494 ? -10.222 -3.657 49.387 1.00 51.81 494 ARG A N 1
ATOM 3918 C CA . ARG A 1 494 ? -8.873 -3.198 48.986 1.00 51.81 494 ARG A CA 1
ATOM 3919 C C . ARG A 1 494 ? -8.260 -3.984 47.804 1.00 51.81 494 ARG A C 1
ATOM 3921 O O . ARG A 1 494 ? -7.113 -3.734 47.462 1.00 51.81 494 ARG A O 1
ATOM 3928 N N . PHE A 1 495 ? -9.001 -4.924 47.221 1.00 55.69 495 PHE A N 1
ATOM 3929 C CA . PHE A 1 495 ? -8.568 -5.891 46.223 1.00 55.69 495 PHE A CA 1
ATOM 3930 C C . PHE A 1 495 ? -9.444 -5.888 44.962 1.00 55.69 495 PHE A C 1
ATOM 3932 O O . PHE A 1 495 ? -9.243 -6.737 44.108 1.00 55.69 495 PHE A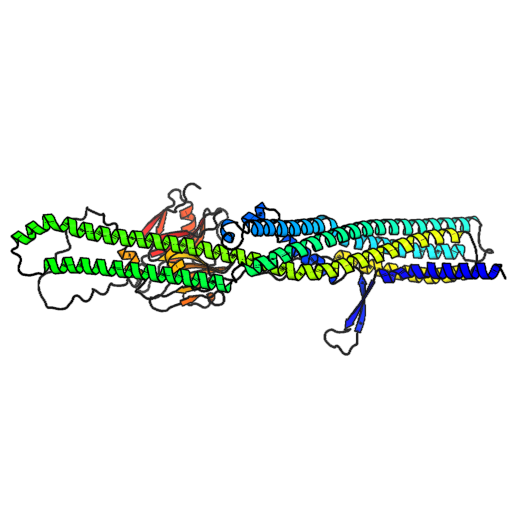 O 1
ATOM 3939 N N . ASP A 1 496 ? -10.406 -4.967 44.815 1.00 61.47 496 ASP A N 1
ATOM 3940 C CA . ASP A 1 496 ? -11.080 -4.791 43.525 1.00 61.47 496 ASP A CA 1
ATOM 3941 C C . ASP A 1 496 ? -10.063 -4.178 42.544 1.00 61.47 496 ASP A C 1
ATOM 3943 O O . ASP A 1 496 ? -9.631 -3.040 42.736 1.00 61.47 496 ASP A O 1
ATOM 3947 N N . ALA A 1 497 ? -9.648 -4.931 41.521 1.00 72.19 497 ALA A N 1
ATOM 3948 C CA . ALA A 1 497 ? -8.701 -4.445 40.524 1.00 72.19 497 ALA A CA 1
ATOM 3949 C C . ALA A 1 497 ? -9.184 -4.684 39.092 1.00 72.19 497 ALA A C 1
ATOM 3951 O O . ALA A 1 497 ? -9.691 -5.744 38.723 1.00 72.19 497 ALA A O 1
ATOM 3952 N N . LEU A 1 498 ? -9.025 -3.625 38.305 1.00 81.56 498 LEU A N 1
ATOM 3953 C CA . LEU A 1 498 ? -9.191 -3.613 36.865 1.00 81.56 498 LEU A CA 1
ATOM 3954 C C . LEU A 1 498 ? -7.857 -4.005 36.234 1.00 81.56 498 LEU A C 1
ATOM 3956 O O . LEU A 1 498 ? -6.823 -3.417 36.559 1.00 81.56 498 LEU A O 1
ATOM 3960 N N . SER A 1 499 ? -7.895 -4.934 35.291 1.00 86.81 499 SER A N 1
ATOM 3961 C CA . SER A 1 499 ? -6.782 -5.177 34.379 1.00 86.81 499 SER A CA 1
ATOM 3962 C C . SER A 1 499 ? -7.284 -5.198 32.945 1.00 86.81 499 SER A C 1
ATOM 3964 O O . SER A 1 499 ? -8.440 -5.543 32.708 1.00 86.81 499 SER A O 1
ATOM 3966 N N . PHE A 1 500 ? -6.440 -4.815 31.995 1.00 89.25 500 PHE A N 1
ATOM 3967 C CA . PHE A 1 500 ? -6.731 -4.985 30.576 1.00 89.25 500 PHE A CA 1
ATOM 3968 C C . PHE A 1 500 ? -5.447 -5.085 29.764 1.00 89.25 500 PHE A C 1
ATOM 3970 O O . PHE A 1 500 ? -4.436 -4.460 30.091 1.00 89.25 500 PHE A O 1
ATOM 3977 N N . ILE A 1 501 ? -5.499 -5.871 28.697 1.00 90.75 501 ILE A N 1
ATOM 3978 C CA . ILE A 1 501 ? -4.439 -5.969 27.698 1.00 90.75 501 ILE A CA 1
ATOM 3979 C C . ILE A 1 501 ? -4.814 -5.114 26.491 1.00 90.75 501 ILE A C 1
ATOM 3981 O O . ILE A 1 501 ? -5.970 -5.094 26.064 1.00 90.75 501 ILE A O 1
ATOM 3985 N N . PHE A 1 502 ? -3.840 -4.389 25.957 1.00 89.81 502 PHE A N 1
ATOM 3986 C CA . PHE A 1 502 ? -4.015 -3.508 24.813 1.00 89.81 502 PHE A CA 1
ATOM 3987 C C . PHE A 1 502 ? -2.888 -3.690 23.788 1.00 89.81 502 PHE A C 1
ATOM 3989 O O . PHE A 1 502 ? -1.803 -4.163 24.131 1.00 89.81 502 PHE A O 1
ATOM 3996 N N . ALA A 1 503 ? -3.136 -3.323 22.533 1.00 86.94 503 ALA A N 1
ATOM 3997 C CA . ALA A 1 503 ? -2.151 -3.332 21.453 1.00 86.94 503 ALA A CA 1
ATOM 3998 C C . ALA A 1 503 ? -1.746 -1.912 21.042 1.00 86.94 503 ALA A C 1
ATOM 4000 O O . ALA A 1 503 ? -2.581 -1.014 21.045 1.00 86.94 503 ALA A O 1
ATOM 4001 N N . ASP A 1 504 ? -0.481 -1.749 20.653 1.00 82.56 504 ASP A N 1
ATOM 4002 C CA . ASP A 1 504 ? 0.085 -0.607 19.928 1.00 82.56 504 ASP A CA 1
ATOM 4003 C C . ASP A 1 504 ? 0.828 -1.139 18.692 1.00 82.56 504 ASP A C 1
ATOM 4005 O O . ASP A 1 504 ? 2.021 -1.464 18.738 1.00 82.56 504 ASP A O 1
ATOM 4009 N N . GLY A 1 505 ? 0.095 -1.322 17.591 1.00 76.00 505 GLY A N 1
ATOM 4010 C CA . GLY A 1 505 ? 0.595 -2.071 16.435 1.00 76.00 505 GLY A CA 1
ATOM 4011 C C . GLY A 1 505 ? 0.952 -3.510 16.827 1.00 76.00 505 GLY A C 1
ATOM 4012 O O . GLY A 1 505 ? 0.112 -4.234 17.354 1.00 76.00 505 GLY A O 1
ATOM 4013 N N . ASP A 1 506 ? 2.207 -3.909 16.606 1.00 74.31 506 ASP A N 1
ATOM 4014 C CA . ASP A 1 506 ? 2.698 -5.253 16.953 1.00 74.31 506 ASP A CA 1
ATOM 4015 C C . ASP A 1 506 ? 3.043 -5.408 18.442 1.00 74.31 506 ASP A C 1
ATOM 4017 O O . ASP A 1 506 ? 3.268 -6.519 18.926 1.00 74.31 506 ASP A O 1
ATOM 4021 N N . LYS A 1 507 ? 3.115 -4.298 19.187 1.00 83.00 507 LYS A N 1
ATOM 4022 C CA . LYS A 1 507 ? 3.419 -4.328 20.617 1.00 83.00 507 LYS A CA 1
ATOM 4023 C C . LYS A 1 507 ? 2.155 -4.539 21.429 1.00 83.00 507 LYS A C 1
ATOM 4025 O O . LYS A 1 507 ? 1.085 -4.052 21.073 1.00 83.00 507 LYS A O 1
ATOM 4030 N N . ARG A 1 508 ? 2.290 -5.214 22.569 1.00 88.44 508 ARG A N 1
ATOM 4031 C CA . ARG A 1 508 ? 1.205 -5.400 23.535 1.00 88.44 508 ARG A CA 1
ATOM 4032 C C . ARG A 1 508 ? 1.608 -4.845 24.890 1.00 88.44 508 ARG A C 1
ATOM 4034 O O . ARG A 1 508 ? 2.733 -5.045 25.344 1.00 88.44 508 ARG A O 1
ATOM 4041 N N . GLY A 1 509 ? 0.680 -4.155 25.533 1.00 89.75 509 GLY A N 1
ATOM 4042 C CA . GLY A 1 509 ? 0.815 -3.654 26.892 1.00 89.75 509 GLY A CA 1
ATOM 4043 C C . GLY A 1 509 ? -0.265 -4.241 27.790 1.00 89.75 509 GLY A C 1
ATOM 4044 O O . GLY A 1 509 ? -1.348 -4.606 27.337 1.00 89.75 509 GLY A O 1
ATOM 4045 N N . LEU A 1 510 ? 0.040 -4.346 29.076 1.00 90.44 510 LEU A N 1
ATOM 4046 C CA . LEU A 1 510 ? -0.870 -4.816 30.108 1.00 90.44 510 LEU A CA 1
ATOM 4047 C C . LEU A 1 510 ? -0.998 -3.736 31.175 1.00 90.44 510 LEU A C 1
ATOM 4049 O O . LEU A 1 510 ? -0.009 -3.370 31.807 1.00 90.44 510 LEU A O 1
ATOM 4053 N N . PHE A 1 511 ? -2.214 -3.244 31.383 1.00 89.38 511 PHE A N 1
ATOM 4054 C CA . PHE A 1 511 ? -2.546 -2.338 32.474 1.00 89.38 511 PHE A CA 1
ATOM 4055 C C . PHE A 1 511 ? -3.123 -3.131 33.647 1.00 89.38 511 PHE A C 1
ATOM 4057 O O . PHE A 1 511 ? -4.021 -3.954 33.457 1.00 89.38 511 PHE A O 1
ATOM 4064 N N . VAL A 1 512 ? -2.657 -2.855 34.865 1.00 84.62 512 VAL A N 1
ATOM 4065 C CA . VAL A 1 512 ? -3.236 -3.393 36.104 1.00 84.62 512 VAL A CA 1
ATOM 4066 C C . VAL A 1 512 ? -3.374 -2.269 37.125 1.00 84.62 512 VAL A C 1
ATOM 4068 O O . VAL A 1 512 ? -2.390 -1.659 37.539 1.00 84.62 512 VAL A O 1
ATOM 4071 N N . SER A 1 513 ? -4.602 -1.995 37.560 1.00 79.25 513 SER A N 1
ATOM 4072 C CA . SER A 1 513 ? -4.869 -0.977 38.573 1.00 79.25 513 SER A CA 1
ATOM 4073 C C . SER A 1 513 ? -4.374 -1.445 39.941 1.00 79.25 513 SER A C 1
ATOM 4075 O O . SER A 1 513 ? -4.889 -2.415 40.497 1.00 79.25 513 SER A O 1
ATOM 4077 N N . ARG A 1 514 ? -3.366 -0.759 40.493 1.00 65.44 514 ARG A N 1
ATOM 4078 C CA . ARG A 1 514 ? -2.776 -1.095 41.801 1.00 65.44 514 ARG A CA 1
ATOM 4079 C C . ARG A 1 514 ? -3.416 -0.359 42.986 1.00 65.44 514 ARG A C 1
ATOM 4081 O O . ARG A 1 514 ? -3.244 -0.812 44.112 1.00 65.44 514 ARG A O 1
ATOM 4088 N N . CYS A 1 515 ? -4.170 0.722 42.749 1.00 52.91 515 CYS A N 1
ATOM 4089 C CA . CYS A 1 515 ? -4.858 1.528 43.769 1.00 52.91 515 CYS A CA 1
ATOM 4090 C C . CYS A 1 515 ? -6.028 2.334 43.157 1.00 52.91 515 CYS A C 1
ATOM 4092 O O . CYS A 1 515 ? -5.858 2.893 42.072 1.00 52.91 515 CYS A O 1
ATOM 4094 N N . PRO A 1 516 ? -7.164 2.515 43.859 1.00 52.25 516 PRO A N 1
ATOM 4095 C CA . PRO A 1 516 ? -8.166 3.507 43.469 1.00 52.25 516 PRO A CA 1
ATOM 4096 C C . PRO A 1 516 ? -7.632 4.939 43.678 1.00 52.25 516 PRO A C 1
ATOM 4098 O O . PRO A 1 516 ? -7.107 5.251 44.749 1.00 52.25 516 PRO A O 1
ATOM 4101 N N . GLY A 1 517 ? -7.791 5.821 42.681 1.00 51.72 517 GLY A N 1
ATOM 4102 C CA . GLY A 1 517 ? -7.696 7.280 42.858 1.00 51.72 517 GLY A CA 1
ATOM 4103 C C . GLY A 1 517 ? -6.597 8.050 42.109 1.00 51.72 517 GLY A C 1
ATOM 4104 O O . GLY A 1 517 ? -6.458 9.247 42.354 1.00 51.72 517 GLY A O 1
ATOM 4105 N N . ARG A 1 518 ? -5.824 7.437 41.202 1.00 57.69 518 ARG A N 1
ATOM 4106 C CA . ARG A 1 518 ? -4.982 8.180 40.239 1.00 57.69 518 ARG A CA 1
ATOM 4107 C C . ARG A 1 518 ? -5.438 7.917 38.813 1.00 57.69 518 ARG A C 1
ATOM 4109 O O . ARG A 1 518 ? -5.375 6.778 38.349 1.00 57.69 518 ARG A O 1
ATOM 4116 N N . ASN A 1 519 ? -5.888 8.963 38.129 1.00 69.00 519 ASN A N 1
ATOM 4117 C CA . ASN A 1 519 ? -6.181 8.880 36.704 1.00 69.00 519 ASN A CA 1
ATOM 4118 C C . ASN A 1 519 ? -4.880 8.583 35.955 1.00 69.00 519 ASN A C 1
ATOM 4120 O O . ASN A 1 519 ? -3.847 9.188 36.249 1.00 69.00 519 ASN A O 1
ATOM 4124 N N . ALA A 1 520 ? -4.929 7.634 35.027 1.00 73.62 520 ALA A N 1
ATOM 4125 C CA . ALA A 1 520 ? -3.799 7.292 34.177 1.00 73.62 520 ALA A CA 1
ATOM 4126 C C . ALA A 1 520 ? -4.169 7.583 32.726 1.00 73.62 520 ALA A C 1
ATOM 4128 O O . ALA A 1 520 ? -5.180 7.087 32.237 1.00 73.62 520 ALA A O 1
ATOM 4129 N N . THR A 1 521 ? -3.339 8.361 32.040 1.00 79.06 521 THR A N 1
ATOM 4130 C CA . THR A 1 521 ? -3.449 8.556 30.594 1.00 79.06 521 THR A CA 1
ATOM 4131 C C . THR A 1 521 ? -2.397 7.686 29.927 1.00 79.06 521 THR A C 1
ATOM 4133 O O . THR A 1 521 ? -1.221 7.772 30.270 1.00 79.06 521 THR A O 1
ATOM 4136 N N . LEU A 1 522 ? -2.825 6.833 29.004 1.00 80.94 522 LEU A N 1
ATOM 4137 C CA . LEU A 1 522 ? -1.957 5.997 28.186 1.00 80.94 522 LEU A CA 1
ATOM 4138 C C . LEU A 1 522 ? -1.979 6.561 26.768 1.00 80.94 522 LEU A C 1
ATOM 4140 O O . LEU A 1 522 ? -3.030 6.546 26.127 1.00 80.94 522 LEU A O 1
ATOM 4144 N N . GLY A 1 523 ? -0.858 7.082 26.282 1.00 78.12 523 GLY A N 1
ATOM 4145 C CA . GLY A 1 523 ? -0.672 7.475 24.889 1.00 78.12 523 GLY A CA 1
ATOM 4146 C C . GLY A 1 523 ? 0.204 6.468 24.131 1.00 78.12 523 GLY A C 1
ATOM 4147 O O . GLY A 1 523 ? 0.966 5.726 24.751 1.00 78.12 523 GLY A O 1
ATOM 4148 N N . PRO A 1 524 ? 0.134 6.427 22.787 1.00 75.69 524 PRO A N 1
ATOM 4149 C CA . PRO A 1 524 ? 0.961 5.526 21.974 1.00 75.69 524 PRO A CA 1
ATOM 4150 C C . PRO A 1 524 ? 2.470 5.730 22.182 1.00 75.69 524 PRO A C 1
ATOM 4152 O O . PRO A 1 524 ? 3.247 4.790 22.066 1.00 75.69 524 PRO A O 1
ATOM 4155 N N . ASP A 1 525 ? 2.883 6.953 22.521 1.00 77.19 525 ASP A N 1
ATOM 4156 C CA . ASP A 1 525 ? 4.297 7.313 22.653 1.00 77.19 525 ASP A CA 1
ATOM 4157 C C . ASP A 1 525 ? 4.845 7.172 24.083 1.00 77.19 525 ASP A C 1
ATOM 4159 O O . ASP A 1 525 ? 6.060 7.176 24.273 1.00 77.19 525 ASP A O 1
ATOM 4163 N N . ASP A 1 526 ? 3.981 7.049 25.094 1.00 81.12 526 ASP A N 1
ATOM 4164 C CA . ASP A 1 526 ? 4.373 7.169 26.503 1.00 81.12 526 ASP A CA 1
ATOM 4165 C C . ASP A 1 526 ? 3.777 6.105 27.434 1.00 81.12 526 ASP A C 1
ATOM 4167 O O . ASP A 1 526 ? 4.149 6.064 28.611 1.00 81.12 526 ASP A O 1
ATOM 4171 N N . TRP A 1 527 ? 2.933 5.189 26.940 1.00 81.69 527 TRP A N 1
ATOM 4172 C CA . TRP A 1 527 ? 2.302 4.158 27.775 1.00 81.69 527 TRP A CA 1
ATOM 4173 C C . TRP A 1 527 ? 3.309 3.301 28.555 1.00 81.69 527 TRP A C 1
ATOM 4175 O O . TRP A 1 527 ? 3.008 2.865 29.665 1.00 81.69 527 TRP A O 1
ATOM 4185 N N . GLN A 1 528 ? 4.519 3.100 28.021 1.00 84.19 528 GLN A N 1
ATOM 4186 C CA . GLN A 1 528 ? 5.601 2.349 28.673 1.00 84.19 528 GLN A CA 1
ATOM 4187 C C . GLN A 1 528 ? 6.131 3.027 29.946 1.00 84.19 528 GLN A C 1
ATOM 4189 O O . GLN A 1 528 ? 6.711 2.367 30.803 1.00 84.19 528 GLN A O 1
ATOM 4194 N N . SER A 1 529 ? 5.938 4.342 30.078 1.00 81.69 529 SER A N 1
ATOM 4195 C CA . SER A 1 529 ? 6.342 5.111 31.260 1.00 81.69 529 SER A CA 1
ATOM 4196 C C . SER A 1 529 ? 5.289 5.106 32.375 1.00 81.69 529 SER A C 1
ATOM 4198 O O . SER A 1 529 ? 5.547 5.601 33.473 1.00 81.69 529 SER A O 1
ATOM 4200 N N . CYS A 1 530 ? 4.101 4.545 32.121 1.00 80.75 530 CYS A N 1
ATOM 4201 C CA . CYS A 1 530 ? 3.021 4.514 33.094 1.00 80.75 530 CYS A CA 1
ATOM 4202 C C . CYS A 1 530 ? 3.286 3.465 34.188 1.00 80.75 530 CYS A C 1
ATOM 4204 O O . CYS A 1 530 ? 3.465 2.284 33.906 1.00 80.75 530 CYS A O 1
ATOM 4206 N N . GLU A 1 531 ? 3.229 3.883 35.456 1.00 78.31 531 GLU A N 1
ATOM 4207 C CA . GLU A 1 531 ? 3.528 3.057 36.644 1.00 78.31 531 GLU A CA 1
ATOM 4208 C C . GLU A 1 531 ? 2.667 1.778 36.759 1.00 78.31 531 GLU A C 1
ATOM 4210 O O . GLU A 1 531 ? 3.083 0.784 37.359 1.00 78.31 531 GLU A O 1
ATOM 4215 N N . ASN A 1 532 ? 1.468 1.795 36.169 1.00 80.62 532 ASN A N 1
ATOM 4216 C CA . ASN A 1 532 ? 0.505 0.689 36.193 1.00 80.62 532 ASN A CA 1
ATOM 4217 C C . ASN A 1 532 ? 0.523 -0.165 34.918 1.00 80.62 532 ASN A C 1
ATOM 4219 O O . ASN A 1 532 ? -0.359 -1.008 34.739 1.00 80.62 532 ASN A O 1
ATOM 4223 N N . VAL A 1 533 ? 1.486 0.066 34.026 1.00 83.75 533 VAL A N 1
ATOM 4224 C CA . VAL A 1 533 ? 1.590 -0.636 32.751 1.00 83.75 533 VAL A CA 1
ATOM 4225 C C . VAL A 1 533 ? 2.870 -1.450 32.688 1.00 83.75 533 VAL A C 1
ATOM 4227 O O . VAL A 1 533 ? 3.918 -1.066 33.198 1.00 83.75 533 VAL A O 1
ATOM 4230 N N . SER A 1 534 ? 2.781 -2.618 32.071 1.00 85.69 534 SER A N 1
ATOM 4231 C CA . SER A 1 534 ? 3.924 -3.472 31.771 1.00 85.69 534 SER A CA 1
ATOM 4232 C C . SER A 1 534 ? 3.851 -3.916 30.315 1.00 85.69 534 SER A C 1
ATOM 4234 O O . SER A 1 534 ? 2.764 -4.170 29.796 1.00 85.69 534 SER A O 1
ATOM 4236 N N . GLU A 1 535 ? 4.995 -3.987 29.637 1.00 84.94 535 GLU A N 1
ATOM 4237 C CA . GLU A 1 535 ? 5.059 -4.582 28.301 1.00 84.94 535 GLU A CA 1
ATOM 4238 C C . GLU A 1 535 ? 4.728 -6.076 28.400 1.00 84.94 535 GLU A C 1
ATOM 4240 O O . GLU A 1 535 ? 5.212 -6.786 29.284 1.00 84.94 535 GLU A O 1
ATOM 4245 N N . CYS A 1 536 ? 3.849 -6.544 27.520 1.00 82.62 536 CYS A N 1
ATOM 4246 C CA . CYS A 1 536 ? 3.375 -7.917 27.503 1.00 82.62 536 CYS A CA 1
ATOM 4247 C C . CYS A 1 536 ? 4.287 -8.731 26.581 1.00 82.62 536 CYS A C 1
ATOM 4249 O O . CYS A 1 536 ? 4.109 -8.750 25.364 1.00 82.62 536 CYS A O 1
ATOM 4251 N N . ILE A 1 537 ? 5.289 -9.375 27.180 1.00 82.12 537 ILE A N 1
ATOM 4252 C CA . ILE A 1 537 ? 6.200 -10.295 26.496 1.00 82.12 537 ILE A CA 1
ATOM 4253 C C . ILE A 1 537 ? 5.941 -11.690 27.069 1.00 82.12 537 ILE A C 1
ATOM 4255 O O . ILE A 1 537 ? 6.526 -12.037 28.099 1.00 82.12 537 ILE A O 1
ATOM 4259 N N . PRO A 1 538 ? 5.031 -12.480 26.472 1.00 77.00 538 PRO A N 1
ATOM 4260 C CA . PRO A 1 538 ? 4.793 -13.830 26.950 1.00 77.00 538 PRO A CA 1
ATOM 4261 C C . PRO A 1 538 ? 6.061 -14.684 26.777 1.00 77.00 538 PRO A C 1
ATOM 4263 O O . PRO A 1 538 ? 6.785 -14.518 25.787 1.00 77.00 538 PRO A O 1
ATOM 4266 N N . PRO A 1 539 ? 6.356 -15.598 27.719 1.00 83.06 539 PRO A N 1
ATOM 4267 C CA . PRO A 1 539 ? 7.449 -16.548 27.563 1.00 83.06 539 PRO A CA 1
ATOM 4268 C C . PRO A 1 539 ? 7.241 -17.411 26.312 1.00 83.06 539 PRO A C 1
ATOM 4270 O O . PRO A 1 539 ? 6.121 -17.552 25.813 1.00 83.06 539 PRO A O 1
ATOM 4273 N N . LYS A 1 540 ? 8.333 -17.990 25.793 1.00 82.81 540 LYS A N 1
ATOM 4274 C CA . LYS A 1 540 ? 8.275 -18.871 24.621 1.00 82.81 540 LYS A CA 1
ATOM 4275 C C . LYS A 1 540 ? 7.315 -20.027 24.907 1.00 82.81 540 LYS A C 1
ATOM 4277 O O . LYS A 1 540 ? 7.526 -20.776 25.856 1.00 82.81 540 LYS A O 1
ATOM 4282 N N . GLN A 1 541 ? 6.288 -20.153 24.075 1.00 82.12 541 GLN A N 1
ATOM 4283 C CA . GLN A 1 541 ? 5.253 -21.170 24.231 1.00 82.12 541 GLN A CA 1
ATOM 4284 C C . GLN A 1 541 ? 5.598 -22.407 23.400 1.00 82.12 541 GLN A C 1
ATOM 4286 O O . GLN A 1 541 ? 6.364 -22.289 22.438 1.00 82.12 541 GLN A O 1
ATOM 4291 N N . PRO A 1 542 ? 5.094 -23.593 23.769 1.00 84.06 542 PRO A N 1
ATOM 4292 C CA . PRO A 1 542 ? 5.330 -24.801 22.988 1.00 84.06 542 PRO A CA 1
ATOM 4293 C C . PRO A 1 542 ? 4.638 -24.727 21.621 1.00 84.06 542 PRO A C 1
ATOM 4295 O O . PRO A 1 542 ? 3.561 -24.150 21.498 1.00 84.06 542 PRO A O 1
ATOM 4298 N N . ASP A 1 543 ? 5.238 -25.335 20.596 1.00 80.94 543 ASP A N 1
ATOM 4299 C CA . ASP A 1 543 ? 4.717 -25.276 19.219 1.00 80.94 543 ASP A CA 1
ATOM 4300 C C . ASP A 1 543 ? 3.375 -26.022 19.054 1.00 80.94 543 ASP A C 1
ATOM 4302 O O . ASP A 1 543 ? 2.644 -25.789 18.097 1.00 80.94 543 ASP A O 1
ATOM 4306 N N . ASP A 1 544 ? 3.040 -26.921 19.987 1.00 83.38 544 ASP A N 1
ATOM 4307 C CA . ASP A 1 544 ? 1.815 -27.732 19.990 1.00 83.38 544 ASP A CA 1
ATOM 4308 C C . ASP A 1 544 ? 0.675 -27.119 20.826 1.00 83.38 544 ASP A C 1
ATOM 4310 O O . ASP A 1 544 ? -0.246 -27.817 21.260 1.00 83.38 544 ASP A O 1
ATOM 4314 N N . ALA A 1 545 ? 0.758 -25.815 21.083 1.00 79.19 545 ALA A N 1
ATOM 4315 C CA . ALA A 1 545 ? -0.124 -25.111 21.989 1.00 79.19 545 ALA A CA 1
ATOM 4316 C C . ALA A 1 545 ? -1.538 -24.899 21.443 1.00 79.19 545 ALA A C 1
ATOM 4318 O O . ALA A 1 545 ? -1.701 -24.170 20.468 1.00 79.19 545 ALA A O 1
ATOM 4319 N N . PRO A 1 546 ? -2.595 -25.430 22.099 1.00 83.88 546 PRO A N 1
ATOM 4320 C CA . PRO A 1 546 ? -3.967 -25.103 21.707 1.00 83.88 546 PRO A CA 1
ATOM 4321 C C . PRO A 1 546 ? -4.328 -23.647 22.044 1.00 83.88 546 PRO A C 1
ATOM 4323 O O . PRO A 1 546 ? -5.284 -23.098 21.492 1.00 83.88 546 PRO A O 1
ATOM 4326 N N . ILE A 1 547 ? -3.580 -23.025 22.964 1.00 89.94 547 ILE A N 1
ATOM 4327 C CA . ILE A 1 547 ? -3.743 -21.637 23.389 1.00 89.94 547 ILE A CA 1
ATOM 4328 C C . ILE A 1 547 ? -2.396 -20.929 23.522 1.00 89.94 547 ILE A C 1
ATOM 4330 O O . ILE A 1 547 ? -1.440 -21.493 24.043 1.00 89.94 547 ILE A O 1
ATOM 4334 N N . HIS A 1 548 ? -2.369 -19.653 23.149 1.00 91.00 548 HIS A N 1
ATOM 4335 C CA . HIS A 1 548 ? -1.245 -18.747 23.343 1.00 91.00 548 HIS A CA 1
ATOM 4336 C C . HIS A 1 548 ? -1.517 -17.775 24.485 1.00 91.00 548 HIS A C 1
ATOM 4338 O O . HIS A 1 548 ? -2.209 -16.766 24.300 1.00 91.00 548 HIS A O 1
ATOM 4344 N N . ILE A 1 549 ? -0.968 -18.045 25.667 1.00 92.69 549 ILE A N 1
ATOM 4345 C CA . ILE A 1 549 ? -1.129 -17.201 26.858 1.00 92.69 549 ILE A CA 1
ATOM 4346 C C . ILE A 1 549 ? -0.371 -15.888 26.666 1.00 92.69 549 ILE A C 1
ATOM 4348 O O . ILE A 1 549 ? 0.839 -15.878 26.494 1.00 92.69 549 ILE A O 1
ATOM 4352 N N . GLN A 1 550 ? -1.074 -14.765 26.708 1.00 93.06 550 GLN A N 1
ATOM 4353 C CA . GLN A 1 550 ? -0.494 -13.434 26.547 1.00 93.06 550 GLN A CA 1
ATOM 4354 C C . GLN A 1 550 ? -0.012 -12.873 27.881 1.00 93.06 550 GLN A C 1
ATOM 4356 O O . GLN A 1 550 ? 1.102 -12.372 27.990 1.00 93.06 550 GLN A O 1
ATOM 4361 N N . ALA A 1 551 ? -0.840 -12.981 28.917 1.00 93.38 551 ALA A N 1
ATOM 4362 C CA . ALA A 1 551 ? -0.520 -12.464 30.237 1.00 93.38 551 ALA A CA 1
ATOM 4363 C C . ALA A 1 551 ? -1.287 -13.212 31.325 1.00 93.38 551 ALA A C 1
ATOM 4365 O O . ALA A 1 551 ? -2.414 -13.657 31.109 1.00 93.38 551 ALA A O 1
ATOM 4366 N N . ILE A 1 552 ? -0.695 -13.277 32.514 1.00 92.94 552 ILE A N 1
ATOM 4367 C CA . ILE A 1 552 ? -1.327 -13.804 33.721 1.00 92.94 552 ILE A CA 1
ATOM 4368 C C . ILE A 1 552 ? -1.330 -12.686 34.767 1.00 92.94 552 ILE A C 1
ATOM 4370 O O . ILE A 1 552 ? -0.300 -12.071 35.041 1.00 92.94 552 ILE A O 1
ATOM 4374 N N . VAL A 1 553 ? -2.498 -12.410 35.341 1.00 90.38 553 VAL A N 1
ATOM 4375 C CA . VAL A 1 553 ? -2.697 -11.410 36.394 1.00 90.38 553 VAL A CA 1
ATOM 4376 C C . VAL A 1 553 ? -3.302 -12.097 37.609 1.00 90.38 553 VAL A C 1
ATOM 4378 O O . VAL A 1 553 ? -4.333 -12.757 37.500 1.00 90.38 553 VAL A O 1
ATOM 4381 N N . TYR A 1 554 ? -2.686 -11.917 38.773 1.00 88.50 554 TYR A N 1
ATOM 4382 C CA . TYR A 1 554 ? -3.197 -12.410 40.051 1.00 88.50 554 TYR A CA 1
ATOM 4383 C C . TYR A 1 554 ? -3.346 -11.220 41.004 1.00 88.50 554 TYR A C 1
ATOM 4385 O O . TYR A 1 554 ? -2.364 -10.588 41.401 1.00 88.50 554 TYR A O 1
ATOM 4393 N N . GLY A 1 555 ? -4.585 -10.845 41.322 1.00 83.25 555 GLY A N 1
ATOM 4394 C CA . GLY A 1 555 ? -4.876 -9.598 42.025 1.00 83.25 555 GLY A CA 1
ATOM 4395 C C . GLY A 1 555 ? -4.376 -8.366 41.265 1.00 83.25 555 GLY A C 1
ATOM 4396 O O . GLY A 1 555 ? -4.778 -8.088 40.140 1.00 83.25 555 GLY A O 1
ATOM 4397 N N . THR A 1 556 ? -3.469 -7.617 41.893 1.00 79.56 556 THR A N 1
ATOM 4398 C CA . THR A 1 556 ? -2.830 -6.418 41.321 1.00 79.56 556 THR A CA 1
ATOM 4399 C C . THR A 1 556 ? -1.441 -6.691 40.729 1.00 79.56 556 THR A C 1
ATOM 4401 O O . THR A 1 556 ? -0.727 -5.755 40.346 1.00 79.56 556 THR A O 1
ATOM 4404 N N . LEU A 1 557 ? -1.035 -7.964 40.674 1.00 84.88 557 LEU A N 1
ATOM 4405 C CA . LEU A 1 557 ? 0.285 -8.397 40.230 1.00 84.88 557 LEU A CA 1
ATOM 4406 C C . LEU A 1 557 ? 0.222 -9.031 38.844 1.00 84.88 557 LEU A C 1
ATOM 4408 O O . LEU A 1 557 ? -0.647 -9.849 38.551 1.00 84.88 557 LEU A O 1
ATOM 4412 N N . VAL A 1 558 ? 1.193 -8.665 38.012 1.00 88.75 558 VAL A N 1
ATOM 4413 C CA . VAL A 1 558 ? 1.475 -9.343 36.746 1.00 88.75 558 VAL A CA 1
ATOM 4414 C C . VAL A 1 558 ? 2.408 -10.503 37.059 1.00 88.75 558 VAL A C 1
ATOM 4416 O O . VAL A 1 558 ? 3.460 -10.297 37.666 1.00 88.75 558 VAL A O 1
ATOM 4419 N N . ILE A 1 559 ? 2.017 -11.711 36.673 1.00 90.88 559 ILE A N 1
ATOM 4420 C CA . ILE A 1 559 ? 2.820 -12.915 36.861 1.00 90.88 559 ILE A CA 1
ATOM 4421 C C . ILE A 1 559 ? 3.690 -13.104 35.622 1.00 90.88 559 ILE A C 1
ATOM 4423 O O . ILE A 1 559 ? 3.186 -13.154 34.501 1.00 90.88 559 ILE A O 1
ATOM 4427 N N . SER A 1 560 ? 5.000 -13.204 35.833 1.00 88.88 560 SER A N 1
ATOM 4428 C CA . SER A 1 560 ? 6.006 -13.422 34.785 1.00 88.88 560 SER A CA 1
ATOM 4429 C C . SER A 1 560 ? 6.790 -14.724 34.973 1.00 88.88 560 SER A C 1
ATOM 4431 O O . SER A 1 560 ? 7.775 -14.948 34.276 1.00 88.88 560 SER A O 1
ATOM 4433 N N . ASP A 1 561 ? 6.403 -15.550 35.948 1.00 90.81 561 ASP A N 1
ATOM 4434 C CA . ASP A 1 561 ? 7.104 -16.788 36.280 1.00 90.81 561 ASP A CA 1
ATOM 4435 C C . ASP A 1 561 ? 6.813 -17.887 35.238 1.00 90.81 561 ASP A C 1
ATOM 4437 O O . ASP A 1 561 ? 5.640 -18.207 35.029 1.00 90.81 561 ASP A O 1
ATOM 4441 N N . PRO A 1 562 ? 7.830 -18.485 34.586 1.00 90.62 562 PRO A N 1
ATOM 4442 C CA . PRO A 1 562 ? 7.627 -19.515 33.567 1.00 90.62 562 PRO A CA 1
ATOM 4443 C C . PRO A 1 562 ? 6.836 -20.739 34.047 1.00 90.62 562 PRO A C 1
ATOM 4445 O O . PRO A 1 562 ? 6.036 -21.265 33.275 1.00 90.62 562 PRO A O 1
ATOM 4448 N N . GLU A 1 563 ? 6.994 -21.162 35.308 1.00 91.38 563 GLU A N 1
ATOM 4449 C CA . GLU A 1 563 ? 6.290 -22.334 35.851 1.00 91.38 563 GLU A CA 1
ATOM 4450 C C . GLU A 1 563 ? 4.778 -22.079 35.942 1.00 91.38 563 GLU A C 1
ATOM 4452 O O . GLU A 1 563 ? 3.973 -22.989 35.746 1.00 91.38 563 GLU A O 1
ATOM 4457 N N . ALA A 1 564 ? 4.370 -20.827 36.175 1.00 92.31 564 ALA A N 1
ATOM 4458 C CA . ALA A 1 564 ? 2.961 -20.442 36.185 1.00 92.31 564 ALA A CA 1
ATOM 4459 C C . ALA A 1 564 ? 2.330 -20.522 34.781 1.00 92.31 564 ALA A C 1
ATOM 4461 O O . ALA A 1 564 ? 1.176 -20.935 34.639 1.00 92.31 564 ALA A O 1
ATOM 4462 N N . PHE A 1 565 ? 3.086 -20.148 33.741 1.00 92.88 565 PHE A N 1
ATOM 4463 C CA . PHE A 1 565 ? 2.648 -20.281 32.347 1.00 92.88 565 PHE A CA 1
ATOM 4464 C C . PHE A 1 565 ? 2.589 -21.749 31.922 1.00 92.88 565 PHE A C 1
ATOM 4466 O O . PHE A 1 565 ? 1.607 -22.151 31.302 1.00 92.88 565 PHE A O 1
ATOM 4473 N N . GLU A 1 566 ? 3.588 -22.551 32.293 1.00 92.00 566 GLU A N 1
ATOM 4474 C CA . GLU A 1 566 ? 3.612 -23.993 32.031 1.00 92.00 566 GLU A CA 1
ATOM 4475 C C . GLU A 1 566 ? 2.441 -24.708 32.716 1.00 92.00 566 GLU A C 1
ATOM 4477 O O . GLU A 1 566 ? 1.737 -25.490 32.084 1.00 92.00 566 GLU A O 1
ATOM 4482 N N . TYR A 1 567 ? 2.138 -24.371 33.972 1.00 93.69 567 TYR A N 1
ATOM 4483 C CA . TYR A 1 567 ? 0.967 -24.905 34.666 1.00 93.69 567 TYR A CA 1
ATOM 4484 C C . TYR A 1 567 ? -0.347 -24.570 33.938 1.00 93.69 567 TYR A C 1
ATOM 4486 O O . TYR A 1 567 ? -1.159 -25.459 33.658 1.00 93.69 567 TYR A O 1
ATOM 4494 N N . ALA A 1 568 ? -0.562 -23.298 33.591 1.00 92.50 568 ALA A N 1
ATOM 4495 C CA . ALA A 1 568 ? -1.757 -22.883 32.857 1.00 92.50 568 ALA A CA 1
ATOM 4496 C C . ALA A 1 568 ? -1.862 -23.588 31.494 1.00 92.50 568 ALA A C 1
ATOM 4498 O O . ALA A 1 568 ? -2.945 -24.017 31.090 1.00 92.50 568 ALA A O 1
ATOM 4499 N N . TYR A 1 569 ? -0.729 -23.769 30.825 1.00 90.75 569 TYR A N 1
ATOM 4500 C CA . TYR A 1 569 ? -0.634 -24.484 29.568 1.00 90.75 569 TYR A CA 1
ATOM 4501 C C . TYR A 1 569 ? -1.014 -25.964 29.691 1.00 90.75 569 TYR A C 1
ATOM 4503 O O . TYR A 1 569 ? -1.911 -26.431 28.988 1.00 90.75 569 TYR A O 1
ATOM 4511 N N . GLU A 1 570 ? -0.403 -26.691 30.625 1.00 90.06 570 GLU A N 1
ATOM 4512 C CA . GLU A 1 570 ? -0.657 -28.119 30.827 1.00 90.06 570 GLU A CA 1
ATOM 4513 C C . GLU A 1 570 ? -2.122 -28.381 31.188 1.00 90.06 570 GLU A C 1
ATOM 4515 O O . GLU A 1 570 ? -2.753 -29.282 30.633 1.00 90.06 570 GLU A O 1
ATOM 4520 N N . THR A 1 571 ? -2.734 -27.535 32.025 1.00 91.81 571 THR A N 1
ATOM 4521 C CA . THR A 1 571 ? -4.168 -27.677 32.339 1.00 91.81 571 THR A CA 1
ATOM 4522 C C . THR A 1 571 ? -5.067 -27.508 31.114 1.00 91.81 571 THR A C 1
ATOM 4524 O O . THR A 1 571 ? -6.098 -28.177 31.037 1.00 91.81 571 THR A O 1
ATOM 4527 N N . SER A 1 572 ? -4.677 -26.697 30.125 1.00 89.44 572 SER A N 1
ATOM 4528 C CA . SER A 1 572 ? -5.437 -26.535 28.877 1.00 89.44 572 SER A CA 1
ATOM 4529 C C . SER A 1 572 ? -5.432 -27.794 27.997 1.00 89.44 572 SER A C 1
ATOM 4531 O O . SER A 1 572 ? -6.383 -28.019 27.243 1.00 89.44 572 SER A O 1
ATOM 4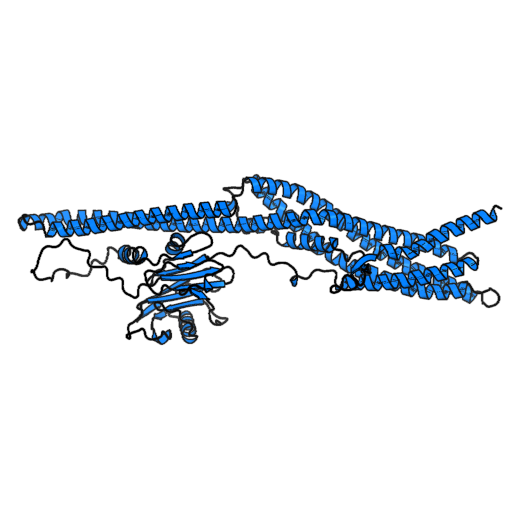533 N N . LYS A 1 573 ? -4.406 -28.647 28.144 1.00 87.81 573 LYS A N 1
ATOM 4534 C CA . LYS A 1 573 ? -4.268 -29.939 27.452 1.00 87.81 573 LYS A CA 1
ATOM 4535 C C . LYS A 1 573 ? -4.971 -31.092 28.159 1.00 87.81 573 LYS A C 1
ATOM 4537 O O . LYS A 1 573 ? -5.260 -32.111 27.531 1.00 87.81 573 LYS A O 1
ATOM 4542 N N . THR A 1 574 ? -5.221 -30.970 29.462 1.00 86.44 574 THR A N 1
ATOM 4543 C CA . THR A 1 574 ? -5.848 -32.057 30.225 1.00 86.44 574 THR A CA 1
ATOM 4544 C C . THR A 1 574 ? -7.243 -32.396 29.683 1.00 86.44 574 THR A C 1
ATOM 4546 O O . THR A 1 574 ? -7.969 -31.502 29.248 1.00 86.44 574 THR A O 1
ATOM 4549 N N . PRO A 1 575 ? -7.691 -33.663 29.770 1.00 81.62 575 PRO A N 1
ATOM 4550 C CA . PRO A 1 575 ? -9.045 -34.039 29.359 1.00 81.62 575 PRO A CA 1
ATOM 4551 C C . PRO A 1 575 ? -10.151 -33.303 30.129 1.00 81.62 575 PRO A C 1
ATOM 4553 O O . PRO A 1 575 ? -11.212 -33.034 29.570 1.00 81.62 575 PRO A O 1
ATOM 4556 N N . SER A 1 576 ? -9.915 -32.974 31.406 1.00 83.81 576 SER A N 1
ATOM 4557 C CA . SER A 1 576 ? -10.858 -32.201 32.224 1.00 83.81 576 SER A CA 1
ATOM 4558 C C . SER A 1 576 ? -10.877 -30.720 31.852 1.00 83.81 576 SER A C 1
ATOM 4560 O O . SER A 1 576 ? -11.897 -30.061 32.066 1.00 83.81 576 SER A O 1
ATOM 4562 N N . LYS A 1 577 ? -9.771 -30.209 31.287 1.00 87.88 577 LYS A N 1
ATOM 4563 C CA . LYS A 1 577 ? -9.544 -28.795 30.974 1.00 87.88 577 LYS A CA 1
ATOM 4564 C C . LYS A 1 577 ? -9.803 -27.885 32.177 1.00 87.88 577 LYS A C 1
ATOM 4566 O O . LYS A 1 577 ? -10.298 -26.771 32.023 1.00 87.88 577 LYS A O 1
ATOM 4571 N N . GLU A 1 578 ? -9.520 -28.377 33.379 1.00 92.31 578 GLU A N 1
ATOM 4572 C CA . GLU A 1 578 ? -9.787 -27.689 34.641 1.00 92.31 578 GLU A CA 1
ATOM 4573 C C . GLU A 1 578 ? -8.524 -26.991 35.147 1.00 92.31 578 GLU A C 1
ATOM 4575 O O . GLU A 1 578 ? -7.497 -27.623 35.386 1.00 92.31 578 GLU A O 1
ATOM 4580 N N . LEU A 1 579 ? -8.618 -25.676 35.329 1.00 93.75 579 LEU A N 1
ATOM 4581 C CA . LEU A 1 579 ? -7.581 -24.831 35.903 1.00 93.75 579 LEU A CA 1
ATOM 4582 C C . LEU A 1 579 ? -7.954 -24.496 37.348 1.00 93.75 579 LEU A C 1
ATOM 4584 O O . LEU A 1 579 ? -8.968 -23.838 37.594 1.00 93.75 579 LEU A O 1
ATOM 4588 N N . LYS A 1 580 ? -7.119 -24.908 38.304 1.00 94.25 580 LYS A N 1
ATOM 4589 C CA . LYS A 1 580 ? -7.257 -24.513 39.710 1.00 94.25 580 LYS A CA 1
ATOM 4590 C C . LYS A 1 580 ? -6.556 -23.176 39.945 1.00 94.25 580 LYS A C 1
ATOM 4592 O O . LYS A 1 580 ? -5.369 -23.043 39.643 1.00 94.25 580 LYS A O 1
ATOM 4597 N N . TRP A 1 581 ? -7.273 -22.217 40.520 1.00 92.06 581 TRP A N 1
ATOM 4598 C CA . TRP A 1 581 ? -6.756 -20.902 40.897 1.00 92.06 581 TRP A CA 1
ATOM 4599 C C . TRP A 1 581 ? -6.095 -20.970 42.265 1.00 92.06 581 TRP A C 1
ATOM 4601 O O . TRP A 1 581 ? -6.736 -20.761 43.290 1.00 92.06 581 TRP A O 1
ATOM 4611 N N . ASP A 1 582 ? -4.819 -21.325 42.280 1.00 90.06 582 ASP A N 1
ATOM 4612 C CA . ASP A 1 582 ? -4.040 -21.486 43.502 1.00 90.06 582 ASP A CA 1
ATOM 4613 C C . ASP A 1 582 ? -2.826 -20.544 43.457 1.00 90.06 582 ASP A C 1
ATOM 4615 O O . ASP A 1 582 ? -2.005 -20.683 42.543 1.00 90.06 582 ASP A O 1
ATOM 4619 N N . PRO A 1 583 ? -2.689 -19.583 44.391 1.00 88.19 583 PRO A N 1
ATOM 4620 C CA . PRO A 1 583 ? -1.589 -18.622 44.379 1.00 88.19 583 PRO A CA 1
ATOM 4621 C C . PRO A 1 583 ? -0.213 -19.294 44.333 1.00 88.19 583 PRO A C 1
ATOM 4623 O O . PRO A 1 583 ? 0.689 -18.779 43.672 1.00 88.19 583 PRO A O 1
ATOM 4626 N N . ASP A 1 584 ? -0.069 -20.459 44.973 1.00 89.44 584 ASP A N 1
ATOM 4627 C CA . ASP A 1 584 ? 1.194 -21.196 45.021 1.00 89.44 584 ASP A CA 1
ATOM 4628 C C . ASP A 1 584 ? 1.540 -21.820 43.658 1.00 89.44 584 ASP A C 1
ATOM 4630 O O . ASP A 1 584 ? 2.703 -21.808 43.248 1.00 89.44 584 ASP A O 1
ATOM 4634 N N . LEU A 1 585 ? 0.536 -22.304 42.911 1.00 91.00 585 LEU A N 1
ATOM 4635 C CA . LEU A 1 585 ? 0.723 -22.849 41.556 1.00 91.00 585 LEU A CA 1
ATOM 4636 C C . LEU A 1 585 ? 1.076 -21.752 40.547 1.00 91.00 585 LEU A C 1
ATOM 4638 O O . LEU A 1 585 ? 1.861 -21.983 39.633 1.00 91.00 585 LEU A O 1
ATOM 4642 N N . PHE A 1 586 ? 0.547 -20.543 40.743 1.00 90.25 586 PHE A N 1
ATOM 4643 C CA . PHE A 1 586 ? 0.868 -19.373 39.923 1.00 90.25 586 PHE A CA 1
ATOM 4644 C C . PHE A 1 586 ? 2.106 -18.602 40.400 1.00 90.25 586 PHE A C 1
ATOM 4646 O O . PHE A 1 586 ? 2.377 -17.519 39.880 1.00 90.25 586 PHE A O 1
ATOM 4653 N N . LYS A 1 587 ? 2.848 -19.124 41.390 1.00 90.50 587 LYS A N 1
ATOM 4654 C CA . LYS A 1 587 ? 4.040 -18.477 41.974 1.00 90.50 587 LYS A CA 1
ATOM 4655 C C . LYS A 1 587 ? 3.782 -17.032 42.394 1.00 90.50 587 LYS A C 1
ATOM 4657 O O . LYS A 1 587 ? 4.656 -16.167 42.316 1.00 90.50 587 LYS A O 1
ATOM 4662 N N . CYS A 1 588 ? 2.559 -16.755 42.837 1.00 83.31 588 CYS A N 1
ATOM 4663 C CA . CYS A 1 588 ? 2.176 -15.427 43.263 1.00 83.31 588 CYS A CA 1
ATOM 4664 C C . CYS A 1 588 ? 2.949 -15.086 44.549 1.00 83.31 588 CYS A C 1
ATOM 4666 O O . CYS A 1 588 ? 2.884 -15.850 45.516 1.00 83.31 588 CYS A O 1
ATOM 4668 N N . PRO A 1 589 ? 3.663 -13.946 44.609 1.00 79.25 589 PRO A N 1
ATOM 4669 C CA . PRO A 1 589 ? 4.293 -13.493 45.843 1.00 79.25 589 PRO A CA 1
ATOM 4670 C C . PRO A 1 589 ? 3.250 -13.430 46.959 1.00 79.25 589 PRO A C 1
ATOM 4672 O O . PRO A 1 589 ? 2.128 -12.990 46.716 1.00 79.25 589 PRO A O 1
ATOM 4675 N N . GLN A 1 590 ? 3.593 -13.845 48.180 1.00 68.12 590 GLN A N 1
ATOM 4676 C CA . GLN A 1 590 ? 2.654 -13.724 49.294 1.00 68.12 590 GLN A CA 1
ATOM 4677 C C . GLN A 1 590 ? 2.299 -12.249 49.521 1.00 68.12 590 GLN A C 1
ATOM 4679 O O . GLN A 1 590 ? 3.177 -11.402 49.706 1.00 68.12 590 GLN A O 1
ATOM 4684 N N . GLY A 1 591 ? 0.998 -11.949 49.524 1.00 63.56 591 GLY A N 1
ATOM 4685 C CA . GLY A 1 591 ? 0.497 -10.604 49.773 1.00 63.56 591 GLY A CA 1
ATOM 4686 C C . GLY A 1 591 ? 0.955 -10.051 51.111 1.00 63.56 591 GLY A C 1
ATOM 4687 O O . GLY A 1 591 ? 1.176 -10.786 52.079 1.00 63.56 591 GLY A O 1
ATOM 4688 N N . SER A 1 592 ? 1.067 -8.725 51.188 1.00 54.62 592 SER A N 1
ATOM 4689 C CA . SER A 1 592 ? 1.316 -8.038 52.449 1.00 54.62 592 SER A CA 1
ATOM 4690 C C . SER A 1 592 ? 0.221 -8.435 53.451 1.00 54.62 592 SER A C 1
ATOM 4692 O O . SER A 1 592 ? -0.950 -8.100 53.289 1.00 54.62 592 SER A O 1
ATOM 4694 N N . ALA A 1 593 ? 0.624 -9.189 54.481 1.00 50.97 593 ALA A N 1
ATOM 4695 C CA . ALA A 1 593 ? -0.207 -9.814 55.521 1.00 50.97 593 ALA A CA 1
ATOM 4696 C C . ALA A 1 593 ? -0.811 -11.210 55.239 1.00 50.97 593 ALA A C 1
ATOM 4698 O O . ALA A 1 593 ? -1.771 -11.574 55.919 1.00 50.97 593 ALA A O 1
ATOM 4699 N N . GLY A 1 594 ? -0.267 -12.003 54.305 1.00 54.66 594 GLY A N 1
ATOM 4700 C CA . GLY A 1 594 ? -0.649 -13.418 54.138 1.00 54.66 594 GLY A CA 1
ATOM 4701 C C . GLY A 1 594 ? -2.107 -13.622 53.713 1.00 54.66 594 GLY A C 1
ATOM 4702 O O . GLY A 1 594 ? -2.710 -14.644 54.027 1.00 54.66 594 GLY A O 1
ATOM 4703 N N . ARG A 1 595 ? -2.700 -12.616 53.059 1.00 55.34 595 ARG A N 1
ATOM 4704 C CA . ARG A 1 595 ? -4.080 -12.663 52.573 1.00 55.34 595 ARG A CA 1
ATOM 4705 C C . ARG A 1 595 ? -4.109 -12.975 51.091 1.00 55.34 595 ARG A C 1
ATOM 4707 O O . ARG A 1 595 ? -3.295 -12.465 50.328 1.00 55.34 595 ARG A O 1
ATOM 4714 N N . ASP A 1 596 ? -5.100 -13.771 50.735 1.00 62.00 596 ASP A N 1
ATOM 4715 C CA . ASP A 1 596 ? -5.455 -14.110 49.372 1.00 62.00 596 ASP A CA 1
ATOM 4716 C C . ASP A 1 596 ? -5.844 -12.853 48.567 1.00 62.00 596 ASP A C 1
ATOM 4718 O O . ASP A 1 596 ? -6.607 -12.008 49.044 1.00 62.00 596 ASP A O 1
ATOM 4722 N N . TYR A 1 597 ? -5.312 -12.733 47.351 1.00 65.88 597 TYR A N 1
ATOM 4723 C CA . TYR A 1 597 ? -5.604 -11.652 46.406 1.00 65.88 597 TYR A CA 1
ATOM 4724 C C . TYR A 1 597 ? -7.028 -11.724 45.834 1.00 65.88 597 TYR A C 1
ATOM 4726 O O . TYR A 1 597 ? -7.493 -10.768 45.216 1.00 65.88 597 TYR A O 1
ATOM 4734 N N . GLY A 1 598 ? -7.736 -12.836 46.057 1.00 70.31 598 GLY A N 1
ATOM 4735 C CA . GLY A 1 598 ? -9.177 -12.971 45.848 1.00 70.31 598 GLY A CA 1
ATOM 4736 C C . GLY A 1 598 ? -9.616 -13.198 44.399 1.00 70.31 598 GLY A C 1
ATOM 4737 O O . GLY A 1 598 ? -10.650 -13.832 44.193 1.00 70.31 598 GLY A O 1
ATOM 4738 N N . PHE A 1 599 ? -8.843 -12.762 43.399 1.00 82.06 599 PHE A N 1
ATOM 4739 C CA . PHE A 1 599 ? -9.150 -12.979 41.983 1.00 82.06 599 PHE A CA 1
ATOM 4740 C C . PHE A 1 599 ? -7.893 -13.138 41.116 1.00 82.06 599 PHE A C 1
ATOM 4742 O O . PHE A 1 599 ? -6.823 -12.619 41.442 1.00 82.06 599 PHE A O 1
ATOM 4749 N N . ALA A 1 600 ? -8.048 -13.817 39.983 1.00 88.25 600 ALA A N 1
ATOM 4750 C CA . ALA A 1 600 ? -7.017 -13.991 38.972 1.00 88.25 600 ALA A CA 1
ATOM 4751 C C . ALA A 1 600 ? -7.620 -14.040 37.557 1.00 88.25 600 ALA A C 1
ATOM 4753 O O . ALA A 1 600 ? -8.810 -14.314 37.371 1.00 88.25 600 ALA A O 1
ATOM 4754 N N . CYS A 1 601 ? -6.795 -13.715 36.565 1.00 92.19 601 CYS A N 1
ATOM 4755 C CA . CYS A 1 601 ? -7.157 -13.639 35.158 1.00 92.19 601 CYS A CA 1
ATOM 4756 C C . CYS A 1 601 ? -5.990 -14.096 34.278 1.00 92.19 601 CYS A C 1
ATOM 4758 O O . CYS A 1 601 ? -4.849 -13.688 34.483 1.00 92.19 601 CYS A O 1
ATOM 4760 N N . ILE A 1 602 ? -6.287 -14.886 33.251 1.00 93.94 602 ILE A N 1
ATOM 4761 C CA . ILE A 1 602 ? -5.358 -15.239 32.179 1.00 93.94 602 ILE A CA 1
ATOM 4762 C C . ILE A 1 602 ? -5.893 -14.653 30.876 1.00 93.94 602 ILE A C 1
ATOM 4764 O O . ILE A 1 602 ? -7.021 -14.942 30.488 1.00 93.94 602 ILE A O 1
ATOM 4768 N N . TYR A 1 603 ? -5.078 -13.855 30.195 1.00 94.12 603 TYR A N 1
ATOM 4769 C CA . TYR A 1 603 ? -5.337 -13.389 28.837 1.00 94.12 603 TYR A CA 1
ATOM 4770 C C . TYR A 1 603 ? -4.680 -14.352 27.854 1.00 94.12 603 TYR A C 1
ATOM 4772 O O . TYR A 1 603 ? -3.488 -14.624 27.982 1.00 94.12 603 TYR A O 1
ATOM 4780 N N . TYR A 1 604 ? -5.420 -14.866 26.877 1.00 93.50 604 TYR A N 1
ATOM 4781 C CA . TYR A 1 604 ? -4.921 -15.876 25.939 1.00 93.50 604 TYR A CA 1
ATOM 4782 C C . TYR A 1 604 ? -5.563 -15.745 24.556 1.00 93.50 604 TYR A C 1
ATOM 4784 O O . TYR A 1 604 ? -6.602 -15.111 24.397 1.00 93.50 604 TYR A O 1
ATOM 4792 N N . ILE A 1 605 ? -4.934 -16.342 23.550 1.00 90.56 605 ILE A N 1
ATOM 4793 C CA . ILE A 1 605 ? -5.447 -16.478 22.182 1.00 90.56 605 ILE A CA 1
ATOM 4794 C C . ILE A 1 605 ? -5.619 -17.971 21.905 1.00 90.56 605 ILE A C 1
ATOM 4796 O O . ILE A 1 605 ? -4.821 -18.763 22.387 1.00 90.56 605 ILE A O 1
ATOM 4800 N N . ILE A 1 606 ? -6.648 -18.377 21.171 1.00 88.62 606 ILE A N 1
ATOM 4801 C CA . ILE A 1 606 ? -6.780 -19.767 20.708 1.00 88.62 606 ILE A CA 1
ATOM 4802 C C . ILE A 1 606 ? -6.005 -19.911 19.398 1.00 88.62 606 ILE A C 1
ATOM 4804 O O . ILE A 1 606 ? -6.032 -18.994 18.580 1.00 88.62 606 ILE A O 1
ATOM 4808 N N . GLU A 1 607 ? -5.314 -21.032 19.195 1.00 83.62 607 GLU A N 1
ATOM 4809 C CA . GLU A 1 607 ? -4.570 -21.277 17.954 1.00 83.62 607 GLU A CA 1
ATOM 4810 C C . GLU A 1 607 ? -5.451 -21.063 16.710 1.00 83.62 607 GLU A C 1
ATOM 4812 O O . GLU A 1 607 ? -6.591 -21.522 16.643 1.00 83.62 607 GLU A O 1
ATOM 4817 N N . GLY A 1 608 ? -4.933 -20.311 15.734 1.00 76.56 608 GLY A N 1
ATOM 4818 C CA . GLY A 1 608 ? -5.668 -19.913 14.527 1.00 76.56 608 GLY A CA 1
ATOM 4819 C C . GLY A 1 608 ? -6.656 -18.747 14.701 1.00 76.56 608 GLY A C 1
ATOM 4820 O O . GLY A 1 608 ? -7.133 -18.204 13.702 1.00 76.56 608 GLY A O 1
ATOM 4821 N N . GLU A 1 609 ? -6.939 -18.301 15.928 1.00 82.31 609 GLU A N 1
ATOM 4822 C CA . GLU A 1 609 ? -7.739 -17.102 16.192 1.00 82.31 609 GLU A CA 1
ATOM 4823 C C . GLU A 1 609 ? -6.862 -15.851 16.371 1.00 82.31 609 GLU A C 1
ATOM 4825 O O . GLU A 1 609 ? -5.701 -15.910 16.765 1.00 82.31 609 GLU A O 1
ATOM 4830 N N . LYS A 1 610 ? -7.440 -14.671 16.109 1.00 75.75 610 LYS A N 1
ATOM 4831 C CA . LYS A 1 610 ? -6.785 -13.371 16.368 1.00 75.75 610 LYS A CA 1
ATOM 4832 C C . LYS A 1 610 ? -7.257 -12.695 17.659 1.00 75.75 610 LYS A C 1
ATOM 4834 O O . LYS A 1 610 ? -6.645 -11.725 18.099 1.00 75.75 610 LYS A O 1
ATOM 4839 N N . ARG A 1 611 ? -8.356 -13.175 18.250 1.00 84.06 611 ARG A N 1
ATOM 4840 C CA . ARG A 1 611 ? -9.021 -12.529 19.387 1.00 84.06 611 ARG A CA 1
ATOM 4841 C C . ARG A 1 611 ? -8.354 -12.926 20.701 1.00 84.06 611 ARG A C 1
ATOM 4843 O O . ARG A 1 611 ? -8.203 -14.112 20.983 1.00 84.06 611 ARG A O 1
ATOM 4850 N N . VAL A 1 612 ? -8.023 -11.932 21.525 1.00 87.56 612 VAL A N 1
ATOM 4851 C CA . VAL A 1 612 ? -7.630 -12.171 22.918 1.00 87.56 612 VAL A CA 1
ATOM 4852 C C . VAL A 1 612 ? -8.886 -12.431 23.744 1.00 87.56 612 VAL A C 1
ATOM 4854 O O . VAL A 1 612 ? -9.867 -11.696 23.663 1.00 87.56 612 VAL A O 1
ATOM 4857 N N . ARG A 1 613 ? -8.854 -13.501 24.529 1.00 90.25 613 ARG A N 1
ATOM 4858 C CA . ARG A 1 613 ? -9.889 -13.908 25.477 1.00 90.25 613 ARG A CA 1
ATOM 4859 C C . ARG A 1 613 ? -9.343 -13.804 26.895 1.00 90.25 613 ARG A C 1
ATOM 4861 O O . ARG A 1 613 ? -8.128 -13.815 27.098 1.00 90.25 613 ARG A O 1
ATOM 4868 N N . ASN A 1 614 ? -10.234 -13.734 27.873 1.00 91.12 614 ASN A N 1
ATOM 4869 C CA . ASN A 1 614 ? -9.902 -13.843 29.287 1.00 91.12 614 ASN A CA 1
ATOM 4870 C C . ASN A 1 614 ? -10.462 -15.150 29.871 1.00 91.12 614 ASN A C 1
ATOM 4872 O O . ASN A 1 614 ? -11.514 -15.651 29.478 1.00 91.12 614 ASN A O 1
ATOM 4876 N N . LEU A 1 615 ? -9.711 -15.747 30.789 1.00 92.25 615 LEU A N 1
ATOM 4877 C CA . LEU A 1 615 ? -10.172 -16.805 31.678 1.00 92.25 615 LEU A CA 1
ATOM 4878 C C . LEU A 1 615 ? -9.997 -16.286 33.094 1.00 92.25 615 LEU A C 1
ATOM 4880 O O . LEU A 1 615 ? -8.902 -15.869 33.461 1.00 92.25 615 LEU A O 1
ATOM 4884 N N . THR A 1 616 ? -11.060 -16.298 33.881 1.00 90.50 616 THR A N 1
ATOM 4885 C CA . THR A 1 616 ? -11.067 -15.685 35.205 1.00 90.50 616 THR A CA 1
ATOM 4886 C C . THR A 1 616 ? -11.466 -16.684 36.277 1.00 90.50 616 THR A C 1
ATOM 4888 O O . THR A 1 616 ? -12.140 -17.690 36.027 1.00 90.50 616 THR A O 1
ATOM 4891 N N . GLY A 1 617 ? -11.047 -16.406 37.505 1.00 88.06 617 GLY A N 1
ATOM 4892 C CA . GLY A 1 617 ? -11.556 -17.128 38.654 1.00 88.06 617 GLY A CA 1
ATOM 4893 C C . GLY A 1 617 ? -11.101 -16.550 39.973 1.00 88.06 617 GLY A C 1
ATOM 4894 O O . GLY A 1 617 ? -10.289 -15.624 40.047 1.00 88.06 617 GLY A O 1
ATOM 4895 N N . LYS A 1 618 ? -11.703 -17.085 41.031 1.00 87.38 618 LYS A N 1
ATOM 4896 C CA . LYS A 1 618 ? -11.387 -16.718 42.406 1.00 87.38 618 LYS A CA 1
ATOM 4897 C C . LYS A 1 618 ? -10.374 -17.699 42.952 1.00 87.38 618 LYS A C 1
ATOM 4899 O O . LYS A 1 618 ? -10.427 -18.889 42.645 1.00 87.38 618 LYS A O 1
ATOM 4904 N N . SER A 1 619 ? -9.481 -17.213 43.790 1.00 85.94 619 SER A N 1
ATOM 4905 C CA . SER A 1 619 ? -8.532 -18.094 44.453 1.00 85.94 619 SER A CA 1
ATOM 4906 C C . SER A 1 619 ? -9.250 -19.195 45.249 1.00 85.94 619 SER A C 1
ATOM 4908 O O . SER A 1 619 ? -10.322 -18.978 45.819 1.00 85.94 619 SER A O 1
ATOM 4910 N N . GLY A 1 620 ? -8.705 -20.408 45.200 1.00 86.50 620 GLY A N 1
ATOM 4911 C CA . GLY A 1 620 ? -9.301 -21.629 45.738 1.00 86.50 620 GLY A CA 1
ATOM 4912 C C . GLY A 1 620 ? -10.383 -22.268 44.858 1.00 86.50 620 GLY A C 1
ATOM 4913 O O . GLY A 1 620 ? -10.825 -23.374 45.168 1.00 86.50 620 GLY A O 1
ATOM 4914 N N . THR A 1 621 ? -10.805 -21.627 43.764 1.00 90.88 621 THR A N 1
ATOM 4915 C CA . THR A 1 621 ? -11.811 -22.180 42.839 1.00 90.88 621 THR A CA 1
ATOM 4916 C C . THR A 1 621 ? -11.169 -22.858 41.629 1.00 90.88 621 THR A C 1
ATOM 4918 O O . THR A 1 621 ? -9.961 -22.769 41.408 1.00 90.88 621 THR A O 1
ATOM 4921 N N . THR A 1 622 ? -11.981 -23.566 40.845 1.00 92.12 622 THR A N 1
ATOM 4922 C CA . THR A 1 622 ? -11.564 -24.201 39.589 1.00 92.12 622 THR A CA 1
ATOM 4923 C C . THR A 1 622 ? -12.430 -23.669 38.453 1.00 92.12 622 THR A C 1
ATOM 4925 O O . THR A 1 622 ? -13.652 -23.627 38.592 1.00 92.12 622 THR A O 1
ATOM 4928 N N . THR A 1 623 ? -11.813 -23.290 37.335 1.00 91.88 623 THR A N 1
ATOM 4929 C CA . THR A 1 623 ? -12.518 -22.861 36.116 1.00 91.88 623 THR A CA 1
ATOM 4930 C C . THR A 1 623 ? -12.155 -23.791 34.963 1.00 91.88 623 THR A C 1
ATOM 4932 O O . THR A 1 623 ? -11.023 -24.259 34.871 1.00 91.88 623 THR A O 1
ATOM 4935 N N . LYS A 1 624 ? -13.108 -24.065 34.067 1.00 92.00 624 LYS A N 1
ATOM 4936 C CA . LYS A 1 624 ? -12.856 -24.843 32.847 1.00 92.00 624 LYS A CA 1
ATOM 4937 C C . LYS A 1 624 ? -12.438 -23.947 31.692 1.00 92.00 624 LYS A C 1
ATOM 4939 O O . LYS A 1 624 ? -13.061 -22.911 31.465 1.00 92.00 624 LYS A O 1
ATOM 4944 N N . TRP A 1 625 ? -11.442 -24.377 30.924 1.00 89.44 625 TRP A N 1
ATOM 4945 C CA . TRP A 1 625 ? -11.078 -23.712 29.678 1.00 89.44 625 TRP A CA 1
ATOM 4946 C C . TRP A 1 625 ? -12.226 -23.827 28.660 1.00 89.44 625 TRP A C 1
ATOM 4948 O O . TRP A 1 625 ? -12.672 -24.942 28.372 1.00 89.44 625 TRP A O 1
ATOM 4958 N N . PRO A 1 626 ? -12.691 -22.717 28.059 1.00 83.31 626 PRO A N 1
ATOM 4959 C CA . PRO A 1 626 ? -13.791 -22.715 27.095 1.00 83.31 626 PRO A CA 1
ATOM 4960 C C . PRO A 1 626 ? -13.313 -23.114 25.685 1.00 83.31 626 PRO A C 1
ATOM 4962 O O . PRO A 1 626 ? -13.574 -22.430 24.697 1.00 83.31 626 PRO A O 1
ATOM 4965 N N . LEU A 1 627 ? -12.591 -24.233 25.591 1.00 79.12 627 LEU A N 1
ATOM 4966 C CA . LEU A 1 627 ? -12.099 -24.822 24.345 1.00 79.12 627 LEU A CA 1
ATOM 4967 C C . LEU A 1 627 ? -13.140 -25.826 23.834 1.00 79.12 627 LEU A C 1
ATOM 4969 O O . LEU A 1 627 ? -13.006 -27.039 24.040 1.00 79.12 627 LEU A O 1
ATOM 4973 N N . LEU A 1 628 ? -14.221 -25.305 23.248 1.00 52.03 628 LEU A N 1
ATOM 4974 C CA . LEU A 1 628 ? -15.262 -26.106 22.602 1.00 52.03 628 LEU A CA 1
ATOM 4975 C C . LEU A 1 628 ? -14.698 -26.747 21.326 1.00 52.03 628 LEU A C 1
ATOM 4977 O O . LEU A 1 628 ? -14.405 -26.036 20.375 1.00 52.03 628 LEU A O 1
ATOM 4981 N N . GLY A 1 629 ? -14.578 -28.079 21.317 1.00 54.59 629 GLY A N 1
ATOM 4982 C CA . GLY A 1 629 ? -14.402 -28.881 20.098 1.00 54.59 629 GLY A CA 1
ATOM 4983 C C . GLY A 1 629 ? -13.224 -28.507 19.190 1.00 54.59 629 GLY A C 1
ATOM 4984 O O . GLY A 1 629 ? -13.438 -28.376 17.988 1.00 54.59 629 GLY A O 1
ATOM 4985 N N . LEU A 1 630 ? -12.021 -28.351 19.757 1.00 44.22 630 LEU A N 1
ATOM 4986 C CA . LEU A 1 630 ? -10.777 -28.566 19.001 1.00 44.22 630 LEU A CA 1
ATOM 4987 C C . LEU A 1 630 ? -10.630 -30.049 18.649 1.00 44.22 630 LEU A C 1
ATOM 4989 O O . LEU A 1 630 ? -10.903 -30.874 19.558 1.00 44.22 630 LEU A O 1
#